Protein AF-0000000087744738 (afdb_homodimer)

Solvent-accessible surface area (backbone atoms only — not comparable to full-atom values): 31462 Å² total; per-residue (Å²): 134,50,75,66,44,52,51,49,49,49,40,26,66,72,59,22,18,56,63,57,26,10,56,73,68,71,45,54,43,69,59,44,54,47,45,49,50,53,48,27,60,70,75,69,48,64,39,56,44,79,50,100,79,30,37,41,67,29,76,68,16,50,55,49,45,52,48,48,49,51,49,50,52,49,48,51,48,48,53,38,50,54,63,52,37,40,102,58,37,82,43,76,46,36,38,27,25,49,50,76,36,63,48,74,58,46,25,56,33,51,42,57,40,35,74,76,37,62,39,46,40,77,43,67,40,78,27,77,71,56,38,64,59,39,33,75,69,66,72,31,53,29,31,59,43,50,51,83,75,51,66,85,50,79,65,51,40,79,41,81,48,50,65,22,31,43,21,36,40,34,38,57,83,38,77,71,49,77,44,80,62,40,50,74,75,73,49,49,77,35,35,36,47,39,55,78,65,52,54,67,68,56,46,52,54,52,48,55,50,48,71,69,67,47,36,45,73,39,60,32,71,41,68,68,46,40,53,42,39,24,66,34,67,66,35,33,32,74,42,58,29,37,66,53,71,68,38,71,71,54,26,74,30,45,38,76,65,88,66,63,45,49,33,25,38,34,33,42,59,87,63,74,49,67,68,58,55,51,47,52,48,48,45,34,51,53,50,63,69,41,70,83,54,88,49,136,50,73,65,44,50,50,50,50,49,39,27,67,72,57,22,20,56,61,58,27,10,56,74,68,71,44,53,43,67,59,44,53,48,45,50,49,54,48,27,60,70,74,68,47,65,38,57,44,79,49,98,78,31,38,43,68,28,76,67,17,49,55,49,43,51,48,48,50,51,50,50,53,49,50,53,49,49,51,39,49,52,64,54,34,44,102,60,35,82,42,77,46,35,37,27,25,48,50,76,36,62,49,72,59,47,26,58,32,50,42,57,40,35,74,77,36,62,39,46,40,76,44,69,39,79,27,80,69,57,39,66,60,38,33,75,69,65,72,31,53,29,32,58,41,49,50,83,77,54,66,86,50,80,65,51,42,80,40,80,49,50,64,22,31,42,21,35,41,34,39,56,83,38,77,70,48,75,42,81,60,40,50,74,75,74,48,48,76,36,35,36,46,40,56,77,66,53,54,70,70,56,46,51,53,51,48,55,50,47,70,68,66,47,36,46,72,38,60,31,70,39,69,68,45,41,52,42,40,25,66,34,68,67,35,34,31,73,42,58,29,38,69,54,70,68,38,73,70,54,26,78,28,45,38,75,63,87,64,62,44,50,32,26,38,35,34,44,59,86,64,74,46,69,67,57,54,50,47,52,48,47,46,34,50,53,49,63,69,42,72,85,55,87,49

Radius of gyration: 24.84 Å; Cα contacts (8 Å, |Δi|>4): 987; chains: 2; bounding box: 61×61×67 Å

Nearest PDB structures (foldseek):
  5y2v-assembly1_C  TM=5.402E-01  e=4.218E-21  Synechocystis sp. PCC 6803 substr. Kazusa
  1ixc-assembly1_B-2  TM=5.456E-01  e=1.480E-19  Cupriavidus necator
  7d98-assembly1_Q  TM=5.427E-01  e=1.891E-19  Cupriavidus necator
  6g1d-assembly1_A  TM=5.210E-01  e=2.656E-20  Corynebacterium glutamicum
  9f14-assembly1_A  TM=5.327E-01  e=6.240E-18  Klebsiella aerogenes

Organism: Butyrivibrio fibrisolvens (NCBI:txid831)

Foldseek 3Di:
DDLLLLQLLLLCQVVVALCVSCVVSVHDSVVSVVSPVVVCVVVVHDQWDQDPVHTHGDPVNVVVNVVSVVVSVVVVVVVVVVVVLPVFADEEAEEEEADPLLQVCLVVLQVVLCVVPVRYHYHYHHHNPCRVVCVLVVVGFKYKDFPVVCPPPPQKDKAFADKWAKWKKAFCPDPCLPDQEDELVNQFPWEEEDDDPADPVQVVVVVVSVVVVRYHYDYDYDDVSVVVCRLVVRTMYMDTPSPDPVPPRIRIHGYPDPDITGMIMMGGNVPPDPSVVVSSVSSRVVSVVPVPDND/DDLLLLQLLLLCQVVVALCVSCVVSVHDSVVSVVSPVVVCVVVVHDQWDQDPVHTHGDPVNVVVNVVSVVVSVVVVVVVVVVVVLPPWADEEAEEEEADPLLQVCLVVLQVVLCVVPVRYHYHYDHHNPCQVVCVLVVVGFKYKDFPVVCPPPPQKDKAFADKWAKWKKAFCPDPCLPDQEDELVNQFPWEEEDDDPADPVQVVVVVVSVVVVRYHYDYDYDDVSVVVCRLVVRTMYMDTPSPDPVPPRIRIHGYPDPDITGMIMMGGNVPPDPSVVVSSVSSRVVSVVPVPDND

Sequence (590 aa):
MTTKQIDYCIELARTESFSRGAENMFVSQPTFSYQIKLLEEEVGFEIFVRNGKGATLTPAGQQFVSYLTNMREGLKRAIEQGQNFSAKYKENITISMSVRQALYFLPEAIREFEKEAPGTQITPRFQYAGSMDSFLKNESDVVFALEEQTKQLAGTTVHQLFKSHIYLICDKNDPLAEKNLITDEDIYGRTLMVGGGSPALLRSVQQKLISSGKIEYFNSPDHDTTLTNIASGKGICLAPGFLNDHSGQFAWIPYGCNDTFSCVLCTHKADGHESLNAFINVLQKLYNEAVAFPLMTTKQIDYCIELARTESFSRGAENMFVSQPTFSYQIKLLEEEVGFEIFVRNGKGATLTPAGQQFVSYLTNMREGLKRAIEQGQNFSAKYKENITISMSVRQALYFLPEAIREFEKEAPGTQITPRFQYAGSMDSFLKNESDVVFALEEQTKQLAGTTVHQLFKSHIYLICDKNDPLAEKNLITDEDIYGRTLMVGGGSPALLRSVQQKLISSGKIEYFNSPDHDTTLTNIASGKGICLAPGFLNDHSGQFAWIPYGCNDTFSCVLCTHKADGHESLNAFINVLQKLYNEAVAFPL

pLDDT: mean 87.47, std 9.35, range [58.34, 98.12]

Structure (mmCIF, N/CA/C/O backbone):
data_AF-0000000087744738-model_v1
#
loop_
_entity.id
_entity.type
_entity.pdbx_description
1 polymer 'LysR family transcriptional regulator'
#
loop_
_atom_site.group_PDB
_atom_site.id
_atom_site.type_symbol
_atom_site.label_atom_id
_atom_site.label_alt_id
_atom_site.label_comp_id
_atom_site.label_asym_id
_atom_site.label_entity_id
_atom_site.label_seq_id
_atom_site.pdbx_PDB_ins_code
_atom_site.Cartn_x
_atom_site.Cartn_y
_atom_site.Cartn_z
_atom_site.occupancy
_atom_site.B_iso_or_equiv
_atom_site.auth_seq_id
_atom_site.auth_comp_id
_atom_site.auth_asym_id
_atom_site.auth_atom_id
_atom_site.pdbx_PDB_model_num
ATOM 1 N N . MET A 1 1 ? -11.305 28.438 -13.531 1 73.62 1 MET A N 1
ATOM 2 C CA . MET A 1 1 ? -11.43 27.25 -12.695 1 73.62 1 MET A CA 1
ATOM 3 C C . MET A 1 1 ? -10.734 27.453 -11.352 1 73.62 1 MET A C 1
ATOM 5 O O . MET A 1 1 ? -9.594 27.922 -11.305 1 73.62 1 MET A O 1
ATOM 9 N N . THR A 1 2 ? -11.516 27.344 -10.328 1 76.69 2 THR A N 1
ATOM 10 C CA . THR A 1 2 ? -11 27.531 -8.977 1 76.69 2 THR A CA 1
ATOM 11 C C . THR A 1 2 ? -10.812 26.203 -8.273 1 76.69 2 THR A C 1
ATOM 13 O O . THR A 1 2 ? -11.352 25.172 -8.711 1 76.69 2 THR A O 1
ATOM 16 N N . THR A 1 3 ? -9.961 26.25 -7.195 1 81.69 3 THR A N 1
ATOM 17 C CA . THR A 1 3 ? -9.766 25.047 -6.41 1 81.69 3 THR A CA 1
ATOM 18 C C . THR A 1 3 ? -11.094 24.547 -5.832 1 81.69 3 THR A C 1
ATOM 20 O O . THR A 1 3 ? -11.312 23.344 -5.715 1 81.69 3 THR A O 1
ATOM 23 N N . LYS A 1 4 ? -11.906 25.469 -5.516 1 84.38 4 LYS A N 1
ATOM 24 C CA . LYS A 1 4 ? -13.219 25.125 -4.984 1 84.38 4 LYS A CA 1
ATOM 25 C C . LYS A 1 4 ? -14.047 24.375 -6.023 1 84.38 4 LYS A C 1
ATOM 27 O O . LYS A 1 4 ? -14.703 23.375 -5.707 1 84.38 4 LYS A O 1
ATOM 32 N N . GLN A 1 5 ? -14.023 24.859 -7.219 1 85.69 5 GLN A N 1
ATOM 33 C CA . GLN A 1 5 ? -14.75 24.203 -8.305 1 85.69 5 GLN A CA 1
ATOM 34 C C . GLN A 1 5 ? -14.227 22.797 -8.531 1 85.69 5 GLN A C 1
ATOM 36 O O . GLN A 1 5 ? -15 21.875 -8.789 1 85.69 5 GLN A O 1
ATOM 41 N N . ILE A 1 6 ? -12.93 22.719 -8.461 1 84.5 6 ILE A N 1
ATOM 42 C CA . ILE A 1 6 ? -12.305 21.406 -8.609 1 84.5 6 ILE A CA 1
ATOM 43 C C . ILE A 1 6 ? -12.805 20.469 -7.52 1 84.5 6 ILE A C 1
ATOM 45 O O . ILE A 1 6 ? -13.195 19.328 -7.801 1 84.5 6 ILE A O 1
ATOM 49 N N . ASP A 1 7 ? -12.852 20.938 -6.359 1 86.5 7 ASP A N 1
ATOM 50 C CA . ASP A 1 7 ? -13.32 20.141 -5.234 1 86.5 7 ASP A CA 1
ATOM 51 C C . ASP A 1 7 ? -14.781 19.75 -5.41 1 86.5 7 ASP A C 1
ATOM 53 O O . ASP A 1 7 ? -15.172 18.609 -5.113 1 86.5 7 ASP A O 1
ATOM 57 N N . TYR A 1 8 ? -15.586 20.688 -5.879 1 89.06 8 TYR A N 1
ATOM 58 C CA . TYR A 1 8 ? -17 20.406 -6.125 1 89.06 8 TYR A CA 1
ATOM 59 C C . TYR A 1 8 ? -17.156 19.312 -7.168 1 89.06 8 TYR A C 1
ATOM 61 O O . TYR A 1 8 ? -17.984 18.406 -7.008 1 89.06 8 TYR A O 1
ATOM 69 N N . CYS A 1 9 ? -16.406 19.484 -8.172 1 89.5 9 CYS A N 1
ATOM 70 C CA . CYS A 1 9 ? -16.453 18.531 -9.281 1 89.5 9 CYS A CA 1
ATOM 71 C C . CYS A 1 9 ? -16.078 17.125 -8.812 1 89.5 9 CYS A C 1
ATOM 73 O O . CYS A 1 9 ? -16.781 16.156 -9.133 1 89.5 9 CYS A O 1
ATOM 75 N N . ILE A 1 10 ? -15.062 17.047 -8.094 1 85.31 10 ILE A N 1
ATOM 76 C CA . ILE A 1 10 ? -14.602 15.758 -7.582 1 85.31 10 ILE A CA 1
ATOM 77 C C . ILE A 1 10 ? -15.648 15.164 -6.645 1 85.31 10 ILE A C 1
ATOM 79 O O . ILE A 1 10 ? -15.953 13.969 -6.707 1 85.31 10 ILE A O 1
ATOM 83 N N . GLU A 1 11 ? -16.219 15.984 -5.801 1 86.38 11 GLU A N 1
ATOM 84 C CA . GLU A 1 11 ? -17.234 15.539 -4.848 1 86.38 11 GLU A CA 1
ATOM 85 C C . GLU A 1 11 ? -18.484 15.055 -5.562 1 86.38 11 GLU A C 1
ATOM 87 O O . GLU A 1 11 ? -19.078 14.039 -5.176 1 86.38 11 GLU A O 1
ATOM 92 N N . LEU A 1 12 ? -18.891 15.773 -6.543 1 87.94 12 LEU A N 1
ATOM 93 C CA . LEU A 1 12 ? -20.062 15.359 -7.297 1 87.94 12 LEU A CA 1
ATOM 94 C C . LEU A 1 12 ? -19.828 14.023 -7.984 1 87.94 12 LEU A C 1
ATOM 96 O O . LEU A 1 12 ? -20.734 13.188 -8.062 1 87.94 12 LEU A O 1
ATOM 100 N N . ALA A 1 13 ? -18.719 13.867 -8.469 1 85 13 ALA A N 1
ATOM 101 C CA . ALA A 1 13 ? -18.391 12.602 -9.117 1 85 13 ALA A CA 1
ATOM 102 C C . ALA A 1 13 ? -18.484 11.445 -8.125 1 85 13 ALA A C 1
A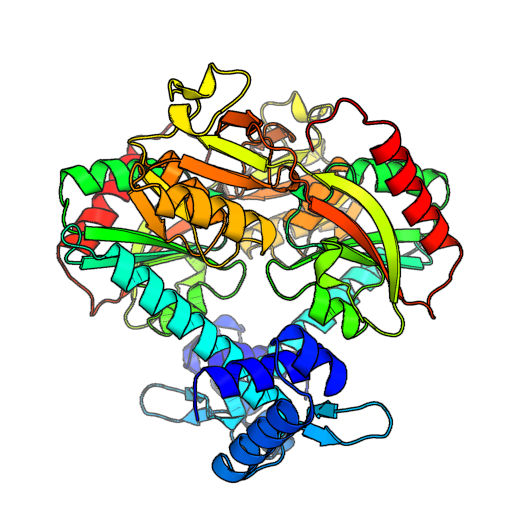TOM 104 O O . ALA A 1 13 ? -18.891 10.336 -8.492 1 85 13 ALA A O 1
ATOM 105 N N . ARG A 1 14 ? -18.109 11.75 -7.004 1 78 14 ARG A N 1
ATOM 106 C CA . ARG A 1 14 ? -18.094 10.742 -5.953 1 78 14 ARG A CA 1
ATOM 107 C C . ARG A 1 14 ? -19.5 10.43 -5.477 1 78 14 ARG A C 1
ATOM 109 O O . ARG A 1 14 ? -19.859 9.258 -5.293 1 78 14 ARG A O 1
ATOM 116 N N . THR A 1 15 ? -20.344 11.445 -5.293 1 78.69 15 THR A N 1
ATOM 117 C CA . THR A 1 15 ? -21.641 11.305 -4.66 1 78.69 15 THR A CA 1
ATOM 118 C C . THR A 1 15 ? -22.734 11.062 -5.707 1 78.69 15 THR A C 1
ATOM 120 O O . THR A 1 15 ? -23.812 10.562 -5.391 1 78.69 15 THR A O 1
ATOM 123 N N . GLU A 1 16 ? -22.453 11.555 -6.867 1 84.38 16 GLU A N 1
ATOM 124 C CA . GLU A 1 16 ? -23.375 11.508 -7.992 1 84.38 16 GLU A CA 1
ATOM 125 C C . GLU A 1 16 ? -24.703 12.195 -7.645 1 84.38 16 GLU A C 1
ATOM 127 O O . GLU A 1 16 ? -25.734 11.875 -8.219 1 84.38 16 GLU A O 1
ATOM 132 N N . SER A 1 17 ? -24.625 13.016 -6.668 1 85.81 17 SER A N 1
ATOM 133 C CA . SER A 1 17 ? -25.797 13.758 -6.195 1 85.81 17 SER A CA 1
ATOM 134 C C . SER A 1 17 ? -25.453 15.211 -5.902 1 85.81 17 SER A C 1
ATOM 136 O O . SER A 1 17 ? -24.562 15.492 -5.098 1 85.81 17 SER A O 1
ATOM 138 N N . PHE A 1 18 ? -26.25 16.078 -6.453 1 88.81 18 PHE A N 1
ATOM 139 C CA . PHE A 1 18 ? -26.016 17.5 -6.23 1 88.81 18 PHE A CA 1
ATOM 140 C C . PHE A 1 18 ? -26.297 17.875 -4.785 1 88.81 18 PHE A C 1
ATOM 142 O O . PHE A 1 18 ? -25.562 18.672 -4.184 1 88.81 18 PHE A O 1
ATOM 149 N N . SER A 1 19 ? -27.391 17.344 -4.305 1 87.62 19 SER A N 1
ATOM 150 C CA . SER A 1 19 ? -27.766 17.672 -2.934 1 87.62 19 SER A CA 1
ATOM 151 C C . SER A 1 19 ? -26.719 17.156 -1.938 1 87.62 19 SER A C 1
ATOM 153 O O . SER A 1 19 ? -26.266 17.906 -1.065 1 87.62 19 SER A O 1
ATOM 155 N N . ARG A 1 20 ? -26.344 16 -2.158 1 84.06 20 ARG A N 1
ATOM 156 C CA . ARG A 1 20 ? -25.359 15.406 -1.252 1 84.06 20 ARG A CA 1
ATOM 157 C C . ARG A 1 20 ? -24 16.062 -1.395 1 84.06 20 ARG A C 1
ATOM 159 O O . ARG A 1 20 ? -23.312 16.297 -0.399 1 84.06 20 ARG A O 1
ATOM 166 N N . GLY A 1 21 ? -23.594 16.25 -2.605 1 86.88 21 GLY A N 1
ATOM 167 C CA . GLY A 1 21 ? -22.344 16.953 -2.836 1 86.88 21 GLY A CA 1
ATOM 168 C C . GLY A 1 21 ? -22.297 18.312 -2.176 1 86.88 21 GLY A 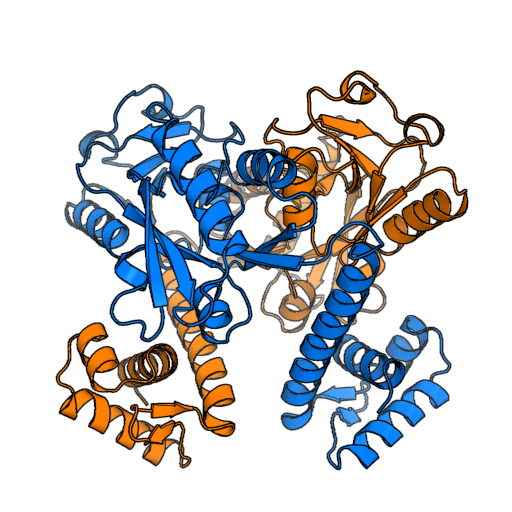C 1
ATOM 169 O O . GLY A 1 21 ? -21.312 18.672 -1.533 1 86.88 21 GLY A O 1
ATOM 170 N N . ALA A 1 22 ? -23.359 19.031 -2.279 1 89.12 22 ALA A N 1
ATOM 171 C CA . ALA A 1 22 ? -23.438 20.359 -1.684 1 89.12 22 ALA A CA 1
ATOM 172 C C . ALA A 1 22 ? -23.328 20.297 -0.163 1 89.12 22 ALA A C 1
ATOM 174 O O . ALA A 1 22 ? -22.625 21.094 0.453 1 89.12 22 ALA A O 1
ATOM 175 N N . GLU A 1 23 ? -24 19.375 0.36 1 85.5 23 GLU A N 1
ATOM 176 C CA . GLU A 1 23 ? -23.969 19.188 1.807 1 85.5 23 GLU A CA 1
ATOM 177 C C . GLU A 1 23 ? -22.547 18.875 2.285 1 85.5 23 GLU A C 1
ATOM 179 O O . GLU A 1 23 ? -22.094 19.438 3.273 1 85.5 23 GLU A O 1
ATOM 184 N N . ASN A 1 24 ? -21.906 18.031 1.536 1 80.19 24 ASN A N 1
ATOM 185 C CA . ASN A 1 24 ? -20.547 17.641 1.899 1 80.19 24 ASN A CA 1
ATOM 186 C C . ASN A 1 24 ? -19.578 18.797 1.797 1 80.19 24 ASN A C 1
ATOM 188 O O . ASN A 1 24 ? -18.594 18.859 2.533 1 80.19 24 ASN A O 1
ATOM 192 N N . MET A 1 25 ? -19.875 19.625 0.903 1 82.94 25 MET A N 1
ATOM 193 C CA . MET A 1 25 ? -18.969 20.75 0.645 1 82.94 25 MET A CA 1
ATOM 194 C C . MET A 1 25 ? -19.406 21.984 1.438 1 82.94 25 MET A C 1
ATOM 196 O O . MET A 1 25 ? -18.797 23.047 1.326 1 82.94 25 MET A O 1
ATOM 200 N N . PHE A 1 26 ? -20.484 21.812 2.158 1 83.94 26 PHE A N 1
ATOM 201 C CA . PHE A 1 26 ? -21 22.844 3.055 1 83.94 26 PHE A CA 1
ATOM 202 C C . PHE A 1 26 ? -21.422 24.078 2.273 1 83.94 26 PHE A C 1
ATOM 204 O O . PHE A 1 26 ? -21.078 25.203 2.641 1 83.94 26 PHE A O 1
ATOM 211 N N . VAL A 1 27 ? -22.141 23.828 1.189 1 85.94 27 VAL A N 1
ATOM 212 C CA . VAL A 1 27 ? -22.719 24.906 0.385 1 85.94 27 VAL A CA 1
ATOM 213 C C . VAL A 1 27 ? -24.141 24.547 -0.018 1 85.94 27 VAL A C 1
ATOM 215 O O . VAL A 1 27 ? -24.578 23.406 0.153 1 85.94 27 VAL A O 1
ATOM 218 N N . SER A 1 28 ? -24.891 25.562 -0.39 1 90 28 SER A N 1
ATOM 219 C CA . SER A 1 28 ? -26.234 25.297 -0.888 1 90 28 SER A CA 1
ATOM 220 C C . SER A 1 28 ? -26.203 24.562 -2.219 1 90 28 SER A C 1
ATOM 222 O O . SER A 1 28 ? -25.25 24.703 -2.992 1 90 28 SER A O 1
ATOM 224 N N . GLN A 1 29 ? -27.219 23.781 -2.375 1 91.12 29 GLN A N 1
ATOM 225 C CA . GLN A 1 29 ? -27.297 22.984 -3.604 1 91.12 29 GLN A CA 1
ATOM 226 C C . GLN A 1 29 ? -27.281 23.891 -4.832 1 91.12 29 GLN A C 1
ATOM 228 O O . GLN A 1 29 ? -26.594 23.609 -5.816 1 91.12 29 GLN A O 1
ATOM 233 N N . PRO A 1 30 ? -27.969 25.047 -4.875 1 92.06 30 PRO A N 1
ATOM 234 C CA . PRO A 1 30 ? -27.906 25.922 -6.055 1 92.06 30 PRO A CA 1
ATOM 235 C C . PRO A 1 30 ? -26.484 26.438 -6.324 1 92.06 30 PRO A C 1
ATOM 237 O O . PRO A 1 30 ? -26.062 26.5 -7.48 1 92.06 30 PRO A O 1
ATOM 240 N N . THR A 1 31 ? -25.859 26.859 -5.305 1 89.06 31 THR A N 1
ATOM 241 C CA . THR A 1 31 ? -24.484 27.312 -5.438 1 89.06 31 THR A CA 1
ATOM 242 C C . THR A 1 31 ? -23.594 26.203 -5.992 1 89.06 31 THR A C 1
ATOM 244 O O . THR A 1 31 ? -22.797 26.438 -6.914 1 89.06 31 THR A O 1
ATOM 247 N N . PHE A 1 32 ? -23.719 25.016 -5.457 1 92.19 32 PHE A N 1
ATOM 248 C CA . PHE A 1 32 ? -22.969 23.844 -5.879 1 92.19 32 PHE A CA 1
ATOM 249 C C . PHE A 1 32 ? -23.219 23.531 -7.352 1 92.19 32 PHE A C 1
ATOM 251 O O . PHE A 1 32 ? -22.266 23.375 -8.125 1 92.19 32 PHE A O 1
ATOM 258 N N . SER A 1 33 ? -24.453 23.516 -7.73 1 92.56 33 SER A N 1
ATOM 259 C CA . SER A 1 33 ? -24.859 23.219 -9.102 1 92.56 33 SER A CA 1
ATOM 260 C C . SER A 1 33 ? -24.359 24.281 -10.07 1 92.56 33 SER A C 1
ATOM 262 O O . SER A 1 33 ? -23.906 23.969 -11.172 1 92.56 33 SER A O 1
ATOM 264 N N . TYR A 1 34 ? -24.438 25.516 -9.594 1 91.62 34 TYR A N 1
ATOM 265 C CA . TYR A 1 34 ? -24 26.625 -10.43 1 91.62 34 TYR A CA 1
ATOM 266 C C . TYR A 1 34 ? -22.5 26.562 -10.695 1 91.62 34 TYR A C 1
ATOM 268 O O . TYR A 1 34 ? -22.062 26.797 -11.82 1 91.62 34 TYR A O 1
ATOM 276 N N . GLN A 1 35 ? -21.75 26.328 -9.695 1 90.62 35 GLN A N 1
ATOM 277 C CA . GLN A 1 35 ? -20.297 26.25 -9.836 1 90.62 35 GLN A CA 1
ATOM 278 C C . GLN A 1 35 ? -19.906 25.125 -10.781 1 90.62 35 GLN A C 1
ATOM 280 O O . GLN A 1 35 ? -18.938 25.25 -11.539 1 90.62 35 GLN A O 1
ATOM 285 N N . ILE A 1 36 ? -20.609 24.031 -10.75 1 92.75 36 ILE A N 1
ATOM 286 C CA . ILE A 1 36 ? -20.344 22.922 -11.656 1 92.75 36 ILE A CA 1
ATOM 287 C C . ILE A 1 36 ? -20.656 23.344 -13.094 1 92.75 36 ILE A C 1
ATOM 289 O O . ILE A 1 36 ? -19.891 23.047 -14.016 1 92.75 36 ILE A O 1
ATOM 293 N N . LYS A 1 37 ? -21.734 24 -13.25 1 91.12 37 LYS A N 1
ATOM 294 C CA . LYS A 1 37 ? -22.125 24.5 -14.57 1 91.12 37 LYS A CA 1
ATOM 295 C C . LYS A 1 37 ? -21.062 25.453 -15.133 1 91.12 37 LYS A C 1
ATOM 297 O O . LYS A 1 37 ? -20.703 25.359 -16.297 1 91.12 37 LYS A O 1
ATOM 302 N N . LEU A 1 38 ? -20.656 26.359 -14.258 1 86.06 38 LEU A N 1
ATOM 303 C CA . LEU A 1 38 ? -19.625 27.312 -14.68 1 86.06 38 LEU A CA 1
ATOM 304 C C . LEU A 1 38 ? -18.359 26.578 -15.102 1 86.06 38 LEU A C 1
ATOM 306 O O . LEU A 1 38 ? -17.703 26.984 -16.062 1 86.06 38 LEU A O 1
ATOM 310 N N . LEU A 1 39 ? -17.984 25.578 -14.383 1 88.25 39 LEU A N 1
ATOM 311 C CA . LEU A 1 39 ? -16.797 24.781 -14.703 1 88.25 39 LEU A CA 1
ATOM 312 C C . LEU A 1 39 ? -16.953 24.109 -16.062 1 88.25 39 LEU A C 1
ATOM 314 O O . LEU A 1 39 ? -16.031 24.125 -16.875 1 88.25 39 LEU A O 1
ATOM 318 N N . GLU A 1 40 ? -18.141 23.5 -16.312 1 88.06 40 GLU A N 1
ATOM 319 C CA . GLU A 1 40 ? -18.391 22.828 -17.578 1 88.06 40 GLU A CA 1
ATOM 320 C C . GLU A 1 40 ? -18.359 23.812 -18.75 1 88.06 40 GLU A C 1
ATOM 322 O O . GLU A 1 40 ? -17.844 23.5 -19.828 1 88.06 40 GLU A O 1
ATOM 327 N N . GLU A 1 41 ? -18.859 25 -18.531 1 83.12 41 GLU A N 1
ATOM 328 C CA . GLU A 1 41 ? -18.828 26.047 -19.547 1 83.12 41 GLU A CA 1
ATOM 329 C C . GLU A 1 41 ? -17.406 26.469 -19.859 1 83.12 41 GLU A C 1
ATOM 331 O O . GLU A 1 41 ? -17.062 26.703 -21.016 1 83.12 41 GLU A O 1
ATOM 336 N N . GLU A 1 42 ? -16.75 26.547 -18.828 1 81.81 42 GLU A N 1
ATOM 337 C CA . GLU A 1 42 ? -15.367 27 -19.016 1 81.81 42 GLU A CA 1
ATOM 338 C C . GLU A 1 42 ? -14.562 25.953 -19.797 1 81.81 42 GLU A C 1
ATOM 340 O O . GLU A 1 42 ? -13.789 26.312 -20.688 1 81.81 42 GLU A O 1
ATOM 345 N N . VAL A 1 43 ? -14.734 24.688 -19.406 1 80.5 43 VAL A N 1
ATOM 346 C CA . VAL A 1 43 ? -13.914 23.656 -20.016 1 80.5 43 VAL A CA 1
ATOM 347 C C . VAL A 1 43 ? -14.477 23.297 -21.391 1 80.5 43 VAL A C 1
ATOM 349 O O . VAL A 1 43 ? -13.766 22.734 -22.234 1 80.5 43 VAL A O 1
ATOM 352 N N . GLY A 1 44 ? -15.812 23.547 -21.625 1 78 44 GLY A N 1
ATOM 353 C CA . GLY A 1 44 ? -16.391 23.469 -22.969 1 78 44 GLY A CA 1
ATOM 354 C C . GLY A 1 44 ? -17.016 22.109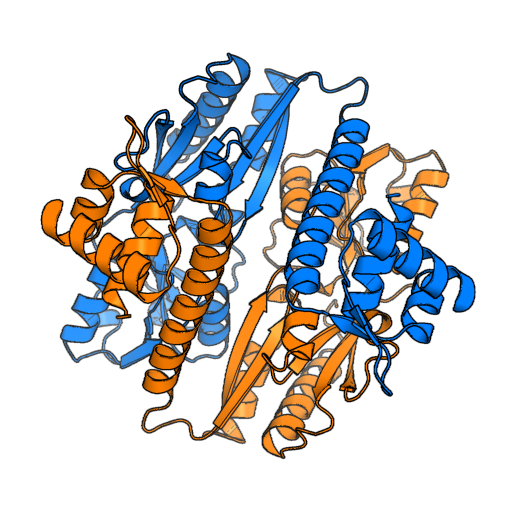 -23.266 1 78 44 GLY A C 1
ATOM 355 O O . GLY A 1 44 ? -17.25 21.766 -24.422 1 78 44 GLY A O 1
ATOM 356 N N . PHE A 1 45 ? -17.031 21.297 -22.25 1 79.38 45 PHE A N 1
ATOM 357 C CA . PHE A 1 45 ? -17.703 20.016 -22.406 1 79.38 45 PHE A CA 1
ATOM 358 C C . PHE A 1 45 ? -18.453 19.641 -21.141 1 79.38 45 PHE A C 1
ATOM 360 O O . PHE A 1 45 ? -18.172 20.172 -20.062 1 79.38 45 PHE A O 1
ATOM 367 N N . GLU A 1 46 ? -19.406 18.75 -21.312 1 85.88 46 GLU A N 1
ATOM 368 C CA . GLU A 1 46 ? -20.172 18.266 -20.172 1 85.88 46 GLU A CA 1
ATOM 369 C C . GLU A 1 46 ? -19.359 17.234 -19.375 1 85.88 46 GLU A C 1
ATOM 371 O O . GLU A 1 46 ? -18.906 16.25 -19.922 1 85.88 46 GLU A O 1
ATOM 376 N N . ILE A 1 47 ? -19.219 17.531 -18.125 1 87.62 47 ILE A N 1
ATOM 377 C CA . ILE A 1 47 ? -18.531 16.609 -17.234 1 87.62 47 ILE A CA 1
ATOM 378 C C . ILE A 1 47 ? -19.531 15.586 -16.688 1 87.62 47 ILE A C 1
ATOM 380 O O . ILE A 1 47 ? -19.219 14.406 -16.562 1 87.62 47 ILE A O 1
ATOM 384 N N . PHE A 1 48 ? -20.781 16.047 -16.469 1 91.56 48 PHE A N 1
ATOM 385 C CA . PHE A 1 48 ? -21.828 15.219 -15.883 1 91.56 48 PHE A CA 1
ATOM 386 C C . PHE A 1 48 ? -23.078 15.219 -16.75 1 91.56 48 PHE A C 1
ATOM 388 O O . PHE A 1 48 ? -23.359 16.203 -17.453 1 91.56 48 PHE A O 1
ATOM 395 N N . VAL A 1 49 ? -23.703 14.047 -16.75 1 88.88 49 VAL A N 1
ATOM 396 C CA . VAL A 1 49 ? -25.062 13.961 -17.281 1 88.88 49 VAL A CA 1
ATOM 397 C C . VAL A 1 49 ? -26.062 13.977 -16.125 1 88.88 49 VAL A C 1
ATOM 399 O O . VAL A 1 49 ? -25.938 13.188 -15.188 1 88.88 49 VAL A O 1
ATOM 402 N N . ARG A 1 50 ? -26.922 14.984 -16.234 1 83.62 50 ARG A N 1
ATOM 403 C CA . ARG A 1 50 ? -27.953 15.062 -15.211 1 83.62 50 ARG A CA 1
ATOM 404 C C . ARG A 1 50 ? -29.062 14.055 -15.477 1 83.62 50 ARG A C 1
ATOM 406 O O . ARG A 1 50 ? -29.5 13.883 -16.609 1 83.62 50 ARG A O 1
ATOM 413 N N . ASN A 1 51 ? -29.297 13.242 -14.5 1 78.94 51 ASN A N 1
ATOM 414 C CA . ASN A 1 51 ? -30.359 12.258 -14.602 1 78.94 51 ASN A CA 1
ATOM 415 C C . ASN A 1 51 ? -31.266 12.273 -13.367 1 78.94 51 ASN A C 1
ATOM 417 O O . ASN A 1 51 ? -31.109 13.133 -12.5 1 78.94 51 ASN A O 1
ATOM 421 N N . GLY A 1 52 ? -32.406 11.547 -13.359 1 72.88 52 GLY A N 1
ATOM 422 C CA . GLY A 1 52 ? -33.344 11.477 -12.258 1 72.88 52 GLY A CA 1
ATOM 423 C C . GLY A 1 52 ? -32.719 11.156 -10.93 1 72.88 52 GLY A C 1
ATOM 424 O O . GLY A 1 52 ? -33.219 11.555 -9.875 1 72.88 52 GLY A O 1
ATOM 425 N N . LYS A 1 53 ? -31.547 10.625 -10.984 1 65.38 53 LYS A N 1
ATOM 426 C CA . LYS A 1 53 ? -30.875 10.172 -9.766 1 65.38 53 LYS A CA 1
ATOM 427 C C . LYS A 1 53 ? -29.844 11.188 -9.297 1 65.38 53 LYS A C 1
ATOM 429 O O . LYS A 1 53 ? -29.328 11.094 -8.172 1 65.38 53 LYS A O 1
ATOM 434 N N . GLY A 1 54 ? -29.656 12.148 -10.164 1 82.69 54 GLY A N 1
ATOM 435 C CA . GLY A 1 54 ? -28.641 13.141 -9.836 1 82.69 54 GLY A CA 1
ATOM 436 C C . GLY A 1 54 ? -27.703 13.438 -10.992 1 82.69 54 GLY A C 1
ATOM 437 O O . GLY A 1 54 ? -28.109 14.055 -11.984 1 82.69 54 GLY A O 1
ATOM 438 N N . ALA A 1 55 ? -26.391 13.047 -10.859 1 87.62 55 ALA A N 1
ATOM 439 C CA . ALA A 1 55 ? -25.391 13.352 -11.883 1 87.62 55 ALA A CA 1
ATOM 440 C C . ALA A 1 55 ? -24.422 12.188 -12.07 1 87.62 55 ALA A C 1
ATOM 442 O O . ALA A 1 55 ? -23.969 11.586 -11.094 1 87.62 55 ALA A O 1
ATOM 443 N N . THR A 1 56 ? -24.297 11.773 -13.297 1 86.19 56 THR A N 1
ATOM 444 C CA . THR A 1 56 ? -23.312 10.758 -13.641 1 86.19 56 THR A CA 1
ATOM 445 C C . THR A 1 56 ? -22.25 11.328 -14.57 1 86.19 56 THR A C 1
ATOM 447 O O . THR A 1 56 ? -22.547 12.172 -15.422 1 86.19 56 THR A O 1
ATOM 450 N N . LEU A 1 57 ? -21.062 10.82 -14.438 1 83.12 57 LEU A N 1
ATOM 451 C CA . LEU A 1 57 ? -19.953 11.32 -15.242 1 83.12 57 LEU A CA 1
ATOM 452 C C . LEU A 1 57 ? -20.125 10.938 -16.703 1 83.12 57 LEU A C 1
ATOM 454 O O . LEU A 1 57 ? -20.531 9.82 -17.016 1 83.12 57 LEU A O 1
ATOM 458 N N . THR A 1 58 ? -19.844 11.883 -17.594 1 75.75 58 THR A N 1
ATOM 459 C CA . THR A 1 58 ? -19.609 11.562 -19 1 75.75 58 THR A CA 1
ATOM 460 C C . THR A 1 58 ? -18.266 10.883 -19.188 1 75.75 58 THR A C 1
ATOM 462 O O . THR A 1 58 ? -17.422 10.914 -18.297 1 75.75 58 THR A O 1
ATOM 465 N N . PRO A 1 59 ? -18.094 10.273 -20.281 1 63.56 59 PRO A N 1
ATOM 466 C CA . PRO A 1 59 ? -16.766 9.711 -20.562 1 63.56 59 PRO A CA 1
ATOM 467 C C . PRO A 1 59 ? -15.664 10.766 -20.469 1 63.56 59 PRO A C 1
ATOM 469 O O . PRO A 1 59 ? -14.617 10.508 -19.875 1 63.56 59 PRO A O 1
ATOM 472 N N . ALA A 1 60 ? -15.914 11.852 -21.094 1 68.31 60 ALA A N 1
ATOM 473 C CA . ALA A 1 60 ? -14.977 12.969 -20.984 1 68.31 60 ALA A CA 1
ATOM 474 C C . ALA A 1 60 ? -14.836 13.43 -19.531 1 68.31 60 ALA A C 1
ATOM 476 O O . ALA A 1 60 ? -13.734 13.789 -19.094 1 68.31 60 ALA A O 1
ATOM 477 N N . GLY A 1 61 ? -15.898 13.375 -18.797 1 76.69 61 GLY A N 1
ATOM 478 C CA . GLY A 1 61 ? -15.883 13.758 -17.391 1 76.69 61 GLY A CA 1
ATOM 479 C C . GLY A 1 61 ? -15.031 12.836 -16.531 1 76.69 61 GLY A C 1
ATOM 480 O O . GLY A 1 61 ? -14.328 13.297 -15.633 1 76.69 61 GLY A O 1
ATOM 481 N N . GLN A 1 62 ? -15.109 11.633 -16.828 1 72.12 62 GLN A N 1
ATOM 482 C CA . GLN A 1 62 ? -14.328 10.641 -16.078 1 72.12 62 GLN A CA 1
ATOM 483 C C . GLN A 1 62 ? -12.836 10.945 -16.172 1 72.12 62 GLN A C 1
ATOM 485 O O . GLN A 1 62 ? -12.141 10.938 -15.156 1 72.12 62 GLN A O 1
ATOM 490 N N . GLN A 1 63 ? -12.391 11.195 -17.328 1 63.31 63 GLN A N 1
ATOM 491 C CA . GLN A 1 63 ? -10.984 11.523 -17.531 1 63.31 63 GLN A CA 1
ATOM 492 C C . GLN A 1 63 ? -10.625 12.852 -16.875 1 63.31 63 GLN A C 1
ATOM 494 O O . GLN A 1 63 ? -9.57 12.961 -16.234 1 63.31 63 GLN A O 1
ATOM 499 N N . PHE A 1 64 ? -11.531 13.719 -17.109 1 72.94 64 PHE A N 1
ATOM 500 C CA . PHE A 1 64 ? -11.273 15.055 -16.578 1 72.94 64 PHE A CA 1
ATOM 501 C C . PHE A 1 64 ? -11.219 15.039 -15.055 1 72.94 64 PHE A C 1
ATOM 503 O O . PHE A 1 64 ? -10.32 15.633 -14.453 1 72.94 64 PHE A O 1
ATOM 510 N N . VAL A 1 65 ? -12.133 14.289 -14.414 1 79.75 65 VAL A N 1
ATOM 511 C CA . VAL A 1 65 ? -12.18 14.219 -12.953 1 79.75 65 VAL A CA 1
ATOM 512 C C . VAL A 1 65 ? -10.945 13.492 -12.43 1 79.75 65 VAL A C 1
ATOM 514 O O . VAL A 1 65 ? -10.383 13.867 -11.398 1 79.75 65 VAL A O 1
ATOM 517 N N . SER A 1 66 ? -10.562 12.547 -13.164 1 69.75 66 SER A N 1
ATOM 518 C CA . SER A 1 66 ? -9.328 11.859 -12.805 1 69.75 66 SER A CA 1
ATOM 519 C C . SER A 1 66 ? -8.141 12.812 -12.82 1 69.75 66 SER A C 1
ATOM 521 O O . SER A 1 66 ? -7.328 12.82 -11.891 1 69.75 66 SER A O 1
ATOM 523 N N . TYR A 1 67 ? -8.094 13.523 -13.836 1 64.81 67 TYR A N 1
ATOM 524 C CA . TYR A 1 67 ? -7.035 14.516 -13.953 1 64.81 67 TYR A CA 1
ATOM 525 C C . TYR A 1 67 ? -7.117 15.539 -12.82 1 64.81 67 TYR A C 1
ATOM 527 O O . TYR A 1 67 ? -6.105 15.875 -12.203 1 64.81 67 TYR A O 1
ATOM 535 N N . LEU A 1 68 ? -8.32 16.047 -12.578 1 76 68 LEU A N 1
ATOM 536 C CA . LEU A 1 68 ? -8.516 17.047 -11.531 1 76 68 LEU A CA 1
ATOM 537 C C . LEU A 1 68 ? -8.102 16.484 -10.172 1 76 68 LEU A C 1
ATOM 539 O O . LEU A 1 68 ? -7.5 17.203 -9.359 1 76 68 LEU A O 1
ATOM 543 N N . THR A 1 69 ? -8.445 15.273 -10.023 1 75.81 69 THR A N 1
ATOM 544 C CA . THR A 1 69 ? -8.117 14.625 -8.758 1 75.81 69 THR A CA 1
ATOM 545 C C . THR A 1 69 ? -6.609 14.562 -8.555 1 75.81 69 THR A C 1
ATOM 547 O O . THR A 1 69 ? -6.102 14.953 -7.5 1 75.81 69 THR A O 1
ATOM 550 N N . ASN A 1 70 ? -5.926 14.195 -9.539 1 68.25 70 ASN A N 1
ATOM 551 C CA . ASN A 1 70 ? -4.469 14.117 -9.484 1 68.25 70 ASN A CA 1
ATOM 552 C C . ASN A 1 70 ? -3.844 15.5 -9.305 1 68.25 70 ASN A C 1
ATOM 554 O O . ASN A 1 70 ? -2.9 15.664 -8.523 1 68.25 70 ASN A O 1
ATOM 558 N N . MET A 1 71 ? -4.379 16.375 -10.039 1 71 71 MET A N 1
ATOM 559 C CA . MET A 1 71 ? -3.887 17.75 -9.961 1 71 71 MET A CA 1
ATOM 560 C C . MET A 1 71 ? -4.078 18.312 -8.562 1 71 71 MET A C 1
ATOM 562 O O . MET A 1 71 ? -3.17 18.938 -8.016 1 71 71 MET A O 1
ATOM 566 N N . ARG A 1 72 ? -5.27 18.094 -8.055 1 76.38 72 ARG A N 1
ATOM 567 C CA . ARG A 1 72 ? -5.566 18.609 -6.727 1 76.38 72 ARG A CA 1
ATOM 568 C C . ARG A 1 72 ? -4.672 17.969 -5.676 1 76.38 72 ARG A C 1
ATOM 570 O O . ARG A 1 72 ? -4.184 18.641 -4.77 1 76.38 72 ARG A O 1
ATOM 577 N N . GLU A 1 73 ? -4.441 16.703 -5.789 1 73.44 73 GLU A N 1
ATOM 578 C CA . GLU A 1 73 ? -3.525 16.016 -4.895 1 73.44 73 GLU A CA 1
ATOM 579 C C . GLU A 1 73 ? -2.104 16.547 -5.027 1 73.44 73 GLU A C 1
ATOM 581 O O . GLU A 1 73 ? -1.404 16.719 -4.023 1 73.44 73 GLU A O 1
ATOM 586 N N . GLY A 1 74 ? -1.755 16.75 -6.258 1 70.44 74 GLY A N 1
ATOM 587 C CA . GLY A 1 74 ? -0.445 17.328 -6.508 1 70.44 74 GLY A CA 1
ATOM 588 C C . GLY A 1 74 ? -0.281 18.719 -5.898 1 70.44 74 GLY A C 1
ATOM 589 O O . GLY A 1 74 ? 0.757 19.016 -5.309 1 70.44 74 GLY A O 1
ATOM 590 N N . LEU A 1 75 ? -1.329 19.5 -6.031 1 69.94 75 LEU A N 1
ATOM 591 C CA . LEU A 1 75 ? -1.303 20.844 -5.461 1 69.94 75 LEU A CA 1
ATOM 592 C C . LEU A 1 75 ? -1.219 20.781 -3.939 1 69.94 75 LEU A C 1
ATOM 594 O O . LEU A 1 75 ? -0.456 21.531 -3.328 1 69.94 75 LEU A O 1
ATOM 598 N N . LYS A 1 76 ? -2.043 19.969 -3.383 1 72.75 76 LYS A N 1
ATOM 599 C CA . LYS A 1 76 ? -2.016 19.797 -1.933 1 72.75 76 LYS A CA 1
ATOM 600 C C . LYS A 1 76 ? -0.627 19.391 -1.452 1 72.75 76 LYS A C 1
ATOM 602 O O . LYS A 1 76 ? -0.103 19.953 -0.49 1 72.75 76 LYS A O 1
ATOM 607 N N . ARG A 1 77 ? -0 18.5 -2.094 1 72.69 77 ARG A N 1
ATOM 608 C CA . ARG A 1 77 ? 1.34 18.047 -1.745 1 72.69 77 ARG A CA 1
ATOM 609 C C . ARG A 1 77 ? 2.359 19.172 -1.878 1 72.69 77 ARG A C 1
ATOM 611 O O . ARG A 1 77 ? 3.252 19.312 -1.04 1 72.69 77 ARG A O 1
ATOM 618 N N . ALA A 1 78 ? 2.201 19.906 -2.91 1 67.88 78 ALA A N 1
ATOM 619 C CA . ALA A 1 78 ? 3.117 21.016 -3.135 1 67.88 78 ALA A CA 1
ATOM 620 C C . ALA A 1 78 ? 3.018 22.047 -2.012 1 67.88 78 ALA A C 1
ATOM 622 O O . ALA A 1 78 ? 4.035 22.547 -1.527 1 67.88 78 ALA A O 1
ATOM 623 N N . ILE A 1 79 ? 1.809 22.344 -1.668 1 69 79 ILE A N 1
ATOM 624 C CA . ILE A 1 79 ? 1.583 23.297 -0.594 1 69 79 ILE A CA 1
ATOM 625 C C . ILE A 1 79 ? 2.17 22.766 0.71 1 69 79 ILE A C 1
ATOM 627 O O . ILE A 1 79 ? 2.887 23.469 1.416 1 69 79 ILE A O 1
ATOM 631 N N . GLU A 1 80 ? 1.855 21.516 1.022 1 73.62 80 GLU A N 1
ATOM 632 C CA . GLU A 1 80 ? 2.361 20.875 2.238 1 73.62 80 GLU A CA 1
ATOM 633 C C . GLU A 1 80 ? 3.887 20.859 2.254 1 73.62 80 GLU A C 1
ATOM 635 O O . GLU A 1 80 ? 4.508 21.109 3.287 1 73.62 80 GLU A O 1
ATOM 640 N N . GLN A 1 81 ? 4.438 20.5 1.147 1 69.62 81 GLN A N 1
ATOM 641 C CA . GLN A 1 81 ? 5.895 20.5 1.032 1 69.62 81 GLN A CA 1
ATOM 642 C C . GLN A 1 81 ? 6.465 21.906 1.216 1 69.62 81 GLN A C 1
ATOM 644 O O . GLN A 1 81 ? 7.516 22.078 1.838 1 69.62 81 GLN A O 1
ATOM 649 N N . GLY A 1 82 ? 5.828 22.859 0.612 1 70.75 82 GLY A N 1
ATOM 650 C CA . GLY A 1 82 ? 6.238 24.234 0.791 1 70.75 82 GLY A CA 1
ATOM 651 C C . GLY A 1 82 ? 6.207 24.688 2.24 1 70.75 82 GLY A C 1
ATOM 652 O O . GLY A 1 82 ? 7.094 25.406 2.691 1 70.75 82 GLY A O 1
ATOM 653 N N . GLN A 1 83 ? 5.184 24.266 2.891 1 72.44 83 GLN A N 1
ATOM 654 C CA . GLN A 1 83 ? 5.055 24.594 4.305 1 72.44 83 GLN A CA 1
ATOM 655 C C . GLN A 1 83 ? 6.18 23.969 5.125 1 72.44 83 GLN A C 1
ATOM 657 O O . GLN A 1 83 ? 6.621 24.547 6.121 1 72.44 83 GLN A O 1
ATOM 662 N N . ASN A 1 84 ? 6.523 22.734 4.723 1 72.88 84 ASN A N 1
ATOM 663 C CA . ASN A 1 84 ? 7.633 22.078 5.398 1 72.88 84 ASN A CA 1
ATOM 664 C C . ASN A 1 84 ? 8.945 22.828 5.184 1 72.88 84 ASN A C 1
ATOM 666 O O . ASN A 1 84 ? 9.844 22.766 6.023 1 72.88 84 ASN A O 1
ATOM 670 N N . PHE A 1 85 ? 9.094 23.234 3.936 1 58.34 85 PHE A N 1
ATOM 671 C CA . PHE A 1 85 ? 10.32 23.906 3.537 1 58.34 85 PHE A CA 1
ATOM 672 C C . PHE A 1 85 ? 10.516 25.188 4.336 1 58.34 85 PHE A C 1
ATOM 674 O O . PHE A 1 85 ? 11.578 25.812 4.273 1 58.34 85 PHE A O 1
ATOM 681 N N . SER A 1 86 ? 9.938 25.188 5.398 1 60.78 86 SER A N 1
ATOM 682 C CA . SER A 1 86 ? 10.258 26.359 6.207 1 60.78 86 SER A CA 1
ATOM 683 C C . SER A 1 86 ? 11.734 26.719 6.086 1 60.78 86 SER A C 1
ATOM 685 O O . SER A 1 86 ? 12.477 26.094 5.32 1 60.78 86 SER A O 1
ATOM 687 N N . ALA A 1 87 ? 12.328 27.609 6.938 1 60.47 87 ALA A N 1
ATOM 688 C CA . ALA A 1 87 ? 13.68 28.141 7.094 1 60.47 87 ALA A CA 1
ATOM 689 C C . ALA A 1 87 ? 14.703 27.016 7.254 1 60.47 87 ALA A C 1
ATOM 691 O O . ALA A 1 87 ? 15.898 27.219 7.051 1 60.47 87 ALA A O 1
ATOM 692 N N . LYS A 1 88 ? 14.062 25.688 7.141 1 72.62 88 LYS A N 1
ATOM 693 C CA . LYS A 1 88 ? 15.023 24.672 7.535 1 72.62 88 LYS A CA 1
ATOM 694 C C . LYS A 1 88 ? 15.625 23.984 6.316 1 72.62 88 LYS A C 1
ATOM 696 O O . LYS A 1 88 ? 16.812 23.641 6.316 1 72.62 88 LYS A O 1
ATOM 701 N N . TYR A 1 89 ? 14.766 23.828 5.262 1 79.75 89 TYR A N 1
ATOM 702 C CA . TYR A 1 89 ? 15.281 23.062 4.133 1 79.75 89 TYR A CA 1
ATOM 703 C C . TYR A 1 89 ? 15.414 23.938 2.893 1 79.75 89 TYR A C 1
ATOM 705 O O . TYR A 1 89 ? 14.57 24.797 2.639 1 79.75 89 TYR A O 1
ATOM 713 N N . LYS A 1 90 ? 16.5 23.719 2.156 1 77.75 90 LYS A N 1
ATOM 714 C CA . LYS A 1 90 ? 16.766 24.469 0.928 1 77.75 90 LYS A CA 1
ATOM 715 C C . LYS A 1 90 ? 16.578 23.578 -0.302 1 77.75 90 LYS A C 1
ATOM 717 O O . LYS A 1 90 ? 16.438 24.078 -1.418 1 77.75 90 LYS A O 1
ATOM 722 N N . GLU A 1 91 ? 16.656 22.312 -0.044 1 82.88 91 GLU A N 1
ATOM 723 C CA . GLU A 1 91 ? 16.578 21.328 -1.117 1 82.88 91 GLU A CA 1
ATOM 724 C C . GLU A 1 91 ? 15.766 20.094 -0.683 1 82.88 91 GLU A C 1
ATOM 726 O O . GLU A 1 91 ? 15.602 19.859 0.514 1 82.88 91 GLU A O 1
ATOM 731 N N . ASN A 1 92 ? 15.203 19.422 -1.722 1 87 92 ASN A N 1
ATOM 732 C CA . ASN A 1 92 ? 14.453 18.203 -1.466 1 87 92 ASN A CA 1
ATOM 733 C C . ASN A 1 92 ? 14.883 17.078 -2.408 1 87 92 ASN A C 1
ATOM 735 O O . ASN A 1 92 ? 15.102 17.312 -3.598 1 87 92 ASN A O 1
ATOM 739 N N . ILE A 1 93 ? 15.133 15.953 -1.889 1 91.44 93 ILE A N 1
ATOM 740 C CA . ILE A 1 93 ? 15.375 14.75 -2.674 1 91.44 93 ILE A CA 1
ATOM 741 C C . ILE A 1 93 ? 14.25 13.75 -2.441 1 91.44 93 ILE A C 1
ATOM 743 O O . ILE A 1 93 ? 13.992 13.344 -1.304 1 91.44 93 ILE A O 1
ATOM 747 N N . THR A 1 94 ? 13.578 13.367 -3.516 1 92.44 94 THR A N 1
ATOM 748 C CA . THR A 1 94 ? 12.5 12.391 -3.43 1 92.44 94 THR A CA 1
ATOM 749 C C . THR A 1 94 ? 13 10.992 -3.795 1 92.44 94 THR A C 1
ATOM 751 O O . THR A 1 94 ? 13.797 10.844 -4.727 1 92.44 94 THR A O 1
ATOM 754 N N . ILE A 1 95 ? 12.594 10 -2.992 1 96 95 ILE A N 1
ATOM 755 C CA . ILE A 1 95 ? 12.953 8.617 -3.264 1 96 95 ILE A CA 1
ATOM 756 C C . ILE A 1 95 ? 11.695 7.75 -3.281 1 96 95 ILE A C 1
ATOM 758 O O . ILE A 1 95 ? 10.938 7.723 -2.307 1 96 95 ILE A O 1
ATOM 762 N N . SER A 1 96 ? 11.477 7.078 -4.402 1 95.5 96 SER A N 1
ATOM 763 C CA . SER A 1 96 ? 10.266 6.281 -4.57 1 95.5 96 SER A CA 1
ATOM 764 C C . SER A 1 96 ? 10.555 4.793 -4.422 1 95.5 96 SER A C 1
ATOM 766 O O . SER A 1 96 ? 11.641 4.328 -4.777 1 95.5 96 SER A O 1
ATOM 768 N N . MET A 1 97 ? 9.609 4.102 -3.838 1 94.69 97 MET A N 1
ATOM 769 C CA . MET A 1 97 ? 9.664 2.648 -3.682 1 94.69 97 MET A CA 1
ATOM 770 C C . MET A 1 97 ? 8.258 2.066 -3.539 1 94.69 97 MET A C 1
ATOM 772 O O . MET A 1 97 ? 7.305 2.799 -3.279 1 94.69 97 MET A O 1
ATOM 776 N N . SER A 1 98 ? 8.141 0.85 -3.699 1 90.19 98 SER A N 1
ATOM 777 C CA . SER A 1 98 ? 6.832 0.202 -3.676 1 90.19 98 SER A CA 1
ATOM 778 C C . SER A 1 98 ? 6.324 0.031 -2.248 1 90.19 98 SER A C 1
ATOM 780 O O . SER A 1 98 ? 5.145 0.25 -1.975 1 90.19 98 SER A O 1
ATOM 782 N N . VAL A 1 99 ? 7.242 -0.405 -1.353 1 90.62 99 VAL A N 1
ATOM 783 C CA . VAL A 1 99 ? 6.871 -0.666 0.035 1 90.62 99 VAL A CA 1
ATOM 784 C C . VAL A 1 99 ? 7.969 -0.152 0.966 1 90.62 99 VAL A C 1
ATOM 786 O O . VAL A 1 99 ? 9.133 -0.056 0.571 1 90.62 99 VAL A O 1
ATOM 789 N N . ARG A 1 100 ? 7.586 0.122 2.17 1 90.69 100 ARG A N 1
ATOM 790 C CA . ARG A 1 100 ? 8.5 0.705 3.145 1 90.69 100 ARG A CA 1
ATOM 791 C C . ARG A 1 100 ? 9.656 -0.246 3.451 1 90.69 100 ARG A C 1
ATOM 793 O O . ARG A 1 100 ? 10.789 0.191 3.662 1 90.69 100 ARG A O 1
ATOM 800 N N . GLN A 1 101 ? 9.367 -1.521 3.338 1 91.06 101 GLN A N 1
ATOM 801 C CA . GLN A 1 101 ? 10.344 -2.523 3.74 1 91.06 101 GLN A CA 1
ATOM 802 C C . GLN A 1 101 ? 11.453 -2.652 2.701 1 91.06 101 GLN A C 1
ATOM 804 O O . GLN A 1 101 ? 12.523 -3.201 2.99 1 91.06 101 GLN A O 1
ATOM 809 N N . ALA A 1 102 ? 11.211 -2.178 1.544 1 93.31 102 ALA A N 1
ATOM 810 C CA . ALA A 1 102 ? 12.188 -2.332 0.468 1 93.31 102 ALA A CA 1
ATOM 811 C C . ALA A 1 102 ? 13.516 -1.673 0.833 1 93.31 102 ALA A C 1
ATOM 813 O O . ALA A 1 102 ? 14.586 -2.174 0.474 1 93.31 102 ALA A O 1
ATOM 814 N N . LEU A 1 103 ? 13.43 -0.564 1.521 1 94.94 103 LEU A N 1
ATOM 815 C CA . LEU A 1 103 ? 14.609 0.124 2.033 1 94.94 103 LEU A CA 1
ATOM 816 C C . LEU A 1 103 ? 14.586 0.182 3.557 1 94.94 103 LEU A C 1
ATOM 818 O O . LEU A 1 103 ? 14.312 1.235 4.137 1 94.94 103 LEU A O 1
ATOM 822 N N . TYR A 1 104 ? 14.93 -0.857 4.113 1 92.81 104 TYR A N 1
ATOM 823 C CA . TYR A 1 104 ? 14.875 -1.04 5.559 1 92.81 104 TYR A CA 1
ATOM 824 C C . TYR A 1 104 ? 15.695 0.025 6.273 1 92.81 104 TYR A C 1
ATOM 826 O O . TYR A 1 104 ? 15.289 0.541 7.316 1 92.81 104 TYR A O 1
ATOM 834 N N . PHE A 1 105 ? 16.781 0.466 5.699 1 95.38 105 PHE A N 1
ATOM 835 C CA . PHE A 1 105 ? 17.703 1.363 6.383 1 95.38 105 PHE A CA 1
ATOM 836 C C . PHE A 1 105 ? 17.469 2.809 5.961 1 95.38 105 PHE A C 1
ATOM 838 O O . PHE A 1 105 ? 18.281 3.689 6.258 1 95.38 105 PHE A O 1
ATOM 845 N N . LEU A 1 106 ? 16.422 3.064 5.262 1 97.12 106 LEU A N 1
ATOM 846 C CA . LEU A 1 106 ? 16.141 4.418 4.797 1 97.12 106 LEU A CA 1
ATOM 847 C C . LEU A 1 106 ? 16.016 5.383 5.973 1 97.12 106 LEU A C 1
ATOM 849 O O . LEU A 1 106 ? 16.594 6.473 5.949 1 97.12 106 LEU A O 1
ATOM 853 N N . PRO A 1 107 ? 15.336 5.035 7.066 1 96.38 107 PRO A N 1
ATOM 854 C CA . PRO A 1 107 ? 15.25 5.973 8.195 1 96.38 107 PRO A CA 1
ATOM 855 C C . PRO A 1 107 ? 16.625 6.336 8.766 1 96.38 107 PRO A C 1
ATOM 857 O O . PRO A 1 107 ? 16.891 7.508 9.039 1 96.38 107 PRO A O 1
ATOM 860 N N . GLU A 1 108 ? 17.422 5.363 8.891 1 96.44 108 GLU A N 1
ATOM 861 C CA . GLU A 1 108 ? 18.766 5.605 9.391 1 96.44 108 GLU A CA 1
ATOM 862 C C . GLU A 1 108 ? 19.578 6.465 8.422 1 96.44 108 GLU A C 1
ATOM 864 O O . GLU A 1 108 ? 20.328 7.34 8.836 1 96.44 108 GLU A O 1
ATOM 869 N N . ALA A 1 109 ? 19.422 6.168 7.152 1 97.88 109 ALA A N 1
ATOM 870 C CA . ALA A 1 109 ? 20.109 6.953 6.129 1 97.88 109 ALA A CA 1
ATOM 871 C C . ALA A 1 109 ? 19.688 8.422 6.195 1 97.88 109 ALA A C 1
ATOM 873 O O . ALA A 1 109 ? 20.531 9.312 6.059 1 97.88 109 ALA A O 1
ATOM 874 N N . ILE A 1 110 ? 18.391 8.617 6.359 1 97.25 110 ILE A N 1
ATOM 875 C CA . ILE A 1 110 ? 17.875 9.977 6.461 1 97.25 110 ILE A CA 1
ATOM 876 C C . ILE A 1 110 ? 18.5 10.688 7.652 1 97.25 110 ILE A C 1
ATOM 878 O O . ILE A 1 110 ? 18.969 11.82 7.527 1 97.25 110 ILE A O 1
ATOM 882 N N . ARG A 1 111 ? 18.578 10.047 8.766 1 95.88 111 ARG A N 1
ATOM 883 C CA . ARG A 1 111 ? 19.156 10.617 9.977 1 95.88 111 ARG A CA 1
ATOM 884 C C . ARG A 1 111 ? 20.625 10.977 9.758 1 95.88 111 ARG A C 1
ATOM 886 O O . ARG A 1 111 ? 21.062 12.078 10.102 1 95.88 111 ARG A O 1
ATOM 893 N N . GLU A 1 112 ? 21.375 10.055 9.219 1 96.38 112 GLU A N 1
ATOM 894 C CA . GLU A 1 112 ? 22.797 10.258 8.992 1 96.38 112 GLU A CA 1
ATOM 895 C C . GLU A 1 112 ? 23.047 11.359 7.965 1 96.38 112 GLU A C 1
ATOM 897 O O . GLU A 1 112 ? 23.953 12.188 8.133 1 96.38 112 GLU A O 1
ATOM 902 N N . PHE A 1 113 ? 22.266 11.352 6.965 1 96.75 113 PHE A N 1
ATOM 903 C CA . PHE A 1 113 ? 22.422 12.328 5.898 1 96.75 113 PHE A CA 1
ATOM 904 C C . PHE A 1 113 ? 22.109 13.734 6.402 1 96.75 113 PHE A C 1
ATOM 906 O O . PHE A 1 113 ? 22.734 14.711 5.98 1 96.75 113 PHE A O 1
ATOM 913 N N . GLU A 1 114 ? 21.125 13.82 7.227 1 92.94 114 GLU A N 1
ATOM 914 C CA . GLU A 1 114 ? 20.719 15.117 7.77 1 92.94 114 GLU A CA 1
ATOM 915 C C . GLU A 1 114 ? 21.875 15.766 8.539 1 92.94 114 GLU A C 1
ATOM 917 O O . GLU A 1 114 ? 21.969 17 8.586 1 92.94 114 GLU A O 1
ATOM 922 N N . LYS A 1 115 ? 22.688 15.008 9.156 1 92.81 115 LYS A N 1
ATOM 923 C CA . LYS A 1 115 ? 23.875 15.531 9.836 1 92.81 115 LYS A CA 1
ATOM 924 C C . LYS A 1 115 ? 24.859 16.141 8.844 1 92.81 115 LYS A C 1
ATOM 926 O O . LYS A 1 115 ? 25.5 17.141 9.133 1 92.81 115 LYS A O 1
ATOM 931 N N . GLU A 1 116 ? 24.938 15.516 7.719 1 91.62 116 GLU A N 1
ATOM 932 C CA . GLU A 1 116 ? 25.891 15.938 6.691 1 91.62 116 GLU A CA 1
ATOM 933 C C . GLU A 1 116 ? 25.312 17.078 5.848 1 91.62 116 GLU A C 1
ATOM 935 O O . GLU A 1 116 ? 26.062 17.938 5.391 1 91.62 116 GLU A O 1
ATOM 940 N N . ALA A 1 117 ? 24.062 17.031 5.617 1 92.25 117 ALA A N 1
ATOM 941 C CA . ALA A 1 117 ? 23.375 18.016 4.773 1 92.25 117 ALA A CA 1
ATOM 942 C C . ALA A 1 117 ? 22.062 18.469 5.406 1 92.25 117 ALA A C 1
ATOM 944 O O . ALA A 1 117 ? 20.984 18.203 4.875 1 92.25 117 ALA A O 1
ATOM 945 N N . PRO A 1 118 ? 22.141 19.297 6.418 1 89.31 118 PRO A N 1
ATOM 946 C CA . PRO A 1 118 ? 20.953 19.688 7.172 1 89.31 118 PRO A CA 1
ATOM 947 C C . PRO A 1 118 ? 19.969 20.5 6.332 1 89.31 118 PRO A C 1
ATOM 949 O O . PRO A 1 118 ? 18.781 20.578 6.676 1 89.31 118 PRO A O 1
ATOM 952 N N . GLY A 1 119 ? 20.359 21.016 5.242 1 86.31 119 GLY A N 1
ATOM 953 C CA . GLY A 1 119 ? 19.484 21.828 4.402 1 86.31 119 GLY A CA 1
ATOM 954 C C . GLY A 1 119 ? 18.75 21 3.354 1 86.31 119 GLY A C 1
ATOM 955 O O . GLY A 1 119 ? 17.953 21.547 2.586 1 86.31 119 GLY A O 1
ATOM 956 N N . THR A 1 120 ? 18.969 19.703 3.33 1 89.81 120 THR A N 1
ATOM 957 C CA . THR A 1 120 ? 18.344 18.844 2.318 1 89.81 120 THR A CA 1
ATOM 958 C C . THR A 1 120 ? 17.344 17.891 2.957 1 89.81 120 THR A C 1
ATOM 960 O O . THR A 1 120 ? 17.688 17.094 3.826 1 89.81 120 THR A O 1
ATOM 963 N N . GLN A 1 121 ? 16.109 18 2.545 1 89.69 121 GLN A N 1
ATOM 964 C CA . GLN A 1 121 ? 15.07 17.094 3.008 1 89.69 121 GLN A CA 1
ATOM 965 C C . GLN A 1 121 ? 14.977 15.859 2.117 1 89.69 121 GLN A C 1
ATOM 967 O O . GLN A 1 121 ? 15.07 15.961 0.893 1 89.69 121 GLN A O 1
ATOM 972 N N . ILE A 1 122 ? 14.883 14.703 2.742 1 93.69 122 ILE A N 1
ATOM 973 C CA . ILE A 1 122 ? 14.594 13.477 2.016 1 93.69 122 ILE A CA 1
ATOM 974 C C . ILE A 1 122 ? 13.117 13.133 2.143 1 93.69 122 ILE A C 1
ATOM 976 O O . ILE A 1 122 ? 12.586 13.031 3.252 1 93.69 122 ILE A O 1
ATOM 980 N N . THR A 1 123 ? 12.445 12.984 1.038 1 91.06 123 THR A N 1
ATOM 981 C CA . THR A 1 123 ? 11.016 12.68 1.043 1 91.06 123 THR A CA 1
ATOM 982 C C . THR A 1 123 ? 10.75 11.32 0.406 1 91.06 123 THR A C 1
ATOM 984 O O . THR A 1 123 ? 10.859 11.164 -0.812 1 91.06 123 THR A O 1
ATOM 987 N N . PRO A 1 124 ? 10.352 10.359 1.228 1 94.81 124 PRO A N 1
ATOM 988 C CA . PRO A 1 124 ? 9.961 9.07 0.648 1 94.81 124 PRO A CA 1
ATOM 989 C C . PRO A 1 124 ? 8.594 9.125 -0.031 1 94.81 124 PRO A C 1
ATOM 991 O O . PRO A 1 124 ? 7.684 9.805 0.457 1 94.81 124 PRO A O 1
ATOM 994 N N . ARG A 1 125 ? 8.492 8.383 -1.124 1 90.38 125 ARG A N 1
ATOM 995 C CA . ARG A 1 125 ? 7.242 8.195 -1.847 1 90.38 125 ARG A CA 1
ATOM 996 C C . ARG A 1 125 ? 6.926 6.715 -2.02 1 90.38 125 ARG A C 1
ATOM 998 O O . ARG A 1 125 ? 7.703 5.977 -2.631 1 90.38 125 ARG A O 1
ATOM 1005 N N . PHE A 1 126 ? 5.809 6.398 -1.487 1 89.81 126 PHE A N 1
ATOM 1006 C CA . PHE A 1 126 ? 5.406 5 -1.577 1 89.81 126 PHE A CA 1
ATOM 1007 C C . PHE A 1 126 ? 4.324 4.812 -2.633 1 89.81 126 PHE A C 1
ATOM 1009 O O . PHE A 1 126 ? 3.248 5.41 -2.539 1 89.81 126 PHE A O 1
ATOM 1016 N N . GLN A 1 127 ? 4.727 4.004 -3.605 1 83.31 127 GLN A N 1
ATOM 1017 C CA . GLN A 1 127 ? 3.82 3.686 -4.703 1 83.31 127 GLN A CA 1
ATOM 1018 C C . GLN A 1 127 ? 3.803 2.186 -4.984 1 83.31 127 GLN A C 1
ATOM 1020 O O . GLN A 1 127 ? 4.711 1.658 -5.625 1 83.31 127 GLN A O 1
ATOM 1025 N N . TYR A 1 128 ? 2.758 1.589 -4.598 1 73.44 128 TYR A N 1
ATOM 1026 C CA . TYR A 1 128 ? 2.656 0.139 -4.711 1 73.44 128 TYR A CA 1
ATOM 1027 C C . TYR A 1 128 ? 2.861 -0.312 -6.152 1 73.44 128 TYR A C 1
ATOM 1029 O O . TYR A 1 128 ? 3.471 -1.354 -6.402 1 73.44 128 TYR A O 1
ATOM 1037 N N . ALA A 1 129 ? 2.301 0.472 -7.039 1 72.62 129 ALA A N 1
ATOM 1038 C CA . ALA A 1 129 ? 2.51 0.185 -8.453 1 72.62 129 ALA A CA 1
ATOM 1039 C C . ALA A 1 129 ? 2.916 1.444 -9.219 1 72.62 129 ALA A C 1
ATOM 1041 O O . ALA A 1 129 ? 2.492 2.551 -8.867 1 72.62 129 ALA A O 1
ATOM 1042 N N . GLY A 1 130 ? 3.885 1.304 -10.078 1 76.5 130 GLY A N 1
ATOM 1043 C CA . GLY A 1 130 ? 4.172 2.385 -11.008 1 76.5 130 GLY A CA 1
ATOM 1044 C C . GLY A 1 130 ? 5.305 3.281 -10.547 1 76.5 130 GLY A C 1
ATOM 1045 O O . GLY A 1 130 ? 5.484 4.383 -11.07 1 76.5 130 GLY A O 1
ATOM 1046 N N . SER A 1 131 ? 6.039 2.857 -9.547 1 82.69 131 SER A N 1
ATOM 1047 C CA . SER A 1 131 ? 7.133 3.689 -9.062 1 82.69 131 SER A CA 1
ATOM 1048 C C . SER A 1 131 ? 8.125 3.998 -10.172 1 82.69 131 SER A C 1
ATOM 1050 O O . SER A 1 131 ? 8.594 5.133 -10.305 1 82.69 131 SER A O 1
ATOM 1052 N N . MET A 1 132 ? 8.391 3.023 -10.992 1 83.75 132 MET A N 1
ATOM 1053 C CA . MET A 1 132 ? 9.328 3.225 -12.094 1 83.75 132 MET A CA 1
ATOM 1054 C C . MET A 1 132 ? 8.75 4.188 -13.125 1 83.75 132 MET A C 1
ATOM 1056 O O . MET A 1 132 ? 9.453 5.066 -13.617 1 83.75 132 MET A O 1
ATOM 1060 N N . ASP A 1 133 ? 7.527 4 -13.422 1 77.44 133 ASP A N 1
ATOM 1061 C CA . ASP A 1 133 ? 6.871 4.898 -14.367 1 77.44 133 ASP A CA 1
ATOM 1062 C C . ASP A 1 133 ? 6.926 6.344 -13.883 1 77.44 133 ASP A C 1
ATOM 1064 O O . ASP A 1 133 ? 7.219 7.254 -14.664 1 77.44 133 ASP A O 1
ATOM 1068 N N . SER A 1 134 ? 6.621 6.492 -12.625 1 79.56 134 SER A N 1
ATOM 1069 C CA . SER A 1 134 ? 6.684 7.828 -12.039 1 79.56 134 SER A CA 1
ATOM 1070 C C . SER A 1 134 ? 8.094 8.391 -12.094 1 79.56 134 SER A C 1
ATOM 1072 O O . SER A 1 134 ? 8.289 9.578 -12.383 1 79.56 134 SER A O 1
ATOM 1074 N N . PHE A 1 135 ? 9.023 7.574 -11.852 1 87.5 135 PHE A N 1
ATOM 1075 C CA . PHE A 1 135 ? 10.422 7.973 -11.906 1 87.5 135 PHE A CA 1
ATOM 1076 C C . PHE A 1 135 ? 10.805 8.422 -13.312 1 87.5 135 PHE A C 1
ATOM 1078 O O . PHE A 1 135 ? 11.438 9.469 -13.484 1 87.5 135 PHE A O 1
ATOM 1085 N N . LEU A 1 136 ? 10.398 7.699 -14.266 1 80.06 136 LEU A N 1
ATOM 1086 C CA . LEU A 1 136 ? 10.727 8 -15.648 1 80.06 136 LEU A CA 1
ATOM 1087 C C . LEU A 1 136 ? 10.055 9.297 -16.094 1 80.06 136 LEU A C 1
ATOM 1089 O O . LEU A 1 136 ? 10.531 9.961 -17.016 1 80.06 136 LEU A O 1
ATOM 1093 N N . LYS A 1 137 ? 8.992 9.578 -15.438 1 75 137 LYS A N 1
ATOM 1094 C CA . LYS A 1 137 ? 8.305 10.836 -15.719 1 75 137 LYS A CA 1
ATOM 1095 C C . LYS A 1 137 ? 8.883 11.977 -14.891 1 75 137 LYS A C 1
ATOM 1097 O O . LYS A 1 137 ? 8.281 13.047 -14.789 1 75 137 LYS A O 1
ATOM 1102 N N . ASN A 1 138 ? 9.945 11.727 -14.18 1 79.81 138 ASN A N 1
ATOM 1103 C CA . ASN A 1 138 ? 10.68 12.711 -13.398 1 79.81 138 ASN A CA 1
ATOM 1104 C C . ASN A 1 138 ? 9.883 13.164 -12.18 1 79.81 138 ASN A C 1
ATOM 1106 O O . ASN A 1 138 ? 9.992 14.32 -11.758 1 79.81 138 ASN A O 1
ATOM 1110 N N . GLU A 1 139 ? 9.125 12.242 -11.703 1 79.94 139 GLU A N 1
ATOM 1111 C CA . GLU A 1 139 ? 8.336 12.57 -10.523 1 79.94 139 GLU A CA 1
ATOM 1112 C C . GLU A 1 139 ? 9.086 12.227 -9.242 1 79.94 139 GLU A C 1
ATOM 1114 O O . GLU A 1 139 ? 8.648 12.57 -8.141 1 79.94 139 GLU A O 1
ATOM 1119 N N . SER A 1 140 ? 10.148 11.555 -9.367 1 90.38 140 SER A N 1
ATOM 1120 C CA . SER A 1 140 ? 11.047 11.266 -8.25 1 90.38 140 SER A CA 1
ATOM 1121 C C . SER A 1 140 ? 12.508 11.352 -8.688 1 90.38 140 SER A C 1
ATOM 1123 O O . SER A 1 140 ? 12.828 11.117 -9.852 1 90.38 140 SER A O 1
ATOM 1125 N N . ASP A 1 141 ? 13.367 11.672 -7.758 1 90.88 141 ASP A N 1
ATOM 1126 C CA . ASP A 1 141 ? 14.789 11.812 -8.047 1 90.88 141 ASP A CA 1
ATOM 1127 C C . ASP A 1 141 ? 15.492 10.453 -8.039 1 90.88 141 ASP A C 1
ATOM 1129 O O . ASP A 1 141 ? 16.438 10.234 -8.789 1 90.88 141 ASP A O 1
ATOM 1133 N N . VAL A 1 142 ? 15.031 9.609 -7.137 1 95.5 142 VAL A N 1
ATOM 1134 C CA . VAL A 1 142 ? 15.594 8.273 -6.945 1 95.5 142 VAL A CA 1
ATOM 1135 C C . VAL A 1 142 ? 14.477 7.238 -6.918 1 95.5 142 VAL A C 1
ATOM 1137 O O . VAL A 1 142 ? 13.375 7.516 -6.441 1 95.5 142 VAL A O 1
ATOM 1140 N N . VAL A 1 143 ? 14.695 6.051 -7.496 1 96.06 143 VAL A N 1
ATOM 1141 C CA . VAL A 1 143 ? 13.727 4.969 -7.379 1 96.06 143 VAL A CA 1
ATOM 1142 C C . VAL A 1 143 ? 14.438 3.668 -7.023 1 96.06 143 VAL A C 1
ATOM 1144 O O . VAL A 1 143 ? 15.523 3.385 -7.539 1 96.06 143 VAL A O 1
ATOM 1147 N N . PHE A 1 144 ? 13.891 2.957 -6.031 1 97.25 144 PHE A N 1
ATOM 1148 C CA . PHE A 1 144 ? 14.305 1.585 -5.762 1 97.25 144 PHE A CA 1
ATOM 1149 C C . PHE A 1 144 ? 13.75 0.634 -6.816 1 97.25 144 PHE A C 1
ATOM 1151 O O . PHE A 1 144 ? 12.57 0.697 -7.156 1 97.25 144 PHE A O 1
ATOM 1158 N N . ALA A 1 145 ? 14.625 -0.252 -7.332 1 94.75 145 ALA A N 1
ATOM 1159 C CA . ALA A 1 145 ? 14.188 -1.193 -8.359 1 94.75 145 ALA A CA 1
ATOM 1160 C C . ALA A 1 145 ? 15.016 -2.477 -8.312 1 94.75 145 ALA A C 1
ATOM 1162 O O . ALA A 1 145 ? 16.047 -2.531 -7.652 1 94.75 145 ALA A O 1
ATOM 1163 N N . LEU A 1 146 ? 14.43 -3.461 -8.914 1 93.75 146 LEU A N 1
ATOM 1164 C CA . LEU A 1 146 ? 15.242 -4.621 -9.25 1 93.75 146 LEU A CA 1
ATOM 1165 C C . LEU A 1 146 ? 16.047 -4.359 -10.516 1 93.75 146 LEU A C 1
ATOM 1167 O O . LEU A 1 146 ? 15.547 -3.766 -11.477 1 93.75 146 LEU A O 1
ATOM 1171 N N . GLU A 1 147 ? 17.266 -4.777 -10.453 1 93.62 147 GLU A N 1
ATOM 1172 C CA . GLU A 1 147 ? 18.188 -4.492 -11.555 1 93.62 147 GLU A CA 1
ATOM 1173 C C . GLU A 1 147 ? 17.594 -4.941 -12.891 1 93.62 147 GLU A C 1
ATOM 1175 O O . GLU A 1 147 ? 17.797 -4.285 -13.914 1 93.62 147 GLU A O 1
ATOM 1180 N N . GLU A 1 148 ? 16.922 -5.996 -12.922 1 87.12 148 GLU A N 1
ATOM 1181 C CA . GLU A 1 148 ? 16.344 -6.52 -14.156 1 87.12 148 GLU A CA 1
ATOM 1182 C C . GLU A 1 148 ? 15.336 -5.539 -14.75 1 87.12 148 GLU A C 1
ATOM 1184 O O . GLU A 1 148 ? 15.086 -5.559 -15.961 1 87.12 148 GLU A O 1
ATOM 1189 N N . GLN A 1 149 ? 14.758 -4.707 -13.953 1 84.44 149 GLN A N 1
ATOM 1190 C CA . GLN A 1 149 ? 13.773 -3.73 -14.398 1 84.44 149 GLN A CA 1
ATOM 1191 C C . GLN A 1 149 ? 14.445 -2.508 -15.016 1 84.44 149 GLN A C 1
ATOM 1193 O O . GLN A 1 149 ? 13.773 -1.628 -15.555 1 84.44 149 GLN A O 1
ATOM 1198 N N . THR A 1 150 ? 15.695 -2.391 -14.867 1 85.75 150 THR A N 1
ATOM 1199 C CA . THR A 1 150 ? 16.391 -1.168 -15.25 1 85.75 150 THR A CA 1
ATOM 1200 C C . THR A 1 150 ? 17.109 -1.349 -16.594 1 85.75 150 THR A C 1
ATOM 1202 O O . THR A 1 150 ? 17.75 -0.42 -17.078 1 85.75 150 THR A O 1
ATOM 1205 N N . LYS A 1 151 ? 16.922 -2.492 -17.047 1 77.06 151 LYS A N 1
ATOM 1206 C CA . LYS A 1 151 ? 17.609 -2.738 -18.312 1 77.06 151 LYS A CA 1
ATOM 1207 C C . LYS A 1 151 ? 17.094 -1.822 -19.406 1 77.06 151 LYS A C 1
ATOM 1209 O O . LYS A 1 151 ? 15.875 -1.659 -19.562 1 77.06 151 LYS A O 1
ATOM 1214 N N . GLN A 1 152 ? 17.969 -1.028 -20 1 67.06 152 GLN A N 1
ATOM 1215 C CA . GLN A 1 152 ? 17.734 -0.231 -21.203 1 67.06 152 GLN A CA 1
ATOM 1216 C C . GLN A 1 152 ? 17.016 1.069 -20.875 1 67.06 152 GLN A C 1
ATOM 1218 O O . GLN A 1 152 ? 16.203 1.557 -21.672 1 67.06 152 GLN A O 1
ATOM 1223 N N . LEU A 1 153 ? 17.031 1.429 -19.688 1 72.94 153 LEU A N 1
ATOM 1224 C CA . LEU A 1 153 ? 16.469 2.734 -19.344 1 72.94 153 LEU A CA 1
ATOM 1225 C C . LEU A 1 153 ? 17.438 3.852 -19.719 1 72.94 153 LEU A C 1
ATOM 1227 O O . LEU A 1 153 ? 18.531 3.953 -19.141 1 72.94 153 LEU A O 1
ATOM 1231 N N . ALA A 1 154 ? 17.109 4.531 -20.75 1 73.88 154 ALA A N 1
ATOM 1232 C CA . ALA A 1 154 ? 17.938 5.652 -21.172 1 73.88 154 ALA A CA 1
ATOM 1233 C C . ALA A 1 154 ? 17.906 6.777 -20.141 1 73.88 154 ALA A C 1
ATOM 1235 O O . ALA A 1 154 ? 16.875 7.047 -19.531 1 73.88 154 ALA A O 1
ATOM 1236 N N . GLY A 1 155 ? 19.078 7.348 -19.953 1 80.12 155 GLY A N 1
ATOM 1237 C CA . GLY A 1 155 ? 19.141 8.539 -19.125 1 80.12 155 GLY A CA 1
ATOM 1238 C C . GLY A 1 155 ? 19.125 8.227 -17.641 1 80.12 155 GLY A C 1
ATOM 1239 O O . GLY A 1 155 ? 18.797 9.094 -16.812 1 80.12 155 GLY A O 1
ATOM 1240 N N . THR A 1 156 ? 19.328 6.977 -17.344 1 88.62 156 THR A N 1
ATOM 1241 C CA . THR A 1 156 ? 19.266 6.562 -15.953 1 88.62 156 THR A CA 1
ATOM 1242 C C . THR A 1 156 ? 20.625 6.008 -15.492 1 88.62 156 THR A C 1
ATOM 1244 O O . THR A 1 156 ? 21.297 5.32 -16.25 1 88.62 156 THR A O 1
ATOM 1247 N N . THR A 1 157 ? 21.078 6.359 -14.336 1 93.44 157 THR A N 1
ATOM 1248 C CA . THR A 1 157 ? 22.234 5.762 -13.68 1 93.44 157 THR A CA 1
ATOM 1249 C C . THR A 1 157 ? 21.797 4.727 -12.648 1 93.44 157 THR A C 1
ATOM 1251 O O . THR A 1 157 ? 20.906 4.988 -11.836 1 93.44 157 THR A O 1
ATOM 1254 N N . VAL A 1 158 ? 22.391 3.592 -12.703 1 95.5 158 VAL A N 1
ATOM 1255 C CA . VAL A 1 158 ? 22.047 2.506 -11.789 1 95.5 158 VAL A CA 1
ATOM 1256 C C . VAL A 1 158 ? 23.094 2.416 -10.688 1 95.5 158 VAL A C 1
ATOM 1258 O O . VAL A 1 158 ? 24.297 2.387 -10.961 1 95.5 158 VAL A O 1
ATOM 1261 N N . HIS A 1 159 ? 22.672 2.391 -9.438 1 96.69 159 HIS A N 1
ATOM 1262 C CA . HIS A 1 159 ? 23.531 2.264 -8.266 1 96.69 159 HIS A CA 1
ATOM 1263 C C . HIS A 1 159 ? 23.25 0.959 -7.523 1 96.69 159 HIS A C 1
ATOM 1265 O O . HIS A 1 159 ? 22.156 0.767 -6.977 1 96.69 159 HIS A O 1
ATOM 1271 N N . GLN A 1 160 ? 24.281 0.108 -7.453 1 96.81 160 GLN A N 1
ATOM 1272 C CA . GLN A 1 160 ? 24.125 -1.15 -6.734 1 96.81 160 GLN A CA 1
ATOM 1273 C C . GLN A 1 160 ? 23.875 -0.905 -5.246 1 96.81 160 GLN A C 1
ATOM 1275 O O . GLN A 1 160 ? 24.516 -0.028 -4.648 1 96.81 160 GLN A O 1
ATOM 1280 N N . LEU A 1 161 ? 22.938 -1.632 -4.668 1 96.88 161 LEU A N 1
ATOM 1281 C CA . LEU A 1 161 ? 22.641 -1.434 -3.252 1 96.88 161 LEU A CA 1
ATOM 1282 C C . LEU A 1 161 ? 22.859 -2.721 -2.465 1 96.88 161 LEU A C 1
ATOM 1284 O O . LEU A 1 161 ? 23.75 -2.789 -1.61 1 96.88 161 LEU A O 1
ATOM 1288 N N . PHE A 1 162 ? 22 -3.797 -2.721 1 96.12 162 PHE A N 1
ATOM 1289 C CA . PHE A 1 162 ? 22.188 -5.074 -2.041 1 96.12 162 PHE A CA 1
ATOM 1290 C C . PHE A 1 162 ? 21.562 -6.211 -2.848 1 96.12 162 PHE A C 1
ATOM 1292 O O . PHE A 1 162 ? 20.906 -5.969 -3.859 1 96.12 162 PHE A O 1
ATOM 1299 N N . LYS A 1 163 ? 21.875 -7.43 -2.441 1 95.19 163 LYS A N 1
ATOM 1300 C CA . LYS A 1 163 ? 21.266 -8.633 -3 1 95.19 163 LYS A CA 1
ATOM 1301 C C . LYS A 1 163 ? 20.281 -9.266 -2.01 1 95.19 163 LYS A C 1
ATOM 1303 O O . LYS A 1 163 ? 20.625 -9.469 -0.841 1 95.19 163 LYS A O 1
ATOM 1308 N N . SER A 1 164 ? 19.062 -9.445 -2.49 1 95.62 164 SER A N 1
ATOM 1309 C CA . SER A 1 164 ? 18.031 -10.078 -1.663 1 95.62 164 SER A CA 1
ATOM 1310 C C . SER A 1 164 ? 17.891 -11.555 -2.012 1 95.62 164 SER A C 1
ATOM 1312 O O . SER A 1 164 ? 17.906 -11.922 -3.188 1 95.62 164 SER A O 1
ATOM 1314 N N . HIS A 1 165 ? 17.719 -12.383 -1.001 1 95.94 165 HIS A N 1
ATOM 1315 C CA . HIS A 1 165 ? 17.531 -13.82 -1.189 1 95.94 165 HIS A CA 1
ATOM 1316 C C . HIS A 1 165 ? 16.047 -14.188 -1.203 1 95.94 165 HIS A C 1
ATOM 1318 O O . HIS A 1 165 ? 15.188 -13.336 -0.966 1 95.94 165 HIS A O 1
ATOM 1324 N N . ILE A 1 166 ? 15.836 -15.438 -1.607 1 96.88 166 ILE A N 1
ATOM 1325 C CA . ILE A 1 166 ? 14.477 -15.961 -1.564 1 96.88 166 ILE A CA 1
ATOM 1326 C C . ILE A 1 166 ? 14.195 -16.562 -0.192 1 96.88 166 ILE A C 1
ATOM 1328 O O . ILE A 1 166 ? 15.039 -17.297 0.354 1 96.88 166 ILE A O 1
ATOM 1332 N N . TYR A 1 167 ? 13.07 -16.266 0.357 1 97.31 167 TYR A N 1
ATOM 1333 C CA . TYR A 1 167 ? 12.648 -16.781 1.654 1 97.31 167 TYR A CA 1
ATOM 1334 C C . TYR A 1 167 ? 11.305 -17.484 1.552 1 97.31 167 TYR A C 1
ATOM 1336 O O . TYR A 1 167 ? 10.461 -17.109 0.727 1 97.31 167 TYR A O 1
ATOM 1344 N N . LEU A 1 168 ? 11.156 -18.469 2.359 1 98.06 168 LEU A N 1
ATOM 1345 C CA . LEU A 1 168 ? 9.836 -19.062 2.582 1 98.06 168 LEU A CA 1
ATOM 1346 C C . LEU A 1 168 ? 9.102 -18.344 3.707 1 98.06 168 LEU A C 1
ATOM 1348 O O . LEU A 1 168 ? 9.664 -18.109 4.777 1 98.06 168 LEU A O 1
ATOM 1352 N N . ILE A 1 169 ? 7.879 -17.938 3.422 1 97.44 169 ILE A N 1
ATOM 1353 C CA . ILE A 1 169 ? 7.008 -17.359 4.438 1 97.44 169 ILE A CA 1
ATOM 1354 C C . ILE A 1 169 ? 5.973 -18.391 4.883 1 97.44 169 ILE A C 1
ATOM 1356 O O . ILE A 1 169 ? 5.309 -19.016 4.047 1 97.44 169 ILE A O 1
ATOM 1360 N N . CYS A 1 170 ? 5.863 -18.641 6.172 1 97.56 170 CYS A N 1
ATOM 1361 C CA . CYS A 1 170 ? 4.82 -19.484 6.734 1 97.56 170 CYS A CA 1
ATOM 1362 C C . CYS A 1 170 ? 4.371 -18.969 8.094 1 97.56 170 CYS A C 1
ATOM 1364 O O . CYS A 1 170 ? 4.918 -17.984 8.602 1 97.56 170 CYS A O 1
ATOM 1366 N N . ASP A 1 171 ? 3.254 -19.547 8.531 1 95.56 171 ASP A N 1
ATOM 1367 C CA . ASP A 1 171 ? 2.811 -19.219 9.891 1 95.56 171 ASP A CA 1
ATOM 1368 C C . ASP A 1 171 ? 3.904 -19.531 10.914 1 95.56 171 ASP A C 1
ATOM 1370 O O . ASP A 1 171 ? 4.645 -20.5 10.766 1 95.56 171 ASP A O 1
ATOM 1374 N N . LYS A 1 172 ? 4 -18.719 11.977 1 93.81 172 LYS A N 1
ATOM 1375 C CA . LYS A 1 172 ? 5.047 -18.859 12.984 1 93.81 172 LYS A CA 1
ATOM 1376 C C . LYS A 1 172 ? 4.961 -20.219 13.68 1 93.81 172 LYS A C 1
ATOM 1378 O O . LYS A 1 172 ? 5.965 -20.719 14.188 1 93.81 172 LYS A O 1
ATOM 1383 N N . ASN A 1 173 ? 3.768 -20.781 13.664 1 94.06 173 ASN A N 1
ATOM 1384 C CA . ASN A 1 173 ? 3.564 -22.062 14.336 1 94.06 173 ASN A CA 1
ATOM 1385 C C . ASN A 1 173 ? 3.68 -23.234 13.367 1 94.06 173 ASN A C 1
ATOM 1387 O O . ASN A 1 173 ? 3.508 -24.391 13.758 1 94.06 173 ASN A O 1
ATOM 1391 N N . ASP A 1 174 ? 3.92 -22.984 12.148 1 96.12 174 ASP A N 1
ATOM 1392 C CA . ASP A 1 174 ? 4.152 -24.031 11.156 1 96.12 174 ASP A CA 1
ATOM 1393 C C . ASP A 1 174 ? 5.441 -24.797 11.461 1 96.12 174 ASP A C 1
ATOM 1395 O O . ASP A 1 174 ? 6.457 -24.188 11.82 1 96.12 174 ASP A O 1
ATOM 1399 N N . PRO A 1 175 ? 5.492 -26.062 11.352 1 96.5 175 PRO A N 1
ATOM 1400 C CA . PRO A 1 175 ? 6.715 -26.844 11.578 1 96.5 175 PRO A CA 1
ATOM 1401 C C . PRO A 1 175 ? 7.891 -26.344 10.742 1 96.5 175 PRO A C 1
ATOM 1403 O O . PRO A 1 175 ? 9.047 -26.438 11.172 1 96.5 175 PRO A O 1
ATOM 1406 N N . LEU A 1 176 ? 7.59 -25.844 9.648 1 97.38 176 LEU A N 1
ATOM 1407 C CA . LEU A 1 176 ? 8.648 -25.328 8.789 1 97.38 176 LEU A CA 1
ATOM 1408 C C . LEU A 1 176 ? 9.383 -24.172 9.461 1 97.38 176 LEU A C 1
ATOM 1410 O O . LEU A 1 176 ? 10.539 -23.891 9.141 1 97.38 176 LEU A O 1
ATOM 1414 N N . ALA A 1 177 ? 8.703 -23.484 10.375 1 96.75 177 ALA A N 1
ATOM 1415 C CA . ALA A 1 177 ? 9.258 -22.297 11.039 1 96.75 177 ALA A CA 1
ATOM 1416 C C . ALA A 1 177 ? 10.453 -22.672 11.914 1 96.75 177 ALA A C 1
ATOM 1418 O O . ALA A 1 177 ? 11.242 -21.812 12.297 1 96.75 177 ALA A O 1
ATOM 1419 N N . GLU A 1 178 ? 10.602 -23.906 12.203 1 96.75 178 GLU A N 1
ATOM 1420 C CA . GLU A 1 178 ? 11.68 -24.375 13.07 1 96.75 178 GLU A CA 1
ATOM 1421 C C . GLU A 1 178 ? 12.945 -24.656 12.273 1 96.75 178 GLU A C 1
ATOM 1423 O O . GLU A 1 178 ? 14.016 -24.859 12.852 1 96.75 178 GLU A O 1
ATOM 1428 N N . LYS A 1 179 ? 12.797 -24.641 11.023 1 96.81 179 LYS A N 1
ATOM 1429 C CA . LYS A 1 179 ? 13.945 -24.938 10.18 1 96.81 179 LYS A CA 1
ATOM 1430 C C . LYS A 1 179 ? 14.805 -23.703 9.945 1 96.81 179 LYS A C 1
ATOM 1432 O O . LYS A 1 179 ? 14.289 -22.578 9.977 1 96.81 179 LYS A O 1
ATOM 1437 N N . ASN A 1 180 ? 16.109 -23.969 9.703 1 95.94 180 ASN A N 1
ATOM 1438 C CA . ASN A 1 180 ? 17.016 -22.859 9.398 1 95.94 180 ASN A CA 1
ATOM 1439 C C . ASN A 1 180 ? 17.141 -22.641 7.895 1 95.94 180 ASN A C 1
ATOM 1441 O O . ASN A 1 180 ? 17.578 -21.578 7.449 1 95.94 180 ASN A O 1
ATOM 1445 N N . LEU A 1 181 ? 16.797 -23.703 7.211 1 97.44 181 LEU A N 1
ATOM 1446 C CA . LEU A 1 181 ? 16.891 -23.703 5.758 1 97.44 181 LEU A CA 1
ATOM 1447 C C . LEU A 1 181 ? 15.797 -24.578 5.148 1 97.44 181 LEU A C 1
ATOM 1449 O O . LEU A 1 181 ? 15.531 -25.688 5.633 1 97.44 181 LEU A O 1
ATOM 1453 N N . ILE A 1 182 ? 15.18 -24.047 4.102 1 98.06 182 ILE A N 1
ATOM 1454 C CA . ILE A 1 182 ? 14.102 -24.781 3.445 1 98.06 182 ILE A CA 1
ATOM 1455 C C . ILE A 1 182 ? 14.609 -25.375 2.133 1 98.06 182 ILE A C 1
ATOM 1457 O O . ILE A 1 182 ? 15.25 -24.688 1.337 1 98.06 182 ILE A O 1
ATOM 1461 N N . THR A 1 183 ? 14.312 -26.625 1.9 1 97.38 183 THR A N 1
ATOM 1462 C CA . THR A 1 183 ? 14.586 -27.297 0.637 1 97.38 183 THR A CA 1
ATOM 1463 C C . THR A 1 183 ? 13.297 -27.578 -0.126 1 97.38 183 THR A C 1
ATOM 1465 O O . THR A 1 183 ? 12.203 -27.391 0.412 1 97.38 183 THR A O 1
ATOM 1468 N N . ASP A 1 184 ? 13.461 -27.984 -1.368 1 96.38 184 ASP A N 1
ATOM 1469 C CA . ASP A 1 184 ? 12.297 -28.375 -2.158 1 96.38 184 ASP A CA 1
ATOM 1470 C C . ASP A 1 184 ? 11.477 -29.453 -1.446 1 96.38 184 ASP A C 1
ATOM 1472 O O . ASP A 1 184 ? 10.25 -29.375 -1.402 1 96.38 184 ASP A O 1
ATOM 1476 N N . GLU A 1 185 ? 12.133 -30.422 -0.895 1 95.88 185 GLU A N 1
ATOM 1477 C CA . GLU A 1 185 ? 11.477 -31.578 -0.267 1 95.88 185 GLU A CA 1
ATOM 1478 C C . GLU A 1 185 ? 10.656 -31.141 0.944 1 95.88 185 GLU A C 1
ATOM 1480 O O . GLU A 1 185 ? 9.617 -31.75 1.238 1 95.88 185 GLU A O 1
ATOM 1485 N N . ASP A 1 186 ? 11.125 -30.094 1.549 1 96.81 186 ASP A N 1
ATOM 1486 C CA . ASP A 1 186 ? 10.438 -29.609 2.74 1 96.81 186 ASP A CA 1
ATOM 1487 C C . ASP A 1 186 ? 9.039 -29.094 2.393 1 96.81 186 ASP A C 1
ATOM 1489 O O . ASP A 1 186 ? 8.156 -29.047 3.252 1 96.81 186 ASP A O 1
ATOM 1493 N N . ILE A 1 187 ? 8.898 -28.656 1.128 1 95.56 187 ILE A N 1
ATOM 1494 C CA . ILE A 1 187 ? 7.633 -27.984 0.861 1 95.56 187 ILE A CA 1
ATOM 1495 C C . ILE A 1 187 ? 6.746 -28.859 -0.015 1 95.56 187 ILE A C 1
ATOM 1497 O O . ILE A 1 187 ? 5.652 -28.453 -0.413 1 95.56 187 ILE A O 1
ATOM 1501 N N . TYR A 1 188 ? 7.246 -30.125 -0.243 1 95.69 188 TYR A N 1
ATOM 1502 C CA . TYR A 1 188 ? 6.391 -31.078 -0.94 1 95.69 188 TYR A CA 1
ATOM 1503 C C . TYR A 1 188 ? 5.145 -31.391 -0.12 1 95.69 188 TYR A C 1
ATOM 1505 O O . TYR A 1 188 ? 5.219 -31.547 1.102 1 95.69 188 TYR A O 1
ATOM 1513 N N . GLY A 1 189 ? 4.008 -31.469 -0.853 1 95.38 189 GLY A N 1
ATOM 1514 C CA . GLY A 1 189 ? 2.738 -31.75 -0.206 1 95.38 189 GLY A CA 1
ATOM 1515 C C . GLY A 1 189 ? 2.047 -30.516 0.326 1 95.38 189 GLY A C 1
ATOM 1516 O O . GLY A 1 189 ? 0.898 -30.578 0.771 1 95.38 189 GLY A O 1
ATOM 1517 N N . ARG A 1 190 ? 2.715 -29.359 0.225 1 95.94 190 ARG A N 1
ATOM 1518 C CA . ARG A 1 190 ? 2.141 -28.109 0.7 1 95.94 190 ARG A CA 1
ATOM 1519 C C . ARG A 1 190 ? 1.457 -27.359 -0.436 1 95.94 190 ARG A C 1
ATOM 1521 O O . ARG A 1 190 ? 1.576 -27.734 -1.602 1 95.94 190 ARG A O 1
ATOM 1528 N N . THR A 1 191 ? 0.66 -26.391 -0.085 1 95.19 191 THR A N 1
ATOM 1529 C CA . THR A 1 191 ? 0.113 -25.453 -1.051 1 95.19 191 THR A CA 1
ATOM 1530 C C . THR A 1 191 ? 0.986 -24.203 -1.14 1 95.19 191 THR A C 1
ATOM 1532 O O . THR A 1 191 ? 1.152 -23.484 -0.152 1 95.19 191 THR A O 1
ATOM 1535 N N . LEU A 1 192 ? 1.507 -23.969 -2.311 1 96.12 192 LEU A N 1
ATOM 1536 C CA . LEU A 1 192 ? 2.355 -22.812 -2.572 1 96.12 192 LEU A CA 1
ATOM 1537 C C . LEU A 1 192 ? 1.55 -21.688 -3.199 1 96.12 192 LEU A C 1
ATOM 1539 O O . LEU A 1 192 ? 0.897 -21.875 -4.227 1 96.12 192 LEU A O 1
ATOM 1543 N N . MET A 1 193 ? 1.601 -20.609 -2.537 1 94.81 193 MET A N 1
ATOM 1544 C CA . MET A 1 193 ? 0.967 -19.438 -3.129 1 94.81 193 MET A CA 1
ATOM 1545 C C . MET A 1 193 ? 1.854 -18.812 -4.207 1 94.81 193 MET A C 1
ATOM 1547 O O . MET A 1 193 ? 3.035 -18.547 -3.969 1 94.81 193 MET A O 1
ATOM 1551 N N . VAL A 1 194 ? 1.237 -18.672 -5.359 1 91.56 194 VAL A N 1
ATOM 1552 C CA . VAL A 1 194 ? 1.99 -18.156 -6.5 1 91.56 194 VAL A CA 1
ATOM 1553 C C . VAL A 1 194 ? 1.217 -17.016 -7.156 1 91.56 194 VAL A C 1
ATOM 1555 O O . VAL A 1 194 ? 0.063 -16.75 -6.809 1 91.56 194 VAL A O 1
ATOM 1558 N N . GLY A 1 195 ? 1.925 -16.406 -8.094 1 77.12 195 GLY A N 1
ATOM 1559 C CA . GLY A 1 195 ? 1.173 -15.461 -8.914 1 77.12 195 GLY A CA 1
ATOM 1560 C C . GLY A 1 195 ? 1.778 -14.07 -8.945 1 77.12 195 GLY A C 1
ATOM 1561 O O . GLY A 1 195 ? 2.914 -13.875 -8.508 1 77.12 195 GLY A O 1
ATOM 1562 N N . GLY A 1 196 ? 0.971 -13.18 -9.734 1 68.62 196 GLY A N 1
ATOM 1563 C CA . GLY A 1 196 ? 1.106 -12.102 -10.711 1 68.62 196 GLY A CA 1
ATOM 1564 C C . GLY A 1 196 ? 2.066 -11.016 -10.266 1 68.62 196 GLY A C 1
ATOM 1565 O O . GLY A 1 196 ? 2.674 -10.336 -11.094 1 68.62 196 GLY A O 1
ATOM 1566 N N . GLY A 1 197 ? 2.338 -10.891 -9.055 1 74.5 197 GLY A N 1
ATOM 1567 C CA . GLY A 1 197 ? 3.242 -9.797 -8.758 1 74.5 197 GLY A CA 1
ATOM 1568 C C . GLY A 1 197 ? 4.668 -10.25 -8.492 1 74.5 197 GLY A C 1
ATOM 1569 O O . GLY A 1 197 ? 5.555 -9.43 -8.273 1 74.5 197 GLY A O 1
ATOM 1570 N N . SER A 1 198 ? 4.902 -11.5 -8.867 1 85.88 198 SER A N 1
ATOM 1571 C CA . SER A 1 198 ? 6.23 -12.023 -8.562 1 85.88 198 SER A CA 1
ATOM 1572 C C . SER A 1 198 ? 7.234 -11.641 -9.648 1 85.88 198 SER A C 1
ATOM 1574 O O . SER A 1 198 ? 6.922 -11.703 -10.836 1 85.88 198 SER A O 1
ATOM 1576 N N . PRO A 1 199 ? 8.453 -11.25 -9.258 1 88.31 199 PRO A N 1
ATOM 1577 C CA . PRO A 1 199 ? 9.508 -11.031 -10.25 1 88.31 199 PRO A CA 1
ATOM 1578 C C . PRO A 1 199 ? 9.797 -12.281 -11.086 1 88.31 199 PRO A C 1
ATOM 1580 O O . PRO A 1 199 ? 9.484 -13.398 -10.664 1 88.31 199 PRO A O 1
ATOM 1583 N N . ALA A 1 200 ? 10.406 -12.094 -12.211 1 85.19 200 ALA A N 1
ATOM 1584 C CA . ALA A 1 200 ? 10.641 -13.164 -13.18 1 85.19 200 ALA A CA 1
ATOM 1585 C C . ALA A 1 200 ? 11.43 -14.305 -12.562 1 85.19 200 ALA A C 1
ATOM 1587 O O . ALA A 1 200 ? 11.086 -15.477 -12.75 1 85.19 200 ALA A O 1
ATOM 1588 N N . LEU A 1 201 ? 12.445 -13.953 -11.891 1 90.38 201 LEU A N 1
ATOM 1589 C CA . LEU A 1 201 ? 13.273 -14.977 -11.258 1 90.38 201 LEU A CA 1
ATOM 1590 C C . LEU A 1 201 ? 12.445 -15.836 -10.305 1 90.38 201 LEU A C 1
ATOM 1592 O O . LEU A 1 201 ? 12.57 -17.062 -10.305 1 90.38 201 LEU A O 1
ATOM 1596 N N . LEU A 1 202 ? 11.672 -15.258 -9.484 1 93.69 202 LEU A N 1
ATOM 1597 C CA . LEU A 1 202 ? 10.836 -15.977 -8.523 1 93.69 202 LEU A CA 1
ATOM 1598 C C . LEU A 1 202 ? 9.82 -16.859 -9.242 1 93.69 202 LEU A C 1
ATOM 1600 O O . LEU A 1 202 ? 9.555 -17.984 -8.82 1 93.69 202 LEU A O 1
ATOM 1604 N N . ARG A 1 203 ? 9.273 -16.312 -10.289 1 90.88 203 ARG A N 1
ATOM 1605 C CA . ARG A 1 203 ? 8.328 -17.094 -11.078 1 90.88 203 ARG A CA 1
ATOM 1606 C C . ARG A 1 203 ? 8.969 -18.359 -11.617 1 90.88 203 ARG A C 1
ATOM 1608 O O . ARG A 1 203 ? 8.328 -19.422 -11.656 1 90.88 203 ARG A O 1
ATOM 1615 N N . SER A 1 204 ? 10.188 -18.234 -12.039 1 91.69 204 SER A N 1
ATOM 1616 C CA . SER A 1 204 ? 10.906 -19.391 -12.547 1 91.69 204 SER A CA 1
ATOM 1617 C C . SER A 1 204 ? 11.078 -20.453 -11.469 1 91.69 204 SER A C 1
ATOM 1619 O O . SER A 1 204 ? 10.867 -21.641 -11.719 1 91.69 204 SER A O 1
ATOM 1621 N N . VAL A 1 205 ? 11.391 -20 -10.328 1 93.31 205 VAL A N 1
ATOM 1622 C CA . VAL A 1 205 ? 11.555 -20.906 -9.195 1 93.31 205 VAL A CA 1
ATOM 1623 C C . VAL A 1 205 ? 10.219 -21.578 -8.867 1 93.31 205 VAL A C 1
ATOM 1625 O O . VAL A 1 205 ? 10.164 -22.781 -8.656 1 93.31 205 VAL A O 1
ATOM 1628 N N . GLN A 1 206 ? 9.18 -20.828 -8.852 1 93.81 206 GLN A N 1
ATOM 1629 C CA . GLN A 1 206 ? 7.836 -21.328 -8.578 1 93.81 206 GLN A CA 1
ATOM 1630 C C . GLN A 1 206 ? 7.414 -22.359 -9.617 1 93.81 206 GLN A C 1
ATOM 1632 O O . GLN A 1 206 ? 6.875 -23.422 -9.273 1 93.81 206 GLN A O 1
ATOM 1637 N N . GLN A 1 207 ? 7.703 -22.031 -10.82 1 91.19 207 GLN A N 1
ATOM 1638 C CA . GLN A 1 207 ? 7.32 -22.922 -11.906 1 91.19 207 GLN A CA 1
ATOM 1639 C C . GLN A 1 207 ? 8.055 -24.25 -11.812 1 91.19 207 GLN A C 1
ATOM 1641 O O . GLN A 1 207 ? 7.477 -25.312 -12.102 1 91.19 207 GLN A O 1
ATOM 1646 N N . LYS A 1 208 ? 9.281 -24.203 -11.516 1 92.19 208 LYS A N 1
ATOM 1647 C CA . LYS A 1 208 ? 10.055 -25.422 -11.328 1 92.19 208 LYS A CA 1
ATOM 1648 C C . LYS A 1 208 ? 9.422 -26.297 -10.25 1 92.19 208 LYS A C 1
ATOM 1650 O O . LYS A 1 208 ? 9.32 -27.516 -10.422 1 92.19 208 LYS A O 1
ATOM 1655 N N . LEU A 1 209 ? 9.016 -25.734 -9.188 1 93.94 209 LEU A N 1
ATOM 1656 C CA . LEU A 1 209 ? 8.398 -26.469 -8.086 1 93.94 209 LEU A CA 1
ATOM 1657 C C . LEU A 1 209 ? 7.059 -27.047 -8.5 1 93.94 209 LEU A C 1
ATOM 1659 O O . LEU A 1 209 ? 6.766 -28.219 -8.219 1 93.94 209 LEU A O 1
ATOM 1663 N N . ILE A 1 210 ? 6.293 -26.281 -9.164 1 90.75 210 ILE A N 1
ATOM 1664 C CA . ILE A 1 210 ? 4.98 -26.719 -9.625 1 90.75 210 ILE A CA 1
ATOM 1665 C C . ILE A 1 210 ? 5.133 -27.875 -10.602 1 90.75 210 ILE A C 1
ATOM 1667 O O . ILE A 1 210 ? 4.379 -28.859 -10.539 1 90.75 210 ILE A O 1
ATOM 1671 N N . SER A 1 211 ? 6.113 -27.781 -11.43 1 92.44 211 SER A N 1
ATOM 1672 C CA . SER A 1 211 ? 6.34 -28.781 -12.477 1 92.44 211 SER A CA 1
ATOM 1673 C C . SER A 1 211 ? 6.762 -30.125 -11.883 1 92.44 211 SER A C 1
ATOM 1675 O O . SER A 1 211 ? 6.672 -31.156 -12.547 1 92.44 211 SER A O 1
ATOM 1677 N N . SER A 1 212 ? 7.25 -30.125 -10.703 1 92.75 212 SER A N 1
ATOM 1678 C CA . SER A 1 212 ? 7.617 -31.375 -10.039 1 92.75 212 SER A CA 1
ATOM 1679 C C . SER A 1 212 ? 6.395 -32.25 -9.805 1 92.75 212 SER A C 1
ATOM 1681 O O . SER A 1 212 ? 6.523 -33.469 -9.602 1 92.75 212 SER A O 1
ATOM 1683 N N . GLY A 1 213 ? 5.211 -31.609 -9.641 1 93.56 213 GLY A N 1
ATOM 1684 C CA . GLY A 1 213 ? 3.973 -32.312 -9.375 1 93.56 213 GLY A CA 1
ATOM 1685 C C . GLY A 1 213 ? 3.789 -32.688 -7.914 1 93.56 213 GLY A C 1
ATOM 1686 O O . GLY A 1 213 ? 2.838 -33.375 -7.555 1 93.56 213 GLY A O 1
ATOM 1687 N N . LYS A 1 214 ? 4.668 -32.281 -7.129 1 95.56 214 LYS A N 1
ATOM 1688 C CA . LYS A 1 214 ? 4.656 -32.688 -5.727 1 95.56 214 LYS A CA 1
ATOM 1689 C C . LYS A 1 214 ? 4.105 -31.578 -4.832 1 95.56 214 LYS A C 1
ATOM 1691 O O . LYS A 1 214 ? 4.094 -31.703 -3.607 1 95.56 214 LYS A O 1
ATOM 1696 N N . ILE A 1 215 ? 3.693 -30.438 -5.449 1 93.19 215 ILE A N 1
ATOM 1697 C CA . ILE A 1 215 ? 3.168 -29.312 -4.672 1 93.19 215 ILE A CA 1
ATOM 1698 C C . ILE A 1 215 ? 1.849 -28.844 -5.277 1 93.19 215 ILE A C 1
ATOM 1700 O O . ILE A 1 215 ? 1.643 -28.938 -6.488 1 93.19 215 ILE A O 1
ATOM 1704 N N . GLU A 1 216 ? 0.966 -28.438 -4.426 1 91.75 216 GLU A N 1
ATOM 1705 C CA . GLU A 1 216 ? -0.214 -27.703 -4.875 1 91.75 216 GLU A CA 1
ATOM 1706 C C . GLU A 1 216 ? 0.054 -26.203 -4.926 1 91.75 216 GLU A C 1
ATOM 1708 O O . GLU A 1 216 ? 0.988 -25.703 -4.285 1 91.75 216 GLU A O 1
ATOM 1713 N N . TYR A 1 217 ? -0.732 -25.516 -5.77 1 90.12 217 TYR A N 1
ATOM 1714 C CA . TYR A 1 217 ? -0.494 -24.078 -5.82 1 90.12 217 TYR A CA 1
ATOM 1715 C C . TYR A 1 217 ? -1.809 -23.312 -5.797 1 90.12 217 TYR A C 1
ATOM 1717 O O . TYR A 1 217 ? -2.869 -23.875 -6.082 1 90.12 217 TYR A O 1
ATOM 1725 N N . PHE A 1 218 ? -1.764 -22.141 -5.316 1 89.19 218 PHE A N 1
ATOM 1726 C CA . PHE A 1 218 ? -2.863 -21.188 -5.219 1 89.19 218 PHE A CA 1
ATOM 1727 C C . PHE A 1 218 ? -2.428 -19.797 -5.695 1 89.19 218 PHE A C 1
ATOM 1729 O O . PHE A 1 218 ? -1.417 -19.266 -5.227 1 89.19 218 PHE A O 1
ATOM 1736 N N . ASN A 1 219 ? -3.18 -19.234 -6.617 1 87 219 ASN A N 1
ATOM 1737 C CA . ASN A 1 219 ? -2.822 -17.922 -7.152 1 87 219 ASN A CA 1
ATOM 1738 C C . ASN A 1 219 ? -3.258 -16.797 -6.215 1 87 219 ASN A C 1
ATOM 1740 O O . ASN A 1 219 ? -4.398 -16.781 -5.742 1 87 219 ASN A O 1
ATOM 1744 N N . SER A 1 220 ? -2.334 -16 -5.914 1 87.69 220 SER A N 1
ATOM 1745 C CA . SER A 1 220 ? -2.568 -14.805 -5.117 1 87.69 220 SER A CA 1
ATOM 1746 C C . SER A 1 220 ? -2.084 -13.555 -5.848 1 87.69 220 SER A C 1
ATOM 1748 O O . SER A 1 220 ? -0.949 -13.508 -6.324 1 87.69 220 SER A O 1
ATOM 1750 N N . PRO A 1 221 ? -2.891 -12.562 -5.93 1 81.25 221 PRO A N 1
ATOM 1751 C CA . PRO A 1 221 ? -2.604 -11.445 -6.828 1 81.25 221 PRO A CA 1
ATOM 1752 C C . PRO A 1 221 ? -1.474 -10.555 -6.32 1 81.25 221 PRO A C 1
ATOM 1754 O O . PRO A 1 221 ? -0.805 -9.883 -7.109 1 81.25 221 PRO A O 1
ATOM 1757 N N . ASP A 1 222 ? -1.353 -10.445 -4.984 1 87.31 222 ASP A N 1
ATOM 1758 C CA . ASP A 1 222 ? -0.328 -9.547 -4.461 1 87.31 222 ASP A CA 1
ATOM 1759 C C . ASP A 1 222 ? 0.172 -10.023 -3.1 1 87.31 222 ASP A C 1
ATOM 1761 O O . ASP A 1 222 ? -0.356 -10.984 -2.539 1 87.31 222 ASP A O 1
ATOM 1765 N N . HIS A 1 223 ? 1.145 -9.352 -2.629 1 90.94 223 HIS A N 1
ATOM 1766 C CA . HIS A 1 223 ? 1.854 -9.773 -1.425 1 90.94 223 HIS A CA 1
ATOM 1767 C C . HIS A 1 223 ? 0.953 -9.695 -0.198 1 90.94 223 HIS A C 1
ATOM 1769 O O . HIS A 1 223 ? 0.919 -10.625 0.612 1 90.94 223 HIS A O 1
ATOM 1775 N N . ASP A 1 224 ? 0.231 -8.68 -0.048 1 91.19 224 ASP A N 1
ATOM 1776 C CA . ASP A 1 224 ? -0.627 -8.516 1.12 1 91.19 224 ASP A CA 1
ATOM 1777 C C . ASP A 1 224 ? -1.718 -9.578 1.157 1 91.19 224 ASP A C 1
ATOM 1779 O O . ASP A 1 224 ? -2.025 -10.125 2.219 1 91.19 224 ASP A O 1
ATOM 1783 N N . THR A 1 225 ? -2.277 -9.836 0.011 1 92.38 225 THR A N 1
ATOM 1784 C CA . THR A 1 225 ? -3.262 -10.906 -0.069 1 92.38 225 THR A CA 1
ATOM 1785 C C . THR A 1 225 ? -2.633 -12.242 0.306 1 92.38 225 THR A C 1
ATOM 1787 O O . THR A 1 225 ? -3.238 -13.039 1.027 1 92.38 225 THR A O 1
ATOM 1790 N N . THR A 1 226 ? -1.444 -12.43 -0.18 1 94.06 226 THR A N 1
ATOM 1791 C CA . THR A 1 226 ? -0.714 -13.656 0.131 1 94.06 226 THR A CA 1
ATOM 1792 C C . THR A 1 226 ? -0.508 -13.789 1.637 1 94.06 226 THR A C 1
ATOM 1794 O O . THR A 1 226 ? -0.782 -14.844 2.211 1 94.06 226 THR A O 1
ATOM 1797 N N . LEU A 1 227 ? -0.084 -12.742 2.291 1 94.25 227 LEU A N 1
ATOM 1798 C CA . LEU A 1 227 ? 0.141 -12.781 3.732 1 94.25 227 LEU A CA 1
ATOM 1799 C C . LEU A 1 227 ? -1.155 -13.07 4.48 1 94.25 227 LEU A C 1
ATOM 1801 O O . LEU A 1 227 ? -1.155 -13.82 5.461 1 94.25 227 LEU A O 1
ATOM 1805 N N . THR A 1 228 ? -2.234 -12.469 4.016 1 94.75 228 THR A N 1
ATOM 1806 C CA . THR A 1 228 ? -3.537 -12.727 4.621 1 94.75 228 THR A CA 1
ATOM 1807 C C . THR A 1 228 ? -3.916 -14.195 4.492 1 94.75 228 THR A C 1
ATOM 1809 O O . THR A 1 228 ? -4.387 -14.812 5.453 1 94.75 228 THR A O 1
ATOM 1812 N N . ASN A 1 229 ? -3.68 -14.758 3.312 1 94.44 229 ASN A N 1
ATOM 1813 C CA . ASN A 1 229 ? -3.99 -16.172 3.068 1 94.44 229 ASN A CA 1
ATOM 1814 C C . ASN A 1 229 ? -3.123 -17.094 3.922 1 94.44 229 ASN A C 1
ATOM 1816 O O . ASN A 1 229 ? -3.607 -18.094 4.449 1 94.44 229 ASN A O 1
ATOM 1820 N N . ILE A 1 230 ? -1.879 -16.766 4.043 1 95.88 230 ILE A N 1
ATOM 1821 C CA . ILE A 1 230 ? -0.989 -17.547 4.887 1 95.88 230 ILE A CA 1
ATOM 1822 C C . ILE A 1 230 ? -1.48 -17.516 6.332 1 95.88 230 ILE A C 1
ATOM 1824 O O . ILE A 1 230 ? -1.581 -18.547 6.992 1 95.88 230 ILE A O 1
ATOM 1828 N N . ALA A 1 231 ? -1.808 -16.328 6.801 1 94.88 231 ALA A N 1
ATOM 1829 C CA . ALA A 1 231 ? -2.303 -16.141 8.164 1 94.88 231 ALA A CA 1
ATOM 1830 C C . ALA A 1 231 ? -3.607 -16.906 8.375 1 94.88 231 ALA A C 1
ATOM 1832 O O . ALA A 1 231 ? -3.939 -17.281 9.5 1 94.88 231 ALA A O 1
ATOM 1833 N N . SER A 1 232 ? -4.324 -17.109 7.277 1 95.62 232 SER A N 1
ATOM 1834 C CA . SER A 1 232 ? -5.582 -17.859 7.336 1 95.62 232 SER A CA 1
ATOM 1835 C C . SER A 1 232 ? -5.348 -19.359 7.277 1 95.62 232 SER A C 1
ATOM 1837 O O . SER A 1 232 ? -6.293 -20.141 7.336 1 95.62 232 SER A O 1
ATOM 1839 N N . GLY A 1 233 ? -4.105 -19.797 7.02 1 93.94 233 GLY A N 1
ATOM 1840 C CA . GLY A 1 233 ? -3.758 -21.203 7.023 1 93.94 233 GLY A CA 1
ATOM 1841 C C . GLY A 1 233 ? -3.869 -21.859 5.652 1 93.94 233 GLY A C 1
ATOM 1842 O O . GLY A 1 233 ? -3.945 -23.078 5.543 1 93.94 233 GLY A O 1
ATOM 1843 N N . LYS A 1 234 ? -3.814 -21.031 4.629 1 92.5 234 LYS A N 1
ATOM 1844 C CA . LYS A 1 234 ? -4.098 -21.578 3.303 1 92.5 234 LYS A CA 1
ATOM 1845 C C . LYS A 1 234 ? -2.844 -22.172 2.67 1 92.5 234 LYS A C 1
ATOM 1847 O O . LYS A 1 234 ? -2.932 -22.969 1.736 1 92.5 234 LYS A O 1
ATOM 1852 N N . GLY A 1 235 ? -1.729 -21.734 3.166 1 95.75 235 GLY A N 1
ATOM 1853 C CA . GLY A 1 235 ? -0.527 -22.266 2.547 1 95.75 235 GLY A CA 1
ATOM 1854 C C . GLY A 1 235 ? 0.73 -21.516 2.941 1 95.75 235 GLY A C 1
ATOM 1855 O O . GLY A 1 235 ? 0.813 -20.969 4.043 1 95.75 235 GLY A O 1
ATOM 1856 N N . ILE A 1 236 ? 1.769 -21.672 2.064 1 97.75 236 ILE A N 1
ATOM 1857 C CA . ILE A 1 236 ? 3.074 -21.047 2.232 1 97.75 236 ILE A CA 1
ATOM 1858 C C . ILE A 1 236 ? 3.428 -20.234 0.982 1 97.75 236 ILE A C 1
ATOM 1860 O O . ILE A 1 236 ? 2.713 -20.297 -0.022 1 97.75 236 ILE A O 1
ATOM 1864 N N . CYS A 1 237 ? 4.512 -19.453 1.067 1 97.31 237 CYS A N 1
ATOM 1865 C CA . CYS A 1 237 ? 4.895 -18.641 -0.089 1 97.31 237 CYS A CA 1
ATOM 1866 C C . CYS A 1 237 ? 6.402 -18.422 -0.12 1 97.31 237 CYS A C 1
ATOM 1868 O O . CYS A 1 237 ? 7.055 -18.422 0.925 1 97.31 237 CYS A O 1
ATOM 1870 N N . LEU A 1 238 ? 6.926 -18.406 -1.317 1 97.25 238 LEU A N 1
ATOM 1871 C CA . LEU A 1 238 ? 8.281 -17.906 -1.53 1 97.25 238 LEU A CA 1
ATOM 1872 C C . LEU A 1 238 ? 8.281 -16.438 -1.89 1 97.25 238 LEU A C 1
ATOM 1874 O O . LEU A 1 238 ? 7.465 -15.992 -2.703 1 97.25 238 LEU A O 1
ATOM 1878 N N . ALA A 1 239 ? 9.148 -15.648 -1.266 1 96.31 239 ALA A N 1
ATOM 1879 C CA . ALA A 1 239 ? 9.172 -14.203 -1.495 1 96.31 239 ALA A CA 1
ATOM 1880 C C . ALA A 1 239 ? 10.594 -13.656 -1.389 1 96.31 239 ALA A C 1
ATOM 1882 O O . ALA A 1 239 ? 11.445 -14.25 -0.718 1 96.31 239 ALA A O 1
ATOM 1883 N N . PRO A 1 240 ? 10.859 -12.516 -2.09 1 95.5 240 PRO A N 1
ATOM 1884 C CA .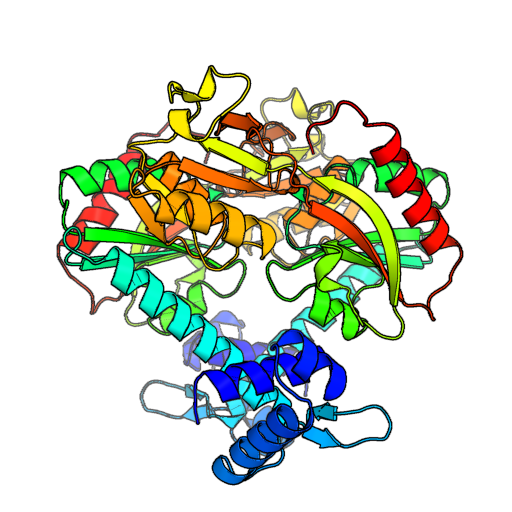 PRO A 1 240 ? 12.125 -11.828 -1.834 1 95.5 240 PRO A CA 1
ATOM 1885 C C . PRO A 1 240 ? 12.242 -11.32 -0.398 1 95.5 240 PRO A C 1
ATOM 1887 O O . PRO A 1 240 ? 11.258 -10.844 0.175 1 95.5 240 PRO A O 1
ATOM 1890 N N . GLY A 1 241 ? 13.414 -11.344 0.096 1 94.88 241 GLY A N 1
ATOM 1891 C CA . GLY A 1 241 ? 13.664 -10.93 1.468 1 94.88 241 GLY A CA 1
ATOM 1892 C C . GLY A 1 241 ? 13.352 -9.469 1.72 1 94.88 241 GLY A C 1
ATOM 1893 O O . GLY A 1 241 ? 12.977 -9.094 2.83 1 94.88 241 GLY A O 1
ATOM 1894 N N . PHE A 1 242 ? 13.445 -8.648 0.71 1 93.44 242 PHE A N 1
ATOM 1895 C CA . PHE A 1 242 ? 13.266 -7.219 0.917 1 93.44 242 PHE A CA 1
ATOM 1896 C C . PHE A 1 242 ? 11.805 -6.895 1.203 1 93.44 242 PHE A C 1
ATOM 1898 O O . PHE A 1 242 ? 11.477 -5.773 1.604 1 93.44 242 PHE A O 1
ATOM 1905 N N . LEU A 1 243 ? 10.922 -7.887 1.079 1 93.31 243 LEU A N 1
ATOM 1906 C CA . LEU A 1 243 ? 9.508 -7.676 1.373 1 93.31 243 LEU A CA 1
ATOM 1907 C C . LEU A 1 243 ? 9.203 -8 2.83 1 93.31 243 LEU A C 1
ATOM 1909 O O . LEU A 1 243 ? 8.062 -7.844 3.281 1 93.31 243 LEU A O 1
ATOM 1913 N N . ASN A 1 244 ? 10.148 -8.469 3.586 1 92 244 ASN A N 1
ATOM 1914 C CA . ASN A 1 244 ? 9.938 -8.781 4.996 1 92 244 ASN A CA 1
ATOM 1915 C C . ASN A 1 244 ? 9.562 -7.539 5.797 1 92 244 ASN A C 1
ATOM 1917 O O . ASN A 1 244 ? 10.352 -6.594 5.895 1 92 244 ASN A O 1
ATOM 1921 N N . ASP A 1 245 ? 8.383 -7.582 6.285 1 81 245 ASP A N 1
ATOM 1922 C CA . ASP A 1 245 ? 7.922 -6.414 7.031 1 81 245 ASP A CA 1
ATOM 1923 C C . ASP A 1 245 ? 8.398 -6.465 8.484 1 81 245 ASP A C 1
ATOM 1925 O O . ASP A 1 245 ? 8.18 -5.523 9.242 1 81 245 ASP A O 1
ATOM 1929 N N . HIS A 1 246 ? 9.008 -7.555 8.891 1 80.94 246 HIS A N 1
ATOM 1930 C CA . HIS A 1 246 ? 9.602 -7.742 10.211 1 80.94 246 HIS A CA 1
ATOM 1931 C C . HIS A 1 246 ? 8.562 -7.562 11.312 1 80.94 246 HIS A C 1
ATOM 1933 O O . HIS A 1 246 ? 8.859 -7.004 12.375 1 80.94 246 HIS A O 1
ATOM 1939 N N . SER A 1 247 ? 7.316 -7.855 11 1 76 247 SER A N 1
ATOM 1940 C CA . SER A 1 247 ? 6.227 -7.703 11.961 1 76 247 SER A CA 1
ATOM 1941 C C . SER A 1 247 ? 6.281 -8.789 13.031 1 76 247 SER A C 1
ATOM 1943 O O . SER A 1 247 ? 5.668 -8.648 14.094 1 76 247 SER A O 1
ATOM 1945 N N . GLY A 1 248 ? 6.953 -9.875 12.781 1 81.25 248 GLY A N 1
ATOM 1946 C CA . GLY A 1 248 ? 6.984 -11.008 13.695 1 81.25 248 GLY A CA 1
ATOM 1947 C C . GLY A 1 248 ? 5.766 -11.898 13.586 1 81.25 248 GLY A C 1
ATOM 1948 O O . GLY A 1 248 ? 5.68 -12.93 14.258 1 81.25 248 GLY A O 1
ATOM 1949 N N . GLN A 1 249 ? 4.859 -11.578 12.766 1 84.69 249 GLN A N 1
ATOM 1950 C CA . GLN A 1 249 ? 3.645 -12.367 12.586 1 84.69 249 GLN A CA 1
ATOM 1951 C C . GLN A 1 249 ? 3.936 -13.656 11.82 1 84.69 249 GLN A C 1
ATOM 1953 O O . GLN A 1 249 ? 3.266 -14.672 12.023 1 84.69 249 GLN A O 1
ATOM 1958 N N . PHE A 1 250 ? 4.902 -13.641 10.945 1 94.38 250 PHE A N 1
ATOM 1959 C CA . PHE A 1 250 ? 5.238 -14.758 10.078 1 94.38 250 PHE A CA 1
ATOM 1960 C C . PHE A 1 250 ? 6.688 -15.188 10.281 1 94.38 250 PHE A C 1
ATOM 1962 O O . PHE A 1 250 ? 7.504 -14.406 10.781 1 94.38 250 PHE A O 1
ATOM 1969 N N . ALA A 1 251 ? 6.973 -16.438 9.984 1 96.25 251 ALA A N 1
ATOM 1970 C CA . ALA A 1 251 ? 8.352 -16.906 9.906 1 96.25 251 ALA A CA 1
ATOM 1971 C C . ALA A 1 251 ? 8.906 -16.766 8.492 1 96.25 251 ALA A C 1
ATOM 1973 O O . ALA A 1 251 ? 8.219 -17.062 7.516 1 96.25 251 ALA A O 1
ATOM 1974 N N . TRP A 1 252 ? 10.008 -16.188 8.422 1 96.5 252 TRP A N 1
ATOM 1975 C CA . TRP A 1 252 ? 10.766 -16.062 7.18 1 96.5 252 TRP A CA 1
ATOM 1976 C C . TRP A 1 252 ? 12.016 -16.953 7.215 1 96.5 252 TRP A C 1
ATOM 1978 O O . TRP A 1 252 ? 12.961 -16.656 7.957 1 96.5 252 TRP A O 1
ATOM 1988 N N . ILE A 1 253 ? 12.062 -18 6.414 1 97.44 253 ILE A N 1
ATOM 1989 C CA . ILE A 1 253 ? 13.172 -18.938 6.43 1 97.44 253 ILE A CA 1
ATOM 1990 C C . ILE A 1 253 ? 13.875 -18.938 5.074 1 97.44 253 ILE A C 1
ATOM 1992 O O . ILE A 1 253 ? 13.219 -19.031 4.031 1 97.44 253 ILE A O 1
ATOM 1996 N N . PRO A 1 254 ? 15.195 -18.812 5.09 1 97.19 254 PRO A N 1
ATOM 1997 C CA . PRO A 1 254 ? 15.906 -18.844 3.811 1 97.19 254 PRO A CA 1
ATOM 1998 C C . PRO A 1 254 ? 15.594 -20.094 2.986 1 97.19 254 PRO A C 1
ATOM 2000 O O . PRO A 1 254 ? 15.5 -21.188 3.535 1 97.19 254 PRO A O 1
ATOM 2003 N N . TYR A 1 255 ? 15.281 -19.859 1.721 1 97.38 255 TYR A N 1
ATOM 2004 C CA . TYR A 1 255 ? 15.109 -20.953 0.77 1 97.38 255 TYR A CA 1
ATOM 2005 C C . TYR A 1 255 ? 16.453 -21.375 0.183 1 97.38 255 TYR A C 1
ATOM 2007 O O . TYR A 1 255 ? 17.266 -20.531 -0.175 1 97.38 255 TYR A O 1
ATOM 2015 N N . GLY A 1 256 ? 16.703 -22.641 0.136 1 95.62 256 GLY A N 1
ATOM 2016 C CA . GLY A 1 256 ? 18 -23.203 -0.243 1 95.62 256 GLY A CA 1
ATOM 2017 C C . GLY A 1 256 ? 18.266 -23.141 -1.734 1 95.62 256 GLY A C 1
ATOM 2018 O O . GLY A 1 256 ? 18.406 -24.172 -2.395 1 95.62 256 GLY A O 1
ATOM 2019 N N . CYS A 1 257 ? 18.422 -21.984 -2.264 1 92.75 257 CYS A N 1
ATOM 2020 C CA . CYS A 1 257 ? 18.844 -21.797 -3.648 1 92.75 257 CYS A CA 1
ATOM 2021 C C . CYS A 1 257 ? 19.859 -20.656 -3.766 1 92.75 257 CYS A C 1
ATOM 2023 O O . CYS A 1 257 ? 20.047 -19.891 -2.818 1 92.75 257 CYS A O 1
ATOM 2025 N N . ASN A 1 258 ? 20.516 -20.547 -4.848 1 91.81 258 ASN A N 1
ATOM 2026 C CA . ASN A 1 258 ? 21.562 -19.547 -5.039 1 91.81 258 ASN A CA 1
ATOM 2027 C C . ASN A 1 258 ? 21.047 -18.312 -5.754 1 91.81 258 ASN A C 1
ATOM 2029 O O . ASN A 1 258 ? 21.781 -17.344 -5.957 1 91.81 258 ASN A O 1
ATOM 2033 N N . ASP A 1 259 ? 19.797 -18.344 -6.07 1 93.81 259 ASP A N 1
ATOM 2034 C CA . ASP A 1 259 ? 19.219 -17.203 -6.793 1 93.81 259 ASP A CA 1
ATOM 2035 C C . ASP A 1 259 ? 19.062 -15.992 -5.879 1 93.81 259 ASP A C 1
ATOM 2037 O O . ASP A 1 259 ? 18.719 -16.125 -4.703 1 93.81 259 ASP A O 1
ATOM 2041 N N . THR A 1 260 ? 19.453 -14.828 -6.344 1 94.75 260 THR A N 1
ATOM 2042 C CA . THR A 1 260 ? 19.297 -13.586 -5.602 1 94.75 260 THR A CA 1
ATOM 2043 C C . THR A 1 260 ? 18.672 -12.5 -6.484 1 94.75 260 THR A C 1
ATOM 2045 O O . THR A 1 260 ? 18.75 -12.578 -7.711 1 94.75 260 THR A O 1
ATOM 2048 N N . PHE A 1 261 ? 18.016 -11.586 -5.836 1 94.88 261 PHE A N 1
ATOM 2049 C CA . PHE A 1 261 ? 17.516 -10.383 -6.496 1 94.88 261 PHE A CA 1
ATOM 2050 C C . PHE A 1 261 ? 18.5 -9.227 -6.328 1 94.88 261 PHE A C 1
ATOM 2052 O O . PHE A 1 261 ? 18.812 -8.836 -5.203 1 94.88 261 PHE A O 1
ATOM 2059 N N . SER A 1 262 ? 18.984 -8.742 -7.445 1 95.56 262 SER A N 1
ATOM 2060 C CA . SER A 1 262 ? 19.812 -7.551 -7.375 1 95.56 262 SER A CA 1
ATOM 2061 C C . SER A 1 262 ? 18.969 -6.293 -7.18 1 95.56 262 SER A C 1
ATOM 2063 O O . SER A 1 262 ? 18.25 -5.879 -8.086 1 95.56 262 SER A O 1
ATOM 2065 N N . CYS A 1 263 ? 19.078 -5.699 -6.012 1 96.56 263 CYS A N 1
ATOM 2066 C CA . CYS A 1 263 ? 18.344 -4.484 -5.676 1 96.56 263 CYS A CA 1
ATOM 2067 C C . CYS A 1 263 ? 19.203 -3.248 -5.902 1 96.56 263 CYS A C 1
ATOM 2069 O O . CYS A 1 263 ? 20.344 -3.191 -5.445 1 96.56 263 CYS A O 1
ATOM 2071 N N . VAL A 1 264 ? 18.594 -2.273 -6.555 1 97.38 264 VAL A N 1
ATOM 2072 C CA . VAL A 1 264 ? 19.391 -1.127 -6.969 1 97.38 264 VAL A CA 1
ATOM 2073 C C . VAL A 1 264 ? 18.609 0.161 -6.754 1 97.38 264 VAL A C 1
ATOM 2075 O O . VAL A 1 264 ? 17.391 0.122 -6.496 1 97.38 264 VAL A O 1
ATOM 2078 N N . LEU A 1 265 ? 19.328 1.247 -6.727 1 97.5 265 LEU A N 1
ATOM 2079 C CA . LEU A 1 265 ? 18.75 2.58 -6.871 1 97.5 265 LEU A CA 1
ATOM 2080 C C . LEU A 1 265 ? 19.016 3.143 -8.258 1 97.5 265 LEU A C 1
ATOM 2082 O O . LEU A 1 265 ? 20.078 2.898 -8.844 1 97.5 265 LEU A O 1
ATOM 2086 N N . CYS A 1 266 ? 18.062 3.871 -8.781 1 95.94 266 CYS A N 1
ATOM 2087 C CA . CYS A 1 266 ? 18.234 4.551 -10.055 1 95.94 266 CYS A CA 1
ATOM 2088 C C . CYS A 1 266 ? 18.078 6.059 -9.898 1 95.94 266 CYS A C 1
ATOM 2090 O O . CYS A 1 266 ? 17.219 6.527 -9.156 1 95.94 266 CYS A O 1
ATOM 2092 N N . THR A 1 267 ? 18.922 6.812 -10.477 1 95 267 THR A N 1
ATOM 2093 C CA . THR A 1 267 ? 18.844 8.266 -10.555 1 95 267 THR A CA 1
ATOM 2094 C C . THR A 1 267 ? 18.875 8.734 -12.008 1 95 267 THR A C 1
ATOM 2096 O O . THR A 1 267 ? 19.172 7.941 -12.914 1 95 267 THR A O 1
ATOM 2099 N N . HIS A 1 268 ? 18.469 9.992 -12.18 1 90.94 268 HIS A N 1
ATOM 2100 C CA . HIS A 1 268 ? 18.578 10.57 -13.516 1 90.94 268 HIS A CA 1
ATOM 2101 C C . HIS A 1 268 ? 20 11.008 -13.82 1 90.94 268 HIS A C 1
ATOM 2103 O O . HIS A 1 268 ? 20.641 11.664 -13 1 90.94 268 HIS A O 1
ATOM 2109 N N . LYS A 1 269 ? 20.5 10.703 -15.016 1 85 269 LYS A N 1
ATOM 2110 C CA . LYS A 1 269 ? 21.859 11.055 -15.414 1 85 269 LYS A CA 1
ATOM 2111 C C . LYS A 1 269 ? 22.062 12.57 -15.391 1 85 269 LYS A C 1
ATOM 2113 O O . LYS A 1 269 ? 23.141 13.055 -15.047 1 85 269 LYS A O 1
ATOM 2118 N N . ALA A 1 270 ? 21.016 13.227 -15.703 1 77.19 270 ALA A N 1
ATOM 2119 C CA . ALA A 1 270 ? 21.078 14.68 -15.797 1 77.19 270 ALA A CA 1
ATOM 2120 C C . ALA A 1 270 ? 21.109 15.32 -14.406 1 77.19 270 ALA A C 1
ATOM 2122 O O . ALA A 1 270 ? 21.516 16.469 -14.258 1 77.19 270 ALA A O 1
ATOM 2123 N N . ASP A 1 271 ? 20.609 14.547 -13.43 1 68.81 271 ASP A N 1
ATOM 2124 C CA . ASP A 1 271 ? 20.453 15.102 -12.086 1 68.81 271 ASP A CA 1
ATOM 2125 C C . ASP A 1 271 ? 21.656 14.766 -11.203 1 68.81 271 ASP A C 1
ATOM 2127 O O . ASP A 1 271 ? 21.609 13.812 -10.43 1 68.81 271 ASP A O 1
ATOM 2131 N N . GLY A 1 272 ? 22.781 15.195 -11.594 1 65.12 272 GLY A N 1
ATOM 2132 C CA . GLY A 1 272 ? 23.984 14.883 -10.852 1 65.12 272 GLY A CA 1
ATOM 2133 C C . GLY A 1 272 ? 24.344 15.938 -9.82 1 65.12 272 GLY A C 1
ATOM 2134 O O . GLY A 1 272 ? 25.5 16.391 -9.758 1 65.12 272 GLY A O 1
ATOM 2135 N N . HIS A 1 273 ? 23.281 16.125 -8.945 1 77.44 273 HIS A N 1
ATOM 2136 C CA . HIS A 1 273 ? 23.75 17.109 -7.973 1 77.44 273 HIS A CA 1
ATOM 2137 C C . HIS A 1 273 ? 24.391 16.422 -6.766 1 77.44 273 HIS A C 1
ATOM 2139 O O . HIS A 1 273 ? 24.172 15.234 -6.527 1 77.44 273 HIS A O 1
ATOM 2145 N N . GLU A 1 274 ? 25.266 17.156 -6.074 1 87.44 274 GLU A N 1
ATOM 2146 C CA . GLU A 1 274 ? 26.141 16.688 -5.016 1 87.44 274 GLU A CA 1
ATOM 2147 C C . GLU A 1 274 ? 25.359 16.062 -3.869 1 87.44 274 GLU A C 1
ATOM 2149 O O . GLU A 1 274 ? 25.734 15 -3.357 1 87.44 274 GLU A O 1
ATOM 2154 N N . SER A 1 275 ? 24.266 16.641 -3.504 1 91.25 275 SER A N 1
ATOM 2155 C CA . SER A 1 275 ? 23.469 16.156 -2.385 1 91.25 275 SER A CA 1
ATOM 2156 C C . SER A 1 275 ? 22.875 14.781 -2.693 1 91.25 275 SER A C 1
ATOM 2158 O O . SER A 1 275 ? 22.812 13.914 -1.823 1 91.25 275 SER A O 1
ATOM 2160 N N . LEU A 1 276 ? 22.484 14.602 -3.938 1 94.06 276 LEU A N 1
ATOM 2161 C CA . LEU A 1 276 ? 21.922 13.32 -4.355 1 94.06 276 LEU A CA 1
ATOM 2162 C C . LEU A 1 276 ? 22.953 12.211 -4.273 1 94.06 276 LEU A C 1
ATOM 2164 O O . LEU A 1 276 ? 22.688 11.148 -3.709 1 94.06 276 LEU A O 1
ATOM 2168 N N . ASN A 1 277 ? 24.125 12.484 -4.801 1 94.06 277 ASN A N 1
ATOM 2169 C CA . ASN A 1 277 ? 25.203 11.508 -4.758 1 94.06 277 ASN A CA 1
ATOM 2170 C C . ASN A 1 277 ? 25.609 11.18 -3.32 1 94.06 277 ASN A C 1
ATOM 2172 O O . ASN A 1 277 ? 25.891 10.031 -2.994 1 94.06 277 ASN A O 1
ATOM 2176 N N . ALA A 1 278 ? 25.641 12.219 -2.533 1 95.56 278 ALA A N 1
ATOM 2177 C CA . ALA A 1 278 ? 25.984 12.016 -1.125 1 95.56 278 ALA A CA 1
ATOM 2178 C C . ALA A 1 278 ? 24.969 11.117 -0.437 1 95.56 278 ALA A C 1
ATOM 2180 O O . ALA A 1 278 ? 25.328 10.25 0.362 1 95.56 278 ALA A O 1
ATOM 2181 N N . PHE A 1 279 ? 23.703 11.312 -0.685 1 97.31 279 PHE A N 1
ATOM 2182 C CA . PHE A 1 279 ? 22.641 10.508 -0.086 1 97.31 279 PHE A CA 1
ATOM 2183 C C . PHE A 1 279 ? 22.75 9.055 -0.527 1 97.31 279 PHE A C 1
ATOM 2185 O O . PHE A 1 279 ? 22.609 8.141 0.29 1 97.31 279 PHE A O 1
ATOM 2192 N N . ILE A 1 280 ? 23 8.828 -1.834 1 97.5 280 ILE A N 1
ATOM 2193 C CA . ILE A 1 280 ? 23.172 7.484 -2.373 1 97.5 280 ILE A CA 1
ATOM 2194 C C . ILE A 1 280 ? 24.328 6.789 -1.668 1 97.5 280 ILE A C 1
ATOM 2196 O O . ILE A 1 280 ? 24.234 5.621 -1.294 1 97.5 280 ILE A O 1
ATOM 2200 N N . ASN A 1 281 ? 25.375 7.523 -1.447 1 97 281 ASN A N 1
ATOM 2201 C CA . ASN A 1 281 ? 26.547 6.977 -0.777 1 97 281 ASN A CA 1
ATOM 2202 C C . ASN A 1 281 ? 26.234 6.566 0.659 1 97 281 ASN A C 1
ATOM 2204 O O . ASN A 1 281 ? 26.719 5.535 1.135 1 97 281 ASN A O 1
ATOM 2208 N N . VAL A 1 282 ? 25.516 7.371 1.348 1 97.56 282 VAL A N 1
ATOM 2209 C CA . VAL A 1 282 ? 25.125 7.055 2.719 1 97.56 282 VAL A CA 1
ATOM 2210 C C . VAL A 1 282 ? 24.312 5.754 2.742 1 97.56 282 VAL A C 1
ATOM 2212 O O . VAL A 1 282 ? 24.562 4.879 3.576 1 97.56 282 VAL A O 1
ATOM 2215 N N . LEU A 1 283 ? 23.328 5.598 1.822 1 97.38 283 LEU A N 1
ATOM 2216 C CA . LEU A 1 283 ? 22.531 4.383 1.738 1 97.38 283 LEU A CA 1
ATOM 2217 C C . LEU A 1 283 ? 23.406 3.172 1.439 1 97.38 283 LEU A C 1
ATOM 2219 O O . LEU A 1 283 ? 23.281 2.135 2.098 1 97.38 283 LEU A O 1
ATOM 2223 N N . GLN A 1 284 ? 24.266 3.336 0.481 1 97.38 284 GLN A N 1
ATOM 2224 C CA . GLN 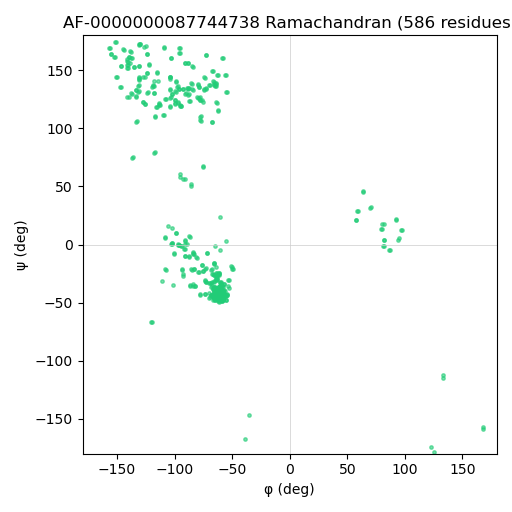A 1 284 ? 25.141 2.23 0.097 1 97.38 284 GLN A CA 1
ATOM 2225 C C . GLN A 1 284 ? 26.047 1.816 1.254 1 97.38 284 GLN A C 1
ATOM 2227 O O . GLN A 1 284 ? 26.266 0.625 1.487 1 97.38 284 GLN A O 1
ATOM 2232 N N . LYS A 1 285 ? 26.578 2.768 1.935 1 96.81 285 LYS A N 1
ATOM 2233 C CA . LYS A 1 285 ? 27.438 2.486 3.08 1 96.81 285 LYS A CA 1
ATOM 2234 C C . LYS A 1 285 ? 26.703 1.686 4.145 1 96.81 285 LYS A C 1
ATOM 2236 O O . LYS A 1 285 ? 27.219 0.708 4.676 1 96.81 285 LYS A O 1
ATOM 2241 N N . LEU A 1 286 ? 25.5 2.066 4.449 1 96.38 286 LEU A N 1
ATOM 2242 C CA . LEU A 1 286 ? 24.703 1.396 5.465 1 96.38 286 LEU A CA 1
ATOM 2243 C C . LEU A 1 286 ? 24.438 -0.053 5.074 1 96.38 286 LEU A C 1
ATOM 2245 O O . LEU A 1 286 ? 24.547 -0.956 5.906 1 96.38 286 LEU A O 1
ATOM 2249 N N . TYR A 1 287 ? 24.047 -0.312 3.84 1 95.75 287 TYR A N 1
ATOM 2250 C CA . TYR A 1 287 ? 23.75 -1.666 3.393 1 95.75 287 TYR A CA 1
ATOM 2251 C C . TYR A 1 287 ? 25.016 -2.51 3.312 1 95.75 287 TYR A C 1
ATOM 2253 O O . TYR A 1 287 ? 24.984 -3.715 3.576 1 95.75 287 TYR A O 1
ATOM 2261 N N . ASN A 1 288 ? 26.125 -1.89 2.984 1 94.31 288 ASN A N 1
ATOM 2262 C CA . ASN A 1 288 ? 27.391 -2.602 2.941 1 94.31 288 ASN A CA 1
ATOM 2263 C C . ASN A 1 288 ? 27.844 -3.021 4.336 1 94.31 288 ASN A C 1
ATOM 2265 O O . ASN A 1 288 ? 28.469 -4.07 4.5 1 94.31 288 ASN A O 1
ATOM 2269 N N . GLU A 1 289 ? 27.516 -2.221 5.27 1 91.88 289 GLU A N 1
ATOM 2270 C CA . GLU A 1 289 ? 27.938 -2.48 6.641 1 91.88 289 GLU A CA 1
ATOM 2271 C C . GLU A 1 289 ? 27 -3.471 7.328 1 91.88 289 GLU A C 1
ATOM 2273 O O . GLU A 1 289 ? 27.359 -4.066 8.352 1 91.88 289 GLU A O 1
ATOM 2278 N N . ALA A 1 290 ? 25.797 -3.57 6.781 1 85.19 290 ALA A N 1
ATOM 2279 C CA . ALA A 1 290 ? 24.812 -4.465 7.383 1 85.19 290 ALA A CA 1
ATOM 2280 C C . ALA A 1 290 ? 24.969 -5.891 6.863 1 85.19 290 ALA A C 1
ATOM 2282 O O . ALA A 1 290 ? 24 -6.523 6.449 1 85.19 290 ALA A O 1
ATOM 2283 N N . VAL A 1 291 ? 26.047 -6.504 6.84 1 69.5 291 VAL A N 1
ATOM 2284 C CA . VAL A 1 291 ? 26.406 -7.793 6.254 1 69.5 291 VAL A CA 1
ATOM 2285 C C . VAL A 1 291 ? 25.531 -8.891 6.844 1 69.5 291 VAL A C 1
ATOM 2287 O O . VAL A 1 291 ? 25.109 -9.812 6.137 1 69.5 291 VAL A O 1
ATOM 2290 N N . ALA A 1 292 ? 25.219 -8.828 8.008 1 68.38 292 ALA A N 1
ATOM 2291 C CA . ALA A 1 292 ? 24.5 -9.914 8.68 1 68.38 292 ALA A CA 1
ATOM 2292 C C . ALA A 1 292 ? 23 -9.711 8.586 1 68.38 292 ALA A C 1
ATOM 2294 O O . ALA A 1 292 ? 22.219 -10.578 9.016 1 68.38 292 ALA A O 1
ATOM 2295 N N . PHE A 1 293 ? 22.578 -8.781 7.973 1 75.56 293 PHE A N 1
ATOM 2296 C CA . PHE A 1 293 ? 21.156 -8.516 7.926 1 75.56 293 PHE A CA 1
ATOM 2297 C C . PHE A 1 293 ? 20.5 -9.297 6.797 1 75.56 293 PHE A C 1
ATOM 2299 O O . PHE A 1 293 ? 20.984 -9.305 5.668 1 75.56 293 PHE A O 1
ATOM 2306 N N . PRO A 1 294 ? 19.516 -10.07 7.238 1 74.12 294 PRO A N 1
ATOM 2307 C CA . PRO A 1 294 ? 18.859 -10.875 6.207 1 74.12 294 PRO A CA 1
ATOM 2308 C C . PRO A 1 294 ? 18.078 -10.023 5.203 1 74.12 294 PRO A C 1
ATOM 2310 O O . PRO A 1 294 ? 17.109 -9.359 5.574 1 74.12 294 PRO A O 1
ATOM 2313 N N . LEU A 1 295 ? 18.672 -9.922 4.031 1 78.12 295 LEU A N 1
ATOM 2314 C CA . LEU A 1 295 ? 18.062 -9.133 2.963 1 78.12 295 LEU A CA 1
ATOM 2315 C C . LEU A 1 295 ? 17.531 -10.039 1.856 1 78.12 295 LEU A C 1
ATOM 2317 O O . LEU A 1 295 ? 18.094 -11.117 1.611 1 78.12 295 LEU A O 1
ATOM 2321 N N . MET B 1 1 ? -7.797 -7.352 -31.797 1 73.81 1 MET B N 1
ATOM 2322 C CA . MET B 1 1 ? -6.844 -7.055 -30.734 1 73.81 1 MET B CA 1
ATOM 2323 C C . MET B 1 1 ? -6.582 -8.289 -29.891 1 73.81 1 MET B C 1
ATOM 2325 O O . MET B 1 1 ? -7.52 -8.969 -29.469 1 73.81 1 MET B O 1
ATOM 2329 N N . THR B 1 2 ? -5.34 -8.672 -29.859 1 76.75 2 THR B N 1
ATOM 2330 C CA . THR B 1 2 ? -4.938 -9.852 -29.109 1 76.75 2 THR B CA 1
ATOM 2331 C C . THR B 1 2 ? -4.266 -9.453 -27.797 1 76.75 2 THR B C 1
ATOM 2333 O O . THR B 1 2 ? -3.854 -8.297 -27.625 1 76.75 2 THR B O 1
ATOM 2336 N N . THR B 1 3 ? -4.234 -10.461 -26.859 1 81.62 3 THR B N 1
ATOM 2337 C CA . THR B 1 3 ? -3.547 -10.203 -25.594 1 81.62 3 THR B CA 1
ATOM 2338 C C . THR B 1 3 ? -2.078 -9.867 -25.844 1 81.62 3 THR B C 1
ATOM 2340 O O . THR B 1 3 ? -1.494 -9.047 -25.125 1 81.62 3 THR B O 1
ATOM 2343 N N . LYS B 1 4 ? -1.545 -10.477 -26.812 1 84.44 4 LYS B N 1
ATOM 2344 C CA . LYS B 1 4 ? -0.152 -10.203 -27.172 1 84.44 4 LYS B CA 1
ATOM 2345 C C . LYS B 1 4 ? 0.03 -8.758 -27.609 1 84.44 4 LYS B C 1
ATOM 2347 O O . LYS B 1 4 ? 0.991 -8.094 -27.219 1 84.44 4 LYS B O 1
ATOM 2352 N N . GLN B 1 5 ? -0.863 -8.305 -28.438 1 85.75 5 GLN B N 1
ATOM 2353 C CA . GLN B 1 5 ? -0.811 -6.922 -28.891 1 85.75 5 GLN B CA 1
ATOM 2354 C C . GLN B 1 5 ? -0.934 -5.949 -27.719 1 85.75 5 GLN B C 1
ATOM 2356 O O . GLN B 1 5 ? -0.256 -4.918 -27.688 1 85.75 5 GLN B O 1
ATOM 2361 N N . ILE B 1 6 ? -1.812 -6.324 -26.844 1 84.5 6 ILE B N 1
ATOM 2362 C CA . ILE B 1 6 ? -1.992 -5.508 -25.641 1 84.5 6 ILE B CA 1
ATOM 2363 C C . ILE B 1 6 ? -0.682 -5.441 -24.859 1 84.5 6 ILE B C 1
ATOM 2365 O O . ILE B 1 6 ? -0.243 -4.359 -24.469 1 84.5 6 ILE B O 1
ATOM 2369 N N . ASP B 1 7 ? -0.072 -6.527 -24.719 1 86.62 7 ASP B N 1
ATOM 2370 C CA . ASP B 1 7 ? 1.195 -6.59 -24 1 86.62 7 ASP B CA 1
ATOM 2371 C C . ASP B 1 7 ? 2.273 -5.777 -24.719 1 86.62 7 ASP B C 1
ATOM 2373 O O . ASP B 1 7 ? 3.064 -5.082 -24.078 1 86.62 7 ASP B O 1
ATOM 2377 N N . TYR B 1 8 ? 2.303 -5.883 -26.031 1 89.12 8 TYR B N 1
ATOM 2378 C CA . TYR B 1 8 ? 3.268 -5.117 -26.812 1 89.12 8 TYR B CA 1
ATOM 2379 C C . TYR B 1 8 ? 3.059 -3.619 -26.625 1 89.12 8 TYR B C 1
ATOM 2381 O O . TYR B 1 8 ? 4.023 -2.867 -26.453 1 89.12 8 TYR B O 1
ATOM 2389 N N . CYS B 1 9 ? 1.837 -3.279 -26.688 1 89.69 9 CYS B N 1
ATOM 2390 C CA . CYS B 1 9 ? 1.474 -1.873 -26.562 1 89.69 9 CYS B CA 1
ATOM 2391 C C . CYS B 1 9 ? 1.893 -1.33 -25.203 1 89.69 9 CYS B C 1
ATOM 2393 O O . CYS B 1 9 ? 2.482 -0.251 -25.109 1 89.69 9 CYS B O 1
ATOM 2395 N N . ILE B 1 10 ? 1.598 -2.041 -24.203 1 85.38 10 ILE B N 1
ATOM 2396 C CA . ILE B 1 10 ? 1.944 -1.635 -22.844 1 85.38 10 ILE B CA 1
ATOM 2397 C C . ILE B 1 10 ? 3.463 -1.554 -22.703 1 85.38 10 ILE B C 1
ATOM 2399 O O . ILE B 1 10 ? 3.988 -0.603 -22.125 1 85.38 10 ILE B O 1
ATOM 2403 N N . GLU B 1 11 ? 4.16 -2.51 -23.25 1 86.38 11 GLU B N 1
ATOM 2404 C CA . GLU B 1 11 ? 5.617 -2.549 -23.172 1 86.38 11 GLU B CA 1
ATOM 2405 C C . GLU B 1 11 ? 6.242 -1.375 -23.922 1 86.38 11 GLU B C 1
ATOM 2407 O O . GLU B 1 11 ? 7.203 -0.768 -23.453 1 86.38 11 GLU B O 1
ATOM 2412 N N . LEU B 1 12 ? 5.723 -1.106 -25.062 1 88.06 12 LEU B N 1
ATOM 2413 C CA . LEU B 1 12 ? 6.246 0.019 -25.828 1 88.06 12 LEU B CA 1
ATOM 2414 C C . LEU B 1 12 ? 6.035 1.331 -25.094 1 88.06 12 LEU B C 1
ATOM 2416 O O . LEU B 1 12 ? 6.895 2.215 -25.125 1 88.06 12 LEU B O 1
ATOM 2420 N N . ALA B 1 13 ? 4.961 1.435 -24.5 1 85.19 13 ALA B N 1
ATOM 2421 C CA . ALA B 1 13 ? 4.688 2.639 -23.719 1 85.19 13 ALA B CA 1
ATOM 2422 C C . ALA B 1 13 ? 5.699 2.805 -22.594 1 85.19 13 ALA B C 1
ATOM 2424 O O . ALA B 1 13 ? 6.086 3.926 -22.266 1 85.19 13 ALA B O 1
ATOM 2425 N N . ARG B 1 14 ? 6.016 1.725 -22.094 1 78.12 14 ARG B N 1
ATOM 2426 C CA . ARG B 1 14 ? 6.945 1.72 -20.969 1 78.12 14 ARG B CA 1
ATOM 2427 C C . ARG B 1 14 ? 8.367 2.021 -21.438 1 78.12 14 ARG B C 1
ATOM 2429 O O . ARG B 1 14 ? 9.078 2.801 -20.797 1 78.12 14 ARG B O 1
ATOM 2436 N N . THR B 1 15 ? 8.797 1.442 -22.547 1 78.94 15 THR B N 1
ATOM 2437 C CA . THR B 1 15 ? 10.188 1.498 -22.984 1 78.94 15 THR B CA 1
ATOM 2438 C C . THR B 1 15 ? 10.414 2.672 -23.938 1 78.94 15 THR B C 1
ATOM 2440 O O . THR B 1 15 ? 11.547 3.117 -24.125 1 78.94 15 THR B O 1
ATOM 2443 N N . GLU B 1 16 ? 9.344 3.023 -24.562 1 84.5 16 GLU B N 1
ATOM 2444 C CA . GLU B 1 16 ? 9.352 4.07 -25.578 1 84.5 16 GLU B CA 1
ATOM 2445 C C . GLU B 1 16 ? 10.336 3.75 -26.703 1 84.5 16 GLU B C 1
ATOM 2447 O O . GLU B 1 16 ? 10.844 4.656 -27.375 1 84.5 16 GLU B O 1
ATOM 2452 N N . SER B 1 17 ? 10.648 2.516 -26.812 1 85.88 17 SER B N 1
ATOM 2453 C CA . SER B 1 17 ? 11.586 2.033 -27.828 1 85.88 17 SER B CA 1
ATOM 2454 C C . SER B 1 17 ? 11.094 0.738 -28.453 1 85.88 17 SER B C 1
ATOM 2456 O O . SER B 1 17 ? 10.844 -0.248 -27.766 1 85.88 17 SER B O 1
ATOM 2458 N N . PHE B 1 18 ? 11.102 0.742 -29.766 1 88.81 18 PHE B N 1
ATOM 2459 C CA . PHE B 1 18 ? 10.648 -0.45 -30.469 1 88.81 18 PHE B CA 1
ATOM 2460 C C . PHE B 1 18 ? 11.641 -1.595 -30.297 1 88.81 18 PHE B C 1
ATOM 2462 O O . PHE B 1 18 ? 11.234 -2.746 -30.109 1 88.81 18 PHE B O 1
ATOM 2469 N N . SER B 1 19 ? 12.891 -1.232 -30.391 1 87.62 19 SER B N 1
ATOM 2470 C CA . SER B 1 19 ? 13.906 -2.27 -30.266 1 87.62 19 SER B CA 1
ATOM 2471 C C . SER B 1 19 ? 13.906 -2.879 -28.875 1 87.62 19 SER B C 1
ATOM 2473 O O . SER B 1 19 ? 13.898 -4.102 -28.719 1 87.62 19 SER B O 1
ATOM 2475 N N . ARG B 1 20 ? 13.812 -2.051 -27.953 1 84.06 20 ARG B N 1
ATOM 2476 C CA . ARG B 1 20 ? 13.828 -2.521 -26.578 1 84.06 20 ARG B CA 1
ATOM 2477 C C . ARG B 1 20 ? 12.547 -3.273 -26.234 1 84.06 20 ARG B C 1
ATOM 2479 O O . ARG B 1 20 ? 12.586 -4.293 -25.547 1 84.06 20 ARG B O 1
ATOM 2486 N N . GLY B 1 21 ? 11.469 -2.705 -26.609 1 86.94 21 GLY B N 1
ATOM 2487 C CA . GLY B 1 21 ? 10.203 -3.398 -26.406 1 86.94 21 GLY B CA 1
ATOM 2488 C C . GLY B 1 21 ? 10.18 -4.789 -27.016 1 86.94 21 GLY B C 1
ATOM 2489 O O . GLY B 1 21 ? 9.75 -5.746 -26.375 1 86.94 21 GLY B O 1
ATOM 2490 N N . ALA B 1 22 ? 10.695 -4.902 -28.188 1 89.12 22 ALA B N 1
ATOM 2491 C CA . ALA B 1 22 ? 10.742 -6.188 -28.875 1 89.12 22 ALA B CA 1
ATOM 2492 C C . ALA B 1 22 ? 11.617 -7.184 -28.109 1 89.12 22 ALA B C 1
ATOM 2494 O O . ALA B 1 22 ? 11.25 -8.344 -27.953 1 89.12 22 ALA B O 1
ATOM 2495 N N . GLU B 1 23 ? 12.695 -6.707 -27.703 1 85.31 23 GLU B N 1
ATOM 2496 C CA . GLU B 1 23 ? 13.617 -7.551 -26.938 1 85.31 23 GLU B CA 1
ATOM 2497 C C . GLU B 1 23 ? 12.961 -8.062 -25.656 1 85.31 23 GLU B C 1
ATOM 2499 O O . GLU B 1 23 ? 13.062 -9.25 -25.328 1 85.31 23 GLU B O 1
ATOM 2504 N N . ASN B 1 24 ? 12.266 -7.164 -25 1 80.06 24 ASN B N 1
ATOM 2505 C CA . ASN B 1 24 ? 11.602 -7.523 -23.75 1 80.06 24 ASN B CA 1
ATOM 2506 C C . ASN B 1 24 ? 10.492 -8.547 -23.984 1 80.06 24 ASN B C 1
ATOM 2508 O O . ASN B 1 24 ? 10.203 -9.359 -23.109 1 80.06 24 ASN B O 1
ATOM 2512 N N . MET B 1 25 ? 9.922 -8.438 -25.094 1 83 25 MET B N 1
ATOM 2513 C CA . MET B 1 25 ? 8.781 -9.305 -25.406 1 83 25 MET B CA 1
ATOM 2514 C C . MET B 1 25 ? 9.242 -10.547 -26.156 1 83 25 MET B C 1
ATOM 2516 O O . MET B 1 25 ? 8.414 -11.383 -26.531 1 83 25 MET B O 1
ATOM 2520 N N . PHE B 1 26 ? 10.531 -10.602 -26.406 1 84.06 26 PHE B N 1
ATOM 2521 C CA . PHE B 1 26 ? 11.164 -11.758 -27.031 1 84.06 26 PHE B CA 1
ATOM 2522 C C . PHE B 1 26 ? 10.641 -11.961 -28.453 1 84.06 26 PHE B C 1
ATOM 2524 O O . PHE B 1 26 ? 10.289 -13.086 -28.828 1 84.06 26 PHE B O 1
ATOM 2531 N N . VAL B 1 27 ? 10.562 -10.859 -29.172 1 86.06 27 VAL B N 1
ATOM 2532 C CA . VAL B 1 27 ? 10.172 -10.898 -30.578 1 86.06 27 VAL B CA 1
ATOM 2533 C C . VAL B 1 27 ? 11.078 -9.969 -31.391 1 86.06 27 VAL B C 1
ATOM 2535 O O . VAL B 1 27 ? 11.836 -9.18 -30.828 1 86.06 27 VAL B O 1
ATOM 2538 N N . SER B 1 28 ? 11.109 -10.203 -32.688 1 90.12 28 SER B N 1
ATOM 2539 C CA . SER B 1 28 ? 11.859 -9.305 -33.562 1 90.12 28 SER B CA 1
ATOM 2540 C C . SER B 1 28 ? 11.227 -7.918 -33.594 1 90.12 28 SER B C 1
ATOM 2542 O O . SER B 1 28 ? 10.016 -7.777 -33.438 1 90.12 28 SER B O 1
ATOM 2544 N N . GLN B 1 29 ? 12.109 -6.984 -33.781 1 91.12 29 GLN B N 1
ATOM 2545 C CA . GLN B 1 29 ? 11.633 -5.605 -33.812 1 91.12 29 GLN B CA 1
ATOM 2546 C C . GLN B 1 29 ? 10.609 -5.406 -34.906 1 91.12 29 GLN B C 1
ATOM 2548 O O . GLN B 1 29 ? 9.586 -4.75 -34.719 1 91.12 29 GLN B O 1
ATOM 2553 N N . PRO B 1 30 ? 10.758 -5.977 -36.125 1 92 30 PRO B N 1
ATOM 2554 C CA . PRO B 1 30 ? 9.734 -5.805 -37.156 1 92 30 PRO B CA 1
ATOM 2555 C C . PRO B 1 30 ? 8.383 -6.387 -36.75 1 92 30 PRO B C 1
ATOM 2557 O O . PRO B 1 30 ? 7.34 -5.781 -37.031 1 92 30 PRO B O 1
ATOM 2560 N N . THR B 1 31 ? 8.43 -7.535 -36.219 1 89.19 31 THR B N 1
ATOM 2561 C CA . THR B 1 31 ? 7.207 -8.156 -35.75 1 89.19 31 THR B CA 1
ATOM 2562 C C . THR B 1 31 ? 6.531 -7.285 -34.688 1 89.19 31 THR B C 1
ATOM 2564 O O . THR B 1 31 ? 5.32 -7.059 -34.75 1 89.19 31 THR B O 1
ATOM 2567 N N . PHE B 1 32 ? 7.289 -6.789 -33.75 1 92.31 32 PHE B N 1
ATOM 2568 C CA . PHE B 1 32 ? 6.816 -5.918 -32.688 1 92.31 32 PHE B CA 1
ATOM 2569 C C . PHE B 1 32 ? 6.18 -4.656 -33.25 1 92.31 32 PHE B C 1
ATOM 2571 O O . PHE B 1 32 ? 5.055 -4.305 -32.906 1 92.31 32 PHE B O 1
ATOM 2578 N N . SER B 1 33 ? 6.863 -4.035 -34.156 1 92.62 33 SER B N 1
ATOM 2579 C CA . SER B 1 33 ? 6.402 -2.795 -34.781 1 92.62 33 SER B CA 1
ATOM 2580 C C . SER B 1 33 ? 5.133 -3.023 -35.594 1 92.62 33 SER B C 1
ATOM 2582 O O . SER B 1 33 ? 4.215 -2.201 -35.562 1 92.62 33 SER B O 1
ATOM 2584 N N . TYR B 1 34 ? 5.125 -4.152 -36.25 1 91.62 34 TYR B N 1
ATOM 2585 C CA . TYR B 1 34 ? 3.971 -4.484 -37.094 1 91.62 34 TYR B CA 1
ATOM 2586 C C . TYR B 1 34 ? 2.727 -4.695 -36.25 1 91.62 34 TYR B C 1
ATOM 2588 O O . TYR B 1 34 ? 1.637 -4.242 -36.594 1 91.62 34 TYR B O 1
ATOM 2596 N N . GLN B 1 35 ? 2.855 -5.422 -35.188 1 90.81 35 GLN B N 1
ATOM 2597 C CA . GLN B 1 35 ? 1.728 -5.695 -34.312 1 90.81 35 GLN B CA 1
ATOM 2598 C C . GLN B 1 35 ? 1.172 -4.406 -33.719 1 90.81 35 GLN B C 1
ATOM 2600 O O . GLN B 1 35 ? -0.039 -4.273 -33.531 1 90.81 35 GLN B O 1
ATOM 2605 N N . ILE B 1 36 ? 2.031 -3.48 -33.406 1 92.75 36 ILE B N 1
ATOM 2606 C CA . ILE B 1 36 ? 1.602 -2.184 -32.906 1 92.75 36 ILE B CA 1
ATOM 2607 C C . ILE B 1 36 ? 0.82 -1.436 -33.969 1 92.75 36 ILE B C 1
ATOM 2609 O O . ILE B 1 36 ? -0.218 -0.833 -33.688 1 92.75 36 ILE B O 1
ATOM 2613 N N . LYS B 1 37 ? 1.323 -1.459 -35.125 1 91.12 37 LYS B N 1
ATOM 2614 C CA . LYS B 1 37 ? 0.651 -0.814 -36.25 1 91.12 37 LYS B CA 1
ATOM 2615 C C . LYS B 1 37 ? -0.741 -1.399 -36.469 1 91.12 37 LYS B C 1
ATOM 2617 O O . LYS B 1 37 ? -1.705 -0.661 -36.688 1 91.12 37 LYS B O 1
ATOM 2622 N N . LEU B 1 38 ? -0.764 -2.721 -36.469 1 86.25 38 LEU B N 1
ATOM 2623 C CA . LEU B 1 38 ? -2.047 -3.393 -36.656 1 86.25 38 LEU B CA 1
ATOM 2624 C C . LEU B 1 38 ? -3.031 -2.975 -35.562 1 86.25 38 LEU B C 1
ATOM 2626 O O . LEU B 1 38 ? -4.223 -2.803 -35.812 1 86.25 38 LEU B O 1
ATOM 2630 N N . LEU B 1 39 ? -2.578 -2.887 -34.375 1 88.44 39 LEU B N 1
ATOM 2631 C CA . LEU B 1 39 ? -3.418 -2.471 -33.25 1 88.44 39 LEU B CA 1
ATOM 2632 C C . LEU B 1 39 ? -3.943 -1.055 -33.469 1 88.44 39 LEU B C 1
ATOM 2634 O O . LEU B 1 39 ? -5.129 -0.791 -33.25 1 88.44 39 LEU B O 1
ATOM 2638 N N . GLU B 1 40 ? -3.059 -0.112 -33.875 1 88.19 40 GLU B N 1
ATOM 2639 C CA . GLU B 1 40 ? -3.461 1.271 -34.125 1 88.19 40 GLU B CA 1
ATOM 2640 C C . GLU B 1 40 ? -4.48 1.357 -35.25 1 88.19 40 GLU B C 1
ATOM 2642 O O . GLU B 1 40 ? -5.434 2.139 -35.188 1 88.19 40 GLU B O 1
ATOM 2647 N N . GLU B 1 41 ? -4.332 0.538 -36.25 1 83.31 41 GLU B N 1
ATOM 2648 C CA . GLU B 1 41 ? -5.277 0.489 -37.375 1 83.31 41 GLU B CA 1
ATOM 2649 C C . GLU B 1 41 ? -6.645 -0.01 -36.906 1 83.31 41 GLU B C 1
ATOM 2651 O O . GLU B 1 41 ? -7.676 0.512 -37.344 1 83.31 41 GLU B O 1
ATOM 2656 N N . GLU B 1 42 ? -6.508 -0.948 -36.125 1 81.88 42 GLU B N 1
ATOM 2657 C CA . GLU B 1 42 ? -7.762 -1.525 -35.656 1 81.88 42 GLU B CA 1
ATOM 2658 C C . GLU B 1 42 ? -8.539 -0.527 -34.781 1 81.88 42 GLU B C 1
ATOM 2660 O O . GLU B 1 42 ? -9.758 -0.4 -34.938 1 81.88 42 GLU B O 1
ATOM 2665 N N . VAL B 1 43 ? -7.812 0.142 -33.906 1 80.62 43 VAL B N 1
ATOM 2666 C CA . VAL B 1 43 ? -8.492 1.028 -32.969 1 80.62 43 VAL B CA 1
ATOM 2667 C C . VAL B 1 43 ? -8.828 2.352 -33.656 1 80.62 43 VAL B C 1
ATOM 2669 O O . VAL B 1 43 ? -9.703 3.094 -33.188 1 80.62 43 VAL B O 1
ATOM 2672 N N . GLY B 1 44 ? -8.07 2.709 -34.75 1 77.81 44 GLY B N 1
ATOM 2673 C CA . GLY B 1 44 ? -8.438 3.824 -35.594 1 77.81 44 GLY B CA 1
ATOM 2674 C C . GLY B 1 44 ? -7.77 5.129 -35.219 1 77.81 44 GLY B C 1
ATOM 2675 O O . GLY B 1 44 ? -8.203 6.203 -35.625 1 77.81 44 GLY B O 1
ATOM 2676 N N . PHE B 1 45 ? -6.902 5.02 -34.25 1 79.31 45 PHE B N 1
ATOM 2677 C CA . PHE B 1 45 ? -6.133 6.203 -33.875 1 79.31 45 PHE B CA 1
ATOM 2678 C C . PHE B 1 45 ? -4.695 5.828 -33.531 1 79.31 45 PHE B C 1
ATOM 2680 O O . PHE B 1 45 ? -4.398 4.664 -33.25 1 79.31 45 PHE B O 1
ATOM 2687 N N . GLU B 1 46 ? -3.842 6.828 -33.625 1 85.88 46 GLU B N 1
ATOM 2688 C CA . GLU B 1 46 ? -2.438 6.621 -33.281 1 85.88 46 GLU B CA 1
ATOM 2689 C C . GLU B 1 46 ? -2.242 6.566 -31.766 1 85.88 46 GLU B C 1
ATOM 2691 O O . GLU B 1 46 ? -2.643 7.484 -31.047 1 85.88 46 GLU B O 1
ATOM 2696 N N . ILE B 1 47 ? -1.671 5.5 -31.359 1 87.75 47 ILE B N 1
ATOM 2697 C CA . ILE B 1 47 ? -1.354 5.344 -29.938 1 87.75 47 ILE B CA 1
ATOM 2698 C C . ILE B 1 47 ? 0.005 5.973 -29.641 1 87.75 47 ILE B C 1
ATOM 2700 O O . ILE B 1 47 ? 0.188 6.605 -28.594 1 87.75 47 ILE B O 1
ATOM 2704 N N . PHE B 1 48 ? 0.925 5.859 -30.609 1 91.62 48 PHE B N 1
ATOM 2705 C CA . PHE B 1 48 ? 2.293 6.34 -30.453 1 91.62 48 PHE B CA 1
ATOM 2706 C C . PHE B 1 48 ? 2.67 7.285 -31.594 1 91.62 48 PHE B C 1
ATOM 2708 O O . PHE B 1 48 ? 2.17 7.148 -32.719 1 91.62 48 PHE B O 1
ATOM 2715 N N . VAL B 1 49 ? 3.469 8.273 -31.188 1 88.81 49 VAL B N 1
ATOM 2716 C CA . VAL B 1 49 ? 4.16 9.078 -32.188 1 88.81 49 VAL B CA 1
ATOM 2717 C C . VAL B 1 49 ? 5.605 8.594 -32.344 1 88.81 49 VAL B C 1
ATOM 2719 O O . VAL B 1 49 ? 6.324 8.469 -31.344 1 88.81 49 VAL B O 1
ATOM 2722 N N . ARG B 1 50 ? 5.879 8.203 -33.562 1 83.56 50 ARG B N 1
ATOM 2723 C CA . ARG B 1 50 ? 7.246 7.766 -33.844 1 83.56 50 ARG B CA 1
ATOM 2724 C C . ARG B 1 50 ? 8.188 8.961 -33.938 1 83.56 50 ARG B C 1
ATOM 2726 O O . ARG B 1 50 ? 7.855 9.961 -34.594 1 83.56 50 ARG B O 1
ATOM 2733 N N . ASN B 1 51 ? 9.188 8.93 -33.125 1 78.81 51 ASN B N 1
ATOM 2734 C CA . ASN B 1 51 ? 10.195 9.984 -33.188 1 78.81 51 ASN B CA 1
ATOM 2735 C C . ASN B 1 51 ? 11.602 9.406 -33.25 1 78.81 51 ASN B C 1
ATOM 2737 O O . ASN B 1 51 ? 11.781 8.195 -33.344 1 78.81 51 ASN B O 1
ATOM 2741 N N . GLY B 1 52 ? 12.656 10.227 -33.469 1 72.62 52 GLY B N 1
ATOM 2742 C CA . GLY B 1 52 ? 14.055 9.82 -33.531 1 72.62 52 GLY B CA 1
ATOM 2743 C C . GLY B 1 52 ? 14.5 8.969 -32.344 1 72.62 52 GLY B C 1
ATOM 2744 O O . GLY B 1 52 ? 15.406 8.148 -32.5 1 72.62 52 GLY B O 1
ATOM 2745 N N . LYS B 1 53 ? 13.766 9.039 -31.312 1 65.5 53 LYS B N 1
ATOM 2746 C CA . LYS B 1 53 ? 14.156 8.359 -30.094 1 65.5 53 LYS B CA 1
ATOM 2747 C C . LYS B 1 53 ? 13.391 7.047 -29.922 1 65.5 53 LYS B C 1
ATOM 2749 O O . LYS B 1 53 ? 13.734 6.23 -29.062 1 65.5 53 LYS B O 1
ATOM 2754 N N . GLY B 1 54 ? 12.453 6.91 -30.812 1 82.69 54 GLY B N 1
ATOM 2755 C CA . GLY B 1 54 ? 11.617 5.723 -30.688 1 82.69 54 GLY B CA 1
ATOM 2756 C C . GLY B 1 54 ? 10.133 6.02 -30.812 1 82.69 54 GLY B C 1
ATOM 2757 O O . GLY B 1 54 ? 9.656 6.383 -31.891 1 82.69 54 GLY B O 1
ATOM 2758 N N . ALA B 1 55 ? 9.359 5.797 -29.688 1 87.56 55 ALA B N 1
ATOM 2759 C CA . ALA B 1 55 ? 7.91 5.988 -29.703 1 87.56 55 ALA B CA 1
ATOM 2760 C C . ALA B 1 55 ? 7.426 6.637 -28.422 1 87.56 55 ALA B C 1
ATOM 2762 O O . ALA B 1 55 ? 7.867 6.27 -27.328 1 87.56 55 ALA B O 1
ATOM 2763 N N . THR B 1 56 ? 6.699 7.699 -28.594 1 86.31 56 THR B N 1
ATOM 2764 C CA . THR B 1 56 ? 6.059 8.336 -27.453 1 86.31 56 THR B CA 1
ATOM 2765 C C . THR B 1 56 ? 4.539 8.266 -27.562 1 86.31 56 THR B C 1
ATOM 2767 O O . THR B 1 56 ? 3.994 8.328 -28.672 1 86.31 56 THR B O 1
ATOM 2770 N N . LEU B 1 57 ? 3.896 8.188 -26.453 1 83.31 57 LEU B N 1
ATOM 2771 C CA . LEU B 1 57 ? 2.443 8.055 -26.438 1 83.31 57 LEU B CA 1
ATOM 2772 C C . LEU B 1 57 ? 1.773 9.344 -26.891 1 83.31 57 LEU B C 1
ATOM 2774 O O . LEU B 1 57 ? 2.209 10.438 -26.531 1 83.31 57 LEU B O 1
ATOM 2778 N N . THR B 1 58 ? 0.754 9.219 -27.719 1 76.06 58 THR B N 1
ATOM 2779 C CA . THR B 1 58 ? -0.182 10.305 -27.969 1 76.06 58 THR B CA 1
ATOM 2780 C C . THR B 1 58 ? -1.1 10.516 -26.766 1 76.06 58 THR B C 1
ATOM 2782 O O . THR B 1 58 ? -1.182 9.648 -25.891 1 76.06 58 THR B O 1
ATOM 2785 N N . PRO B 1 59 ? -1.72 11.609 -26.719 1 64 59 PRO B N 1
ATOM 2786 C CA . PRO B 1 59 ? -2.699 11.789 -25.656 1 64 59 PRO B CA 1
ATOM 2787 C C . PRO B 1 59 ? -3.764 10.695 -25.625 1 64 59 PRO B C 1
ATOM 2789 O O . PRO B 1 59 ? -4.094 10.164 -24.562 1 64 59 PRO B O 1
ATOM 2792 N N . ALA B 1 60 ? -4.277 10.438 -26.766 1 68.44 60 ALA B N 1
ATOM 2793 C CA . ALA B 1 60 ? -5.223 9.328 -26.875 1 68.44 60 ALA B CA 1
ATOM 2794 C C . ALA B 1 60 ? -4.57 8.008 -26.484 1 68.44 60 ALA B C 1
ATOM 2796 O O . ALA B 1 60 ? -5.215 7.148 -25.859 1 68.44 60 ALA B O 1
ATOM 2797 N N . GLY B 1 61 ? -3.318 7.848 -26.797 1 76.94 61 GLY B N 1
ATOM 2798 C CA . GLY B 1 61 ? -2.574 6.648 -26.453 1 76.94 61 GLY B CA 1
ATOM 2799 C C . GLY B 1 61 ? -2.402 6.465 -24.953 1 76.94 61 GLY B C 1
ATOM 2800 O O . GLY B 1 61 ? -2.498 5.348 -24.438 1 76.94 61 GLY B O 1
ATOM 2801 N N . GLN B 1 62 ? -2.18 7.504 -24.312 1 72.5 62 GLN B N 1
ATOM 2802 C CA . GLN B 1 62 ? -2.008 7.461 -22.875 1 72.5 62 GLN B CA 1
ATOM 2803 C C . GLN B 1 62 ? -3.242 6.883 -22.188 1 72.5 62 GLN B C 1
ATOM 2805 O O . GLN B 1 62 ? -3.129 6.008 -21.328 1 72.5 62 GLN B O 1
ATOM 2810 N N . GLN B 1 63 ? -4.352 7.359 -22.562 1 63.44 63 GLN B N 1
ATOM 2811 C CA . GLN B 1 63 ? -5.605 6.871 -22 1 63.44 63 GLN B CA 1
ATOM 2812 C C . GLN B 1 63 ? -5.844 5.41 -22.375 1 63.44 63 GLN B C 1
ATOM 2814 O O . GLN B 1 63 ? -6.258 4.605 -21.547 1 63.44 63 GLN B O 1
ATOM 2819 N N . PHE B 1 64 ? -5.582 5.223 -23.609 1 72.94 64 PHE B N 1
ATOM 2820 C CA . PHE B 1 64 ? -5.828 3.879 -24.125 1 72.94 64 PHE B CA 1
ATOM 2821 C C . PHE B 1 64 ? -4.93 2.861 -23.438 1 72.94 64 PHE B C 1
ATOM 2823 O O . PHE B 1 64 ? -5.387 1.792 -23.031 1 72.94 64 PHE B O 1
ATOM 2830 N N . VAL B 1 65 ? -3.646 3.217 -23.25 1 79.88 65 VAL B N 1
ATOM 2831 C CA . VAL B 1 65 ? -2.697 2.303 -22.609 1 79.88 65 VAL B CA 1
ATOM 2832 C C . VAL B 1 65 ? -3.068 2.1 -21.141 1 79.88 65 VAL B C 1
ATOM 2834 O O . VAL B 1 65 ? -2.947 0.992 -20.625 1 79.88 65 VAL B O 1
ATOM 2837 N N . SER B 1 66 ? -3.521 3.123 -20.594 1 70.38 66 SER B N 1
ATOM 2838 C CA . SER B 1 66 ? -4.004 3.002 -19.219 1 70.38 66 SER B CA 1
ATOM 2839 C C . SER B 1 66 ? -5.164 2.012 -19.125 1 70.38 66 SER B C 1
ATOM 2841 O O . SER B 1 66 ? -5.184 1.155 -18.234 1 70.38 66 SER B O 1
ATOM 2843 N N . TYR B 1 67 ? -6.031 2.188 -20 1 64.81 67 TYR B N 1
ATOM 2844 C CA . TYR B 1 67 ? -7.164 1.272 -20.047 1 64.81 67 TYR B CA 1
ATOM 2845 C C . TYR B 1 67 ? -6.703 -0.157 -20.312 1 64.81 67 TYR B C 1
ATOM 2847 O O . TYR B 1 67 ? -7.164 -1.093 -19.656 1 64.81 67 TYR B O 1
ATOM 2855 N N . LEU B 1 68 ? -5.816 -0.31 -21.281 1 76.12 68 LEU B N 1
ATOM 2856 C CA . LEU B 1 68 ? -5.316 -1.638 -21.625 1 76.12 68 LEU B CA 1
ATOM 2857 C C . LEU B 1 68 ? -4.621 -2.279 -20.438 1 76.12 68 LEU B C 1
ATOM 2859 O O . LEU B 1 68 ? -4.766 -3.482 -20.188 1 76.12 68 LEU B O 1
ATOM 2863 N N . THR B 1 69 ? -3.922 -1.448 -19.781 1 75.81 69 THR B N 1
ATOM 2864 C CA . THR B 1 69 ? -3.197 -1.94 -18.609 1 75.81 69 THR B CA 1
ATOM 2865 C C . THR B 1 69 ? -4.164 -2.471 -17.562 1 75.81 69 THR B C 1
ATOM 2867 O O . THR B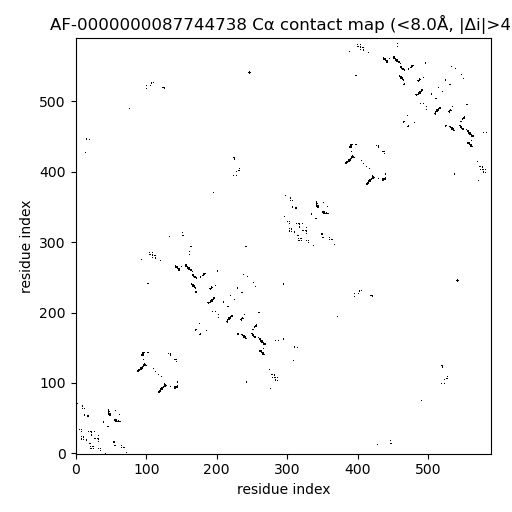 1 69 ? -4 -3.588 -17.062 1 75.81 69 THR B O 1
ATOM 2870 N N . ASN B 1 70 ? -5.16 -1.751 -17.297 1 68.5 70 ASN B N 1
ATOM 2871 C CA . ASN B 1 70 ? -6.172 -2.158 -16.328 1 68.5 70 ASN B CA 1
ATOM 2872 C C . ASN B 1 70 ? -6.918 -3.404 -16.797 1 68.5 70 ASN B C 1
ATOM 2874 O O . ASN B 1 70 ? -7.18 -4.309 -16 1 68.5 70 ASN B O 1
ATOM 2878 N N . MET B 1 71 ? -7.234 -3.363 -18.016 1 70.94 71 MET B N 1
ATOM 2879 C CA . MET B 1 71 ? -7.945 -4.5 -18.594 1 70.94 71 MET B CA 1
ATOM 2880 C C . MET B 1 71 ? -7.109 -5.77 -18.5 1 70.94 71 MET B C 1
ATOM 2882 O O . MET B 1 71 ? -7.617 -6.828 -18.141 1 70.94 71 MET B O 1
ATOM 2886 N N . ARG B 1 72 ? -5.855 -5.605 -18.875 1 76.38 72 ARG B N 1
ATOM 2887 C CA . ARG B 1 72 ? -4.965 -6.762 -18.844 1 76.38 72 ARG B CA 1
ATOM 2888 C C . ARG B 1 72 ? -4.789 -7.285 -17.422 1 76.38 72 ARG B C 1
ATOM 2890 O O . ARG B 1 72 ? -4.789 -8.492 -17.203 1 76.38 72 ARG B O 1
ATOM 2897 N N . GLU B 1 73 ? -4.672 -6.414 -16.5 1 73.38 73 GLU B N 1
ATOM 2898 C CA . GLU B 1 73 ? -4.59 -6.793 -15.086 1 73.38 73 GLU B CA 1
ATOM 2899 C C . GLU B 1 73 ? -5.871 -7.488 -14.625 1 73.38 73 GLU B C 1
ATOM 2901 O O . GLU 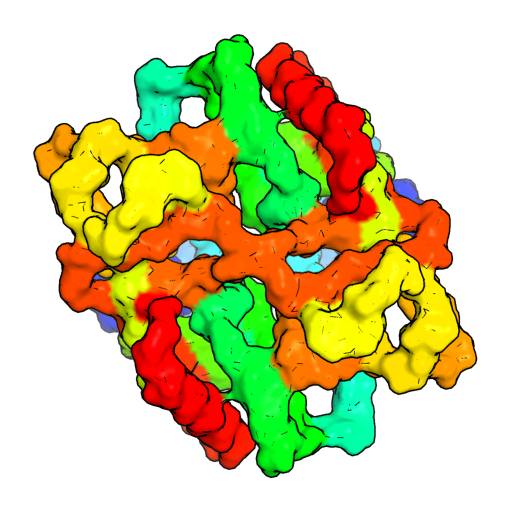B 1 73 ? -5.816 -8.477 -13.898 1 73.38 73 GLU B O 1
ATOM 2906 N N . GLY B 1 74 ? -6.941 -6.91 -15.07 1 70.12 74 GLY B N 1
ATOM 2907 C CA . GLY B 1 74 ? -8.227 -7.527 -14.758 1 70.12 74 GLY B CA 1
ATOM 2908 C C . GLY B 1 74 ? -8.367 -8.93 -15.328 1 70.12 74 GLY B C 1
ATOM 2909 O O . GLY B 1 74 ? -8.852 -9.828 -14.641 1 70.12 74 GLY B O 1
ATOM 2910 N N . LEU B 1 75 ? -7.895 -9.07 -16.547 1 69.62 75 LEU B N 1
ATOM 2911 C CA . LEU B 1 75 ? -7.953 -10.375 -17.188 1 69.62 75 LEU B CA 1
ATOM 2912 C C . LEU B 1 75 ? -7.062 -11.383 -16.469 1 69.62 75 LEU B C 1
ATOM 2914 O O . LEU B 1 75 ? -7.461 -12.523 -16.234 1 69.62 75 LEU B O 1
ATOM 2918 N N . LYS B 1 76 ? -5.875 -10.953 -16.188 1 72.56 76 LYS B N 1
ATOM 2919 C CA . LYS B 1 76 ? -4.961 -11.82 -15.461 1 72.56 76 LYS B CA 1
ATOM 2920 C C . LYS B 1 76 ? -5.562 -12.258 -14.133 1 72.56 76 LYS B C 1
ATOM 2922 O O . LYS B 1 76 ? -5.516 -13.438 -13.781 1 72.56 76 LYS B O 1
ATOM 2927 N N . ARG B 1 77 ? -6.168 -11.406 -13.43 1 72.31 77 ARG B N 1
ATOM 2928 C CA . ARG B 1 77 ? -6.809 -11.711 -12.148 1 72.31 77 ARG B CA 1
ATOM 2929 C C . ARG B 1 77 ? -7.961 -12.688 -12.336 1 72.31 77 ARG B C 1
ATOM 2931 O O . ARG B 1 77 ? -8.141 -13.609 -11.539 1 72.31 77 ARG B O 1
ATOM 2938 N N . ALA B 1 78 ? -8.688 -12.453 -13.367 1 67.38 78 ALA B N 1
ATOM 2939 C CA . ALA B 1 78 ? -9.82 -13.336 -13.648 1 67.38 78 ALA B CA 1
ATOM 2940 C C . ALA B 1 78 ? -9.352 -14.758 -13.922 1 67.38 78 ALA B C 1
ATOM 2942 O O . ALA B 1 78 ? -9.945 -15.719 -13.438 1 67.38 78 ALA B O 1
ATOM 2943 N N . ILE B 1 79 ? -8.336 -14.844 -14.711 1 68.56 79 ILE B N 1
ATOM 2944 C CA . ILE B 1 79 ? -7.789 -16.156 -15.039 1 68.56 79 ILE B CA 1
ATOM 2945 C C . ILE B 1 79 ? -7.266 -16.828 -13.773 1 68.56 79 ILE B C 1
ATOM 2947 O O . ILE B 1 79 ? -7.566 -18 -13.516 1 68.56 79 ILE B O 1
ATOM 2951 N N . GLU B 1 80 ? -6.488 -16.078 -13 1 73.19 80 GLU B N 1
ATOM 2952 C CA . GLU B 1 80 ? -5.938 -16.609 -11.758 1 73.19 80 GLU B CA 1
ATOM 2953 C C . GLU B 1 80 ? -7.043 -17.031 -10.797 1 73.19 80 GLU B C 1
ATOM 2955 O O . GLU B 1 80 ? -6.941 -18.094 -10.164 1 73.19 80 GLU B O 1
ATOM 2960 N N . GLN B 1 81 ? -8.023 -16.219 -10.695 1 69.12 81 GLN B N 1
ATOM 2961 C CA . GLN B 1 81 ? -9.164 -16.562 -9.852 1 69.12 81 GLN B CA 1
ATOM 2962 C C . GLN B 1 81 ? -9.883 -17.812 -10.367 1 69.12 81 GLN B C 1
ATOM 2964 O O . GLN B 1 81 ? -10.32 -18.641 -9.578 1 69.12 81 GLN B O 1
ATOM 2969 N N . GLY B 1 82 ? -10.07 -17.859 -11.656 1 70.19 82 GLY B N 1
ATOM 2970 C CA . GLY B 1 82 ? -10.656 -19.047 -12.258 1 70.19 82 GLY B CA 1
ATOM 2971 C C . GLY B 1 82 ? -9.883 -20.328 -11.961 1 70.19 82 GLY B C 1
ATOM 2972 O O . GLY B 1 82 ? -10.477 -21.375 -11.703 1 70.19 82 GLY B O 1
ATOM 2973 N N . GLN B 1 83 ? -8.609 -20.203 -12.039 1 71.62 83 GLN B N 1
ATOM 2974 C CA . GLN B 1 83 ? -7.746 -21.344 -11.742 1 71.62 83 GLN B CA 1
ATOM 2975 C C . GLN B 1 83 ? -7.898 -21.781 -10.289 1 71.62 83 GLN B C 1
ATOM 2977 O O . GLN B 1 83 ? -7.789 -22.969 -9.984 1 71.62 83 GLN B O 1
ATOM 2982 N N . ASN B 1 84 ? -8.055 -20.781 -9.43 1 71.75 84 ASN B N 1
ATOM 2983 C CA . ASN B 1 84 ? -8.273 -21.094 -8.023 1 71.75 84 ASN B CA 1
ATOM 2984 C C . ASN B 1 84 ? -9.594 -21.828 -7.809 1 71.75 84 ASN B C 1
ATOM 2986 O O . ASN B 1 84 ? -9.727 -22.625 -6.883 1 71.75 84 ASN B O 1
ATOM 2990 N N . PHE B 1 85 ? -10.641 -21.297 -8.523 1 59.06 85 PHE B N 1
ATOM 2991 C CA . PHE B 1 85 ? -11.992 -21.812 -8.391 1 59.06 85 PHE B CA 1
ATOM 2992 C C . PHE B 1 85 ? -12.055 -23.281 -8.805 1 59.06 85 PHE B C 1
ATOM 2994 O O . PHE B 1 85 ? -12.953 -24.016 -8.383 1 59.06 85 PHE B O 1
ATOM 3001 N N . SER B 1 86 ? -11.047 -23.734 -9.242 1 60.53 86 SER B N 1
ATOM 3002 C CA . SER B 1 86 ? -11.188 -25.141 -9.602 1 60.53 86 SER B CA 1
ATOM 3003 C C . SER B 1 86 ? -12.109 -25.859 -8.625 1 60.53 86 SER B C 1
ATOM 3005 O O . SER B 1 86 ? -12.758 -25.234 -7.789 1 60.53 86 SER B O 1
ATOM 3007 N N . ALA B 1 87 ? -12.039 -27.203 -8.188 1 60.59 87 ALA B N 1
ATOM 3008 C CA . ALA B 1 87 ? -12.859 -28.234 -7.551 1 60.59 87 ALA B CA 1
ATOM 3009 C C . ALA B 1 87 ? -13.227 -27.828 -6.121 1 60.59 87 ALA B C 1
ATOM 3011 O O . ALA B 1 87 ? -14.234 -28.281 -5.582 1 60.59 87 ALA B O 1
ATOM 3012 N N . LYS B 1 88 ? -12.656 -26.516 -5.711 1 71.69 88 LYS B N 1
ATOM 3013 C CA . LYS B 1 88 ? -12.844 -26.391 -4.27 1 71.69 88 LYS B CA 1
ATOM 3014 C C . LYS B 1 88 ? -13.867 -25.312 -3.945 1 71.69 88 LYS B C 1
ATOM 3016 O O . LYS B 1 88 ? -14.625 -25.438 -2.982 1 71.69 88 LYS B O 1
ATOM 3021 N N . TYR B 1 89 ? -13.938 -24.219 -4.836 1 78.69 89 TYR B N 1
ATOM 3022 C CA . TYR B 1 89 ? -14.805 -23.109 -4.461 1 78.69 89 TYR B CA 1
ATOM 3023 C C . TYR B 1 89 ? -15.922 -22.922 -5.48 1 78.69 89 TYR B C 1
ATOM 3025 O O . TYR B 1 89 ? -15.711 -23.094 -6.684 1 78.69 89 TYR B O 1
ATOM 3033 N N . LYS B 1 90 ? -17.125 -22.609 -4.977 1 77.19 90 LYS B N 1
ATOM 3034 C CA . LYS B 1 90 ? -18.297 -22.375 -5.816 1 77.19 90 LYS B CA 1
ATOM 3035 C C . LYS B 1 90 ? -18.656 -20.891 -5.859 1 77.19 90 LYS B C 1
ATOM 3037 O O . LYS B 1 90 ? -19.375 -20.453 -6.754 1 77.19 90 LYS B O 1
ATOM 3042 N N . GLU B 1 91 ? -18.203 -20.203 -4.859 1 82.81 91 GLU B N 1
ATOM 3043 C CA . GLU B 1 91 ? -18.516 -18.781 -4.707 1 82.81 91 GLU B CA 1
ATOM 3044 C C . GLU B 1 91 ? -17.312 -18.016 -4.207 1 82.81 91 GLU B C 1
ATOM 3046 O O . GLU B 1 91 ? -16.375 -18.594 -3.646 1 82.81 91 GLU B O 1
ATOM 3051 N N . ASN B 1 92 ? -17.328 -16.688 -4.547 1 86.69 92 ASN B N 1
ATOM 3052 C CA . ASN B 1 92 ? -16.266 -15.797 -4.082 1 86.69 92 ASN B CA 1
ATOM 3053 C C . ASN B 1 92 ? -16.828 -14.516 -3.469 1 86.69 92 ASN B C 1
ATOM 3055 O O . ASN B 1 92 ? -17.781 -13.945 -3.992 1 86.69 92 ASN B O 1
ATOM 3059 N N . ILE B 1 93 ? -16.375 -14.156 -2.357 1 91.38 93 ILE B N 1
ATOM 3060 C CA . ILE B 1 93 ? -16.688 -12.875 -1.733 1 91.38 93 ILE B CA 1
ATOM 3061 C C . ILE B 1 93 ? -15.43 -12.016 -1.66 1 91.38 93 ILE B C 1
ATOM 3063 O O . ILE B 1 93 ? -14.43 -12.422 -1.067 1 91.38 93 ILE B O 1
ATOM 3067 N N . THR B 1 94 ? -15.492 -10.852 -2.281 1 92.38 94 THR B N 1
ATOM 3068 C CA . THR B 1 94 ? -14.367 -9.93 -2.258 1 92.38 94 THR B CA 1
ATOM 3069 C C . THR B 1 94 ? -14.562 -8.875 -1.175 1 92.38 94 THR B C 1
ATOM 3071 O O . THR B 1 94 ? -15.672 -8.375 -0.975 1 92.38 94 THR B O 1
ATOM 3074 N N . ILE B 1 95 ? -13.477 -8.602 -0.421 1 95.88 95 ILE B N 1
ATOM 3075 C CA . ILE B 1 95 ? -13.508 -7.57 0.611 1 95.88 95 ILE B CA 1
ATOM 3076 C C . ILE B 1 95 ? -12.344 -6.605 0.41 1 95.88 95 ILE B C 1
ATOM 3078 O O . ILE B 1 95 ? -11.188 -7.023 0.372 1 95.88 95 ILE B O 1
ATOM 3082 N N . SER B 1 96 ? -12.68 -5.328 0.252 1 95.44 96 SER B N 1
ATOM 3083 C CA . SER B 1 96 ? -11.656 -4.324 -0.032 1 95.44 96 SER B CA 1
ATOM 3084 C C . SER B 1 96 ? -11.352 -3.482 1.203 1 95.44 96 SER B C 1
ATOM 3086 O O . SER B 1 96 ? -12.234 -3.236 2.027 1 95.44 96 SER B O 1
ATOM 3088 N N . MET B 1 97 ? -10.102 -3.127 1.331 1 94.69 97 MET B N 1
ATOM 3089 C CA . MET B 1 97 ? -9.625 -2.25 2.398 1 94.69 97 MET B CA 1
ATOM 3090 C C . MET B 1 97 ? -8.344 -1.54 1.99 1 94.69 97 MET B C 1
ATOM 3092 O O . MET B 1 97 ? -7.691 -1.937 1.022 1 94.69 97 MET B O 1
ATOM 3096 N N . SER B 1 98 ? -8.008 -0.566 2.658 1 90.12 98 SER B N 1
ATOM 3097 C CA . SER B 1 98 ? -6.848 0.246 2.295 1 90.12 98 SER B CA 1
ATOM 3098 C C . SER B 1 98 ? -5.547 -0.438 2.693 1 90.12 98 SER B C 1
ATOM 3100 O O . SER B 1 98 ? -4.57 -0.409 1.942 1 90.12 98 SER B O 1
ATOM 3102 N N . VAL B 1 99 ? -5.539 -1.027 3.912 1 90.56 99 VAL B N 1
ATOM 3103 C CA . VAL B 1 99 ? -4.34 -1.665 4.441 1 90.56 99 VAL B CA 1
ATOM 3104 C C . VAL B 1 99 ? -4.715 -2.957 5.164 1 90.56 99 VAL B C 1
ATOM 3106 O O . VAL B 1 99 ? -5.84 -3.1 5.648 1 90.56 99 VAL B O 1
ATOM 3109 N N . ARG B 1 100 ? -3.773 -3.816 5.258 1 90.69 100 ARG B N 1
ATOM 3110 C CA . ARG B 1 100 ? -4.008 -5.133 5.84 1 90.69 100 ARG B CA 1
ATOM 3111 C C . ARG B 1 100 ? -4.391 -5.02 7.309 1 90.69 100 ARG B C 1
ATOM 3113 O O . ARG B 1 100 ? -5.219 -5.789 7.801 1 90.69 100 ARG B O 1
ATOM 3120 N N . GLN B 1 101 ? -3.879 -4 7.949 1 91 101 GLN B N 1
ATOM 3121 C CA . GLN B 1 101 ? -4.062 -3.869 9.391 1 91 101 GLN B CA 1
ATOM 3122 C C . GLN B 1 101 ? -5.477 -3.4 9.719 1 91 101 GLN B C 1
ATOM 3124 O O . GLN B 1 101 ? -5.922 -3.516 10.867 1 91 101 GLN B O 1
ATOM 3129 N N . ALA B 1 102 ? -6.148 -2.877 8.758 1 93.5 102 ALA B N 1
ATOM 3130 C CA . ALA B 1 102 ? -7.48 -2.332 9.008 1 93.5 102 ALA B CA 1
ATOM 3131 C C . ALA B 1 102 ? -8.422 -3.408 9.547 1 93.5 102 ALA B C 1
ATOM 3133 O O . ALA B 1 102 ? -9.273 -3.129 10.391 1 93.5 102 ALA B O 1
ATOM 3134 N N . LEU B 1 103 ? -8.266 -4.605 9.039 1 95 103 LEU B N 1
ATOM 3135 C CA . LEU B 1 103 ? -9.016 -5.758 9.523 1 95 103 LEU B CA 1
ATOM 3136 C C . LEU B 1 103 ? -8.078 -6.809 10.109 1 95 103 LEU B C 1
ATOM 3138 O O . LEU B 1 103 ? -7.82 -7.836 9.484 1 95 103 LEU B O 1
ATOM 3142 N N . TYR B 1 104 ? -7.691 -6.562 11.25 1 92.88 104 TYR B N 1
ATOM 3143 C CA . TYR B 1 104 ? -6.707 -7.387 11.945 1 92.88 104 TYR B CA 1
ATOM 3144 C C . TYR B 1 104 ? -7.176 -8.836 12.039 1 92.88 104 TYR B C 1
ATOM 3146 O O . TYR B 1 104 ? -6.383 -9.766 11.883 1 92.88 104 TYR B O 1
ATOM 3154 N N . PHE B 1 105 ? -8.453 -9.07 12.172 1 95.44 105 PHE B N 1
ATOM 3155 C CA . PHE B 1 105 ? -8.969 -10.406 12.43 1 95.44 105 PHE B CA 1
ATOM 3156 C C . PHE B 1 105 ? -9.469 -11.055 11.141 1 95.44 105 PHE B C 1
ATOM 3158 O O . PHE B 1 105 ? -10.141 -12.086 11.18 1 95.44 105 PHE B O 1
ATOM 3165 N N . LEU B 1 106 ? -9.203 -10.461 10.031 1 97.19 106 LEU B N 1
ATOM 3166 C CA . LEU B 1 106 ? -9.672 -10.992 8.758 1 97.19 106 LEU B CA 1
ATOM 3167 C C . LEU B 1 106 ? -9.148 -12.406 8.531 1 97.19 106 LEU B C 1
ATOM 3169 O O . LEU B 1 106 ? -9.898 -13.305 8.156 1 97.19 106 LEU B O 1
ATOM 3173 N N . PRO B 1 107 ? -7.871 -12.711 8.812 1 96.38 107 PRO B N 1
ATOM 3174 C CA . PRO B 1 107 ? -7.387 -14.086 8.609 1 96.38 107 PRO B CA 1
ATOM 3175 C C . PRO B 1 107 ? -8.148 -15.109 9.445 1 96.38 107 PRO B C 1
ATOM 3177 O O . PRO B 1 107 ? -8.516 -16.172 8.945 1 96.38 107 PRO B O 1
ATOM 3180 N N . GLU B 1 108 ? -8.367 -14.758 10.641 1 96.44 108 GLU B N 1
ATOM 3181 C CA . GLU B 1 108 ? -9.125 -15.648 11.523 1 96.44 108 GLU B CA 1
ATOM 3182 C C . GLU B 1 108 ? -10.562 -15.82 11.039 1 96.44 108 GLU B C 1
ATOM 3184 O O . GLU B 1 108 ? -11.109 -16.922 11.086 1 96.44 108 GLU B O 1
ATOM 3189 N N . ALA B 1 109 ? -11.141 -14.719 10.609 1 97.88 109 ALA B N 1
ATOM 3190 C CA . ALA B 1 109 ? -12.5 -14.773 10.07 1 97.88 109 ALA B CA 1
ATOM 3191 C C . ALA B 1 109 ? -12.57 -15.711 8.867 1 97.88 109 ALA B C 1
ATOM 3193 O O . ALA B 1 109 ? -13.531 -16.469 8.727 1 97.88 109 ALA B O 1
ATOM 3194 N N . ILE B 1 110 ? -11.578 -15.586 8 1 97.25 110 ILE B N 1
ATOM 3195 C CA . ILE B 1 110 ? -11.523 -16.438 6.816 1 97.25 110 ILE B CA 1
ATOM 3196 C C . ILE B 1 110 ? -11.469 -17.906 7.238 1 97.25 110 ILE B C 1
ATOM 3198 O O . ILE B 1 110 ? -12.211 -18.734 6.715 1 97.25 110 ILE B O 1
ATOM 3202 N N . ARG B 1 111 ? -10.648 -18.219 8.18 1 95.88 111 ARG B N 1
ATOM 3203 C CA . ARG B 1 111 ? -10.5 -19.594 8.672 1 95.88 111 ARG B CA 1
ATOM 3204 C C . ARG B 1 111 ? -11.812 -20.109 9.242 1 95.88 111 ARG B C 1
ATOM 3206 O O . ARG B 1 111 ? -12.242 -21.219 8.914 1 95.88 111 ARG B O 1
ATOM 3213 N N . GLU B 1 112 ? -12.422 -19.328 10.086 1 96.38 112 GLU B N 1
ATOM 3214 C CA . GLU B 1 112 ? -13.672 -19.719 10.734 1 96.38 112 GLU B CA 1
ATOM 3215 C C . GLU B 1 112 ? -14.797 -19.875 9.719 1 96.38 112 GLU B C 1
ATOM 3217 O O . GLU B 1 112 ? -15.602 -20.797 9.797 1 96.38 112 GLU B O 1
ATOM 3222 N N . PHE B 1 113 ? -14.844 -18.969 8.82 1 96.69 113 PHE B N 1
ATOM 3223 C CA . PHE B 1 113 ? -15.898 -18.984 7.816 1 96.69 113 PHE B CA 1
ATOM 3224 C C . PHE B 1 113 ? -15.766 -20.188 6.902 1 96.69 113 PHE B C 1
ATOM 3226 O O . PHE B 1 113 ? -16.766 -20.75 6.461 1 96.69 113 PHE B O 1
ATOM 3233 N N . GLU B 1 114 ? -14.562 -20.516 6.582 1 92.88 114 GLU B N 1
ATOM 3234 C CA . GLU B 1 114 ? -14.305 -21.641 5.699 1 92.88 114 GLU B CA 1
ATOM 3235 C C . GLU B 1 114 ? -14.859 -22.938 6.297 1 92.88 114 GLU B C 1
ATOM 3237 O O . GLU B 1 114 ? -15.266 -23.844 5.562 1 92.88 114 GLU B O 1
ATOM 3242 N N . LYS B 1 115 ? -14.867 -23.062 7.582 1 92.81 115 LYS B N 1
ATOM 3243 C CA . LYS B 1 115 ? -15.461 -24.219 8.25 1 92.81 115 LYS B CA 1
ATOM 3244 C C . LYS B 1 115 ? -16.969 -24.266 8.031 1 92.81 115 LYS B C 1
ATOM 3246 O O . LYS B 1 115 ? -17.562 -25.328 7.879 1 92.81 115 LYS B O 1
ATOM 3251 N N . GLU B 1 116 ? -17.547 -23.109 8.023 1 91.56 116 GLU B N 1
ATOM 3252 C CA . GLU B 1 116 ? -19 -22.984 7.895 1 91.56 116 GLU B CA 1
ATOM 3253 C C . GLU B 1 116 ? -19.438 -23.031 6.43 1 91.56 116 GLU B C 1
ATOM 3255 O O . GLU B 1 116 ? -20.516 -23.531 6.113 1 91.56 116 GLU B O 1
ATOM 3260 N N . ALA B 1 117 ? -18.625 -22.5 5.582 1 92.06 117 ALA B N 1
ATOM 3261 C CA . ALA B 1 117 ? -18.938 -22.406 4.156 1 92.06 117 ALA B CA 1
ATOM 3262 C C . ALA B 1 117 ? -17.719 -22.766 3.312 1 92.06 117 ALA B C 1
ATOM 3264 O O . ALA B 1 117 ? -17.172 -21.906 2.604 1 92.06 117 ALA B O 1
ATOM 3265 N N . PRO B 1 118 ? -17.391 -24.031 3.234 1 89 118 PRO B N 1
ATOM 3266 C CA . PRO B 1 118 ? -16.172 -24.469 2.551 1 89 118 PRO B CA 1
ATOM 3267 C C . PRO B 1 118 ? -16.188 -24.156 1.055 1 89 118 PRO B C 1
ATOM 3269 O O . PRO B 1 118 ? -15.141 -24.109 0.417 1 89 118 PRO B O 1
ATOM 3272 N N . GLY B 1 119 ? -17.312 -23.922 0.486 1 86 119 GLY B N 1
ATOM 3273 C CA . GLY B 1 119 ? -17.422 -23.656 -0.94 1 86 119 GLY B CA 1
ATOM 3274 C C . GLY B 1 119 ? -17.281 -22.188 -1.285 1 86 119 GLY B C 1
ATOM 3275 O O . GLY B 1 119 ? -17.312 -21.812 -2.459 1 86 119 GLY B O 1
ATOM 3276 N N . THR B 1 120 ? -17.078 -21.328 -0.29 1 89.56 120 THR B N 1
ATOM 3277 C CA . THR B 1 120 ? -17 -19.891 -0.528 1 89.56 120 THR B CA 1
ATOM 3278 C C . THR B 1 120 ? -15.586 -19.375 -0.25 1 89.56 120 THR B C 1
ATOM 3280 O O . THR B 1 120 ? -15.07 -19.516 0.861 1 89.56 120 THR B O 1
ATOM 3283 N N . GLN B 1 121 ? -14.961 -18.812 -1.249 1 89.44 121 GLN B N 1
ATOM 3284 C CA . GLN B 1 121 ? -13.648 -18.188 -1.1 1 89.44 121 GLN B CA 1
ATOM 3285 C C . GLN B 1 121 ? -13.773 -16.719 -0.704 1 89.44 121 GLN B C 1
ATOM 3287 O O . GLN B 1 121 ? -14.625 -16 -1.224 1 89.44 121 GLN B O 1
ATOM 3292 N N . ILE B 1 122 ? -12.992 -16.328 0.266 1 93.56 122 ILE B N 1
ATOM 3293 C CA . ILE B 1 122 ? -12.875 -14.906 0.607 1 93.56 122 ILE B CA 1
ATOM 3294 C C . ILE B 1 122 ? -11.609 -14.328 -0.024 1 93.56 122 ILE B C 1
ATOM 3296 O O . ILE B 1 122 ? -10.508 -14.844 0.188 1 93.56 122 ILE B O 1
ATOM 3300 N N . THR B 1 123 ? -11.742 -13.297 -0.797 1 91.06 123 THR B N 1
ATOM 3301 C CA . THR B 1 123 ? -10.609 -12.68 -1.471 1 91.06 123 THR B CA 1
ATOM 3302 C C . THR B 1 123 ? -10.406 -11.242 -0.998 1 91.06 123 THR B C 1
ATOM 3304 O O . THR B 1 123 ? -11.195 -10.359 -1.345 1 91.06 123 THR B O 1
ATOM 3307 N N . PRO B 1 124 ? -9.344 -11.016 -0.253 1 94.81 124 PRO B N 1
ATOM 3308 C CA . PRO B 1 124 ? -9.031 -9.633 0.116 1 94.81 124 PRO B CA 1
ATOM 3309 C C . PRO B 1 124 ? -8.469 -8.828 -1.048 1 94.81 124 PRO B C 1
ATOM 3311 O O . PRO B 1 124 ? -7.695 -9.352 -1.854 1 94.81 124 PRO B O 1
ATOM 3314 N N . ARG B 1 125 ? -8.859 -7.562 -1.081 1 90.44 125 ARG B N 1
ATOM 3315 C CA . ARG B 1 125 ? -8.328 -6.59 -2.029 1 90.44 125 ARG B CA 1
ATOM 3316 C C . ARG B 1 125 ? -7.773 -5.363 -1.308 1 90.44 125 ARG B C 1
ATOM 3318 O O . ARG B 1 125 ? -8.508 -4.68 -0.591 1 90.44 125 ARG B O 1
ATOM 3325 N N . PHE B 1 126 ? -6.535 -5.184 -1.558 1 89.81 126 PHE B N 1
ATOM 3326 C CA . PHE B 1 126 ? -5.895 -4.047 -0.909 1 89.81 126 PHE B CA 1
ATOM 3327 C C . PHE B 1 126 ? -5.691 -2.902 -1.896 1 89.81 126 PHE B C 1
ATOM 3329 O O . PHE B 1 126 ? -5.02 -3.066 -2.916 1 89.81 126 PHE B O 1
ATOM 3336 N N . GLN B 1 127 ? -6.34 -1.81 -1.521 1 83.12 127 GLN B N 1
ATOM 3337 C CA . GLN B 1 127 ? -6.258 -0.598 -2.33 1 83.12 127 GLN B CA 1
ATOM 3338 C C . GLN B 1 127 ? -5.988 0.627 -1.461 1 83.12 127 GLN B C 1
ATOM 3340 O O . GLN B 1 127 ? -6.902 1.163 -0.832 1 83.12 127 GLN B O 1
ATOM 3345 N N . TYR B 1 128 ? -4.812 1.074 -1.532 1 73.12 128 TYR B N 1
ATOM 3346 C CA . TYR B 1 128 ? -4.395 2.178 -0.675 1 73.12 128 TYR B CA 1
ATOM 3347 C C . TYR B 1 128 ? -5.305 3.387 -0.861 1 73.12 128 TYR B C 1
ATOM 3349 O O . TYR B 1 128 ? -5.621 4.09 0.103 1 73.12 128 TYR B O 1
ATOM 3357 N N . ALA B 1 129 ? -5.66 3.604 -2.109 1 72.44 129 ALA B N 1
ATOM 3358 C CA . ALA B 1 129 ? -6.605 4.684 -2.389 1 72.44 129 ALA B CA 1
ATOM 3359 C C . ALA B 1 129 ? -7.734 4.199 -3.295 1 72.44 129 ALA B C 1
ATOM 3361 O O . ALA B 1 129 ? -7.531 3.326 -4.141 1 72.44 129 ALA B O 1
ATOM 3362 N N . GLY B 1 130 ? -8.93 4.602 -2.977 1 76.31 130 GLY B N 1
ATOM 3363 C CA . GLY B 1 130 ? -10.023 4.395 -3.912 1 76.31 130 GLY B CA 1
ATOM 3364 C C . GLY B 1 130 ? -10.836 3.143 -3.617 1 76.31 130 GLY B C 1
ATOM 3365 O O . GLY B 1 130 ? -11.609 2.688 -4.461 1 76.31 130 GLY B O 1
ATOM 3366 N N . SER B 1 131 ? -10.633 2.561 -2.461 1 82.75 131 SER B N 1
ATOM 3367 C CA . SER B 1 131 ? -11.383 1.348 -2.141 1 82.75 131 SER B CA 1
ATOM 3368 C C . SER B 1 131 ? -12.883 1.59 -2.201 1 82.75 131 SER B C 1
ATOM 3370 O O . SER B 1 131 ? -13.633 0.763 -2.729 1 82.75 131 SER B O 1
ATOM 3372 N N . MET B 1 132 ? -13.297 2.734 -1.726 1 83.75 132 MET B N 1
ATOM 3373 C CA . MET B 1 132 ? -14.719 3.059 -1.747 1 83.75 132 MET B CA 1
ATOM 3374 C C . MET B 1 132 ? -15.211 3.254 -3.178 1 83.75 132 MET B C 1
ATOM 3376 O O . MET B 1 132 ? -16.297 2.773 -3.539 1 83.75 132 MET B O 1
ATOM 3380 N N . ASP B 1 133 ? -14.438 3.936 -3.932 1 77.44 133 ASP B N 1
ATOM 3381 C CA . ASP B 1 133 ? -14.797 4.141 -5.332 1 77.44 133 ASP B CA 1
ATOM 3382 C C . ASP B 1 133 ? -14.953 2.809 -6.062 1 77.44 133 ASP B C 1
ATOM 3384 O O . ASP B 1 133 ? -15.914 2.617 -6.812 1 77.44 133 ASP B O 1
ATOM 3388 N N . SER B 1 134 ? -14 1.955 -5.816 1 79.44 134 SER B N 1
ATOM 3389 C CA . SER B 1 134 ? -14.062 0.628 -6.422 1 79.44 134 SER B CA 1
ATOM 3390 C C . SER B 1 134 ? -15.305 -0.129 -5.957 1 79.44 134 SER B C 1
ATOM 3392 O O . SER B 1 134 ? -15.961 -0.803 -6.75 1 79.44 134 SER B O 1
ATOM 3394 N N . PHE B 1 135 ? -15.602 0.006 -4.738 1 87.5 135 PHE B N 1
ATOM 3395 C CA . PHE B 1 135 ? -16.781 -0.643 -4.168 1 87.5 135 PHE B CA 1
ATOM 3396 C C . PHE B 1 135 ? -18.047 -0.125 -4.82 1 87.5 135 PHE B C 1
ATOM 3398 O O . PHE B 1 135 ? -18.922 -0.91 -5.207 1 87.5 135 PHE B O 1
ATOM 3405 N N . LEU B 1 136 ? -18.125 1.121 -4.992 1 79.94 136 LEU B N 1
ATOM 3406 C CA . LEU B 1 136 ? -19.312 1.74 -5.578 1 79.94 136 LEU B CA 1
ATOM 3407 C C . LEU B 1 136 ? -19.469 1.347 -7.043 1 79.94 136 LEU B C 1
ATOM 3409 O O . LEU B 1 136 ? -20.578 1.365 -7.582 1 79.94 136 LEU B O 1
ATOM 3413 N N . LYS B 1 137 ? -18.359 1.015 -7.613 1 74.88 137 LYS B N 1
ATOM 3414 C CA . LYS B 1 137 ? -18.391 0.539 -8.992 1 74.88 137 LYS B CA 1
ATOM 3415 C C . LYS B 1 137 ? -18.625 -0.966 -9.055 1 74.88 137 LYS B C 1
ATOM 3417 O O . LYS B 1 137 ? -18.438 -1.592 -10.094 1 74.88 137 LYS B O 1
ATOM 3422 N N . ASN B 1 138 ? -18.906 -1.564 -7.914 1 79.69 138 ASN B N 1
ATOM 3423 C CA . ASN B 1 138 ? -19.25 -2.977 -7.793 1 79.69 138 ASN B CA 1
ATOM 3424 C C . ASN B 1 138 ? -18.047 -3.873 -8.07 1 79.69 138 ASN B C 1
ATOM 3426 O O . ASN B 1 138 ? -18.188 -4.977 -8.602 1 79.69 138 ASN B O 1
ATOM 3430 N N . GLU B 1 139 ? -16.938 -3.338 -7.723 1 80.06 139 GLU B N 1
ATOM 3431 C CA . GLU B 1 139 ? -15.727 -4.121 -7.93 1 80.06 139 GLU B CA 1
ATOM 3432 C C . GLU B 1 139 ? -15.391 -4.957 -6.695 1 80.06 139 GLU B C 1
ATOM 3434 O O . GLU B 1 139 ? -14.492 -5.797 -6.734 1 80.06 139 GLU B O 1
ATOM 3439 N N . SER B 1 140 ? -16.047 -4.723 -5.648 1 90.25 140 SER B N 1
ATOM 3440 C CA . SER B 1 140 ? -15.938 -5.523 -4.434 1 90.25 140 SER B CA 1
ATOM 3441 C C . SER B 1 140 ? -17.297 -5.711 -3.773 1 90.25 140 SER B C 1
ATOM 3443 O O . SER B 1 140 ? -18.188 -4.867 -3.916 1 90.25 140 SER B O 1
ATOM 3445 N N . ASP B 1 141 ? -17.453 -6.797 -3.066 1 90.75 141 ASP B N 1
ATOM 3446 C CA . ASP B 1 141 ? -18.719 -7.113 -2.402 1 90.75 141 ASP B CA 1
ATOM 3447 C C . ASP B 1 141 ? -18.828 -6.387 -1.066 1 90.75 141 ASP B C 1
ATOM 3449 O O . ASP B 1 141 ? -19.938 -6.012 -0.649 1 90.75 141 ASP B O 1
ATOM 3453 N N . VAL B 1 142 ? -17.703 -6.27 -0.408 1 95.44 142 VAL B N 1
ATOM 3454 C CA . VAL B 1 142 ? -17.609 -5.648 0.909 1 95.44 142 VAL B CA 1
ATOM 3455 C C . VAL B 1 142 ? -16.484 -4.629 0.924 1 95.44 142 VAL B C 1
ATOM 3457 O O . VAL B 1 142 ? -15.453 -4.82 0.263 1 95.44 142 VAL B O 1
ATOM 3460 N N . VAL B 1 143 ? -16.656 -3.492 1.604 1 96.06 143 VAL B N 1
ATOM 3461 C CA . VAL B 1 143 ? -15.555 -2.547 1.775 1 96.06 143 VAL B CA 1
ATOM 3462 C C . VAL B 1 143 ? -15.484 -2.098 3.234 1 96.06 143 VAL B C 1
ATOM 3464 O O . VAL B 1 143 ? -16.516 -1.877 3.875 1 96.06 143 VAL B O 1
ATOM 3467 N N . PHE B 1 144 ? -14.266 -2.113 3.787 1 97.25 144 PHE B N 1
ATOM 3468 C CA . PHE B 1 144 ? -14.008 -1.472 5.07 1 97.25 144 PHE B CA 1
ATOM 3469 C C . PHE B 1 144 ? -13.969 0.044 4.918 1 97.25 144 PHE B C 1
ATOM 3471 O O . PHE B 1 144 ? -13.328 0.566 4.008 1 97.25 144 PHE B O 1
ATOM 3478 N N . ALA B 1 145 ? -14.664 0.745 5.832 1 94.81 145 ALA B N 1
ATOM 3479 C CA . ALA B 1 145 ? -14.703 2.203 5.758 1 94.81 145 ALA B CA 1
ATOM 3480 C C . ALA B 1 145 ? -14.914 2.816 7.137 1 94.81 145 ALA B C 1
ATOM 3482 O O . ALA B 1 145 ? -15.25 2.113 8.094 1 94.81 145 ALA B O 1
ATOM 3483 N N . LEU B 1 146 ? -14.578 4.062 7.18 1 93.81 146 LEU B N 1
ATOM 3484 C CA . LEU B 1 146 ? -15.062 4.848 8.312 1 93.81 146 LEU B CA 1
ATOM 3485 C C . LEU B 1 146 ? -16.516 5.277 8.102 1 93.81 146 LEU B C 1
ATOM 3487 O O . LEU B 1 146 ? -16.891 5.648 6.988 1 93.81 146 LEU B O 1
ATOM 3491 N N . GLU B 1 147 ? -17.234 5.176 9.148 1 93.62 147 GLU B N 1
ATOM 3492 C CA . GLU B 1 147 ? -18.672 5.445 9.055 1 93.62 147 GLU B CA 1
ATOM 3493 C C . GLU B 1 147 ? -18.938 6.816 8.438 1 93.62 147 GLU B C 1
ATOM 3495 O O . GLU B 1 147 ? -19.891 6.988 7.691 1 93.62 147 GLU B O 1
ATOM 3500 N N . GLU B 1 148 ? -18.141 7.758 8.703 1 87.19 148 GLU B N 1
ATOM 3501 C CA . GLU B 1 148 ? -18.328 9.109 8.18 1 87.19 148 GLU B CA 1
ATOM 3502 C C . GLU B 1 148 ? -18.234 9.125 6.656 1 87.19 148 GLU B C 1
ATOM 3504 O O . GLU B 1 148 ? -18.781 10.016 6.008 1 87.19 148 GLU B O 1
ATOM 3509 N N . GLN B 1 149 ? -17.562 8.172 6.074 1 84.5 149 GLN B N 1
ATOM 3510 C CA . GLN B 1 149 ? -17.391 8.078 4.629 1 84.5 149 GLN B CA 1
ATOM 3511 C C . GLN B 1 149 ? -18.609 7.457 3.967 1 84.5 149 GLN B C 1
ATOM 3513 O O . GLN B 1 149 ? -18.703 7.398 2.738 1 84.5 149 GLN B O 1
ATOM 3518 N N . THR B 1 150 ? -19.484 6.93 4.727 1 85.62 150 THR B N 1
ATOM 3519 C CA . THR B 1 150 ? -20.578 6.141 4.18 1 85.62 150 THR B CA 1
ATOM 3520 C C . THR B 1 150 ? -21.875 6.949 4.176 1 85.62 150 THR B C 1
ATOM 3522 O O . THR B 1 150 ? -22.922 6.453 3.746 1 85.62 150 THR B O 1
ATOM 3525 N N . LYS B 1 151 ? -21.703 8.094 4.633 1 77 151 LYS B N 1
ATOM 3526 C CA . LYS B 1 151 ? -22.922 8.898 4.695 1 77 151 LYS B CA 1
ATOM 3527 C C . LYS B 1 151 ? -23.484 9.164 3.299 1 77 151 LYS B C 1
ATOM 3529 O O . LYS B 1 151 ? -22.734 9.508 2.381 1 77 151 LYS B O 1
ATOM 3534 N N . GLN B 1 152 ? -24.719 8.773 3.062 1 67.06 152 GLN B N 1
ATOM 3535 C CA . GLN B 1 152 ? -25.516 9.094 1.887 1 67.06 152 GLN B CA 1
ATOM 3536 C C . GLN B 1 152 ? -25.156 8.203 0.707 1 67.06 152 GLN B C 1
ATOM 3538 O O . GLN B 1 152 ? -25.156 8.648 -0.442 1 67.06 152 GLN B O 1
ATOM 3543 N N . LEU B 1 153 ? -24.531 7.145 0.985 1 73 153 LEU B N 1
ATOM 3544 C CA . LEU B 1 153 ? -24.281 6.199 -0.098 1 73 153 LEU B CA 1
ATOM 3545 C C . LEU B 1 153 ? -25.547 5.387 -0.404 1 73 153 LEU B C 1
ATOM 3547 O O . LEU B 1 153 ? -26 4.609 0.435 1 73 153 LEU B O 1
ATOM 3551 N N . ALA B 1 154 ? -26.109 5.707 -1.486 1 73.81 154 ALA B N 1
ATOM 3552 C CA . ALA B 1 154 ? -27.312 4.973 -1.901 1 73.81 154 ALA B CA 1
ATOM 3553 C C . ALA B 1 154 ? -26.969 3.521 -2.23 1 73.81 154 ALA B C 1
ATOM 3555 O O . ALA B 1 154 ? -25.906 3.234 -2.787 1 73.81 154 ALA B O 1
ATOM 3556 N N . GLY B 1 155 ? -27.891 2.652 -1.819 1 80.06 155 GLY B N 1
ATOM 3557 C CA . GLY B 1 155 ? -27.766 1.262 -2.221 1 80.06 155 GLY B CA 1
ATOM 3558 C C . GLY B 1 155 ? -26.75 0.496 -1.394 1 80.06 155 GLY B C 1
ATOM 3559 O O . GLY B 1 155 ? -26.25 -0.555 -1.815 1 80.06 155 GLY B O 1
ATOM 3560 N N . THR B 1 156 ? -26.375 1.114 -0.306 1 88.56 156 THR B N 1
ATOM 3561 C CA . THR B 1 156 ? -25.344 0.486 0.524 1 88.56 156 THR B CA 1
ATOM 3562 C C . THR B 1 156 ? -25.891 0.174 1.913 1 88.56 156 THR B C 1
ATOM 3564 O O . THR B 1 156 ? -26.672 0.954 2.469 1 88.56 156 THR B O 1
ATOM 3567 N N . THR B 1 157 ? -25.609 -0.96 2.449 1 93.44 157 THR B N 1
ATOM 3568 C CA . THR B 1 157 ? -25.891 -1.324 3.836 1 93.44 157 THR B CA 1
ATOM 3569 C C . THR B 1 157 ? -24.625 -1.177 4.688 1 93.44 157 THR B C 1
ATOM 3571 O O . THR B 1 157 ? -23.562 -1.645 4.309 1 93.44 157 THR B O 1
ATOM 3574 N N . VAL B 1 158 ? -24.781 -0.544 5.789 1 95.5 158 VAL B N 1
ATOM 3575 C CA . VAL B 1 158 ? -23.656 -0.309 6.691 1 95.5 158 VAL B CA 1
ATOM 3576 C C . VAL B 1 158 ? -23.719 -1.287 7.859 1 95.5 158 VAL B C 1
ATOM 3578 O O . VAL B 1 158 ? -24.766 -1.435 8.5 1 95.5 158 VAL B O 1
ATOM 3581 N N . HIS B 1 159 ? -22.625 -1.977 8.141 1 96.62 159 HIS B N 1
ATOM 3582 C CA . HIS B 1 159 ? -22.5 -2.918 9.25 1 96.62 159 HIS B CA 1
ATOM 3583 C C . HIS B 1 159 ? -21.469 -2.439 10.258 1 96.62 159 HIS B C 1
ATOM 3585 O O . HIS B 1 159 ? -20.281 -2.352 9.945 1 96.62 159 HIS B O 1
ATOM 3591 N N . GLN B 1 160 ? -21.922 -2.199 11.477 1 96.81 160 GLN B N 1
ATOM 3592 C CA . GLN B 1 160 ? -21 -1.771 12.523 1 96.81 160 GLN B CA 1
ATOM 3593 C C . GLN B 1 160 ? -19.984 -2.863 12.844 1 96.81 160 GLN B C 1
ATOM 3595 O O . GLN B 1 160 ? -20.344 -4.043 12.898 1 96.81 160 GLN B O 1
ATOM 3600 N N . LEU B 1 161 ? -18.734 -2.479 12.984 1 96.81 161 LEU B N 1
ATOM 3601 C CA . LEU B 1 161 ? -17.703 -3.475 13.273 1 96.81 161 LEU B CA 1
ATOM 3602 C C . LEU B 1 161 ? -17.016 -3.176 14.602 1 96.81 161 LEU B C 1
ATOM 3604 O O . LEU B 1 161 ? -17.125 -3.953 15.555 1 96.81 161 LEU B O 1
ATOM 3608 N N . PHE B 1 162 ? -16.234 -2.016 14.68 1 96.19 162 PHE B N 1
ATOM 3609 C CA . PHE B 1 162 ? -15.578 -1.644 15.922 1 96.19 162 PHE B CA 1
ATOM 3610 C C . PHE B 1 162 ? -15.297 -0.147 15.961 1 96.19 162 PHE B C 1
ATOM 3612 O O . PHE B 1 162 ? -15.5 0.554 14.969 1 96.19 162 PHE B O 1
ATOM 3619 N N . LYS B 1 163 ? -14.914 0.341 17.125 1 95.19 163 LYS B N 1
ATOM 3620 C CA . LYS B 1 163 ? -14.461 1.716 17.312 1 95.19 163 LYS B CA 1
ATOM 3621 C C . LYS B 1 163 ? -12.953 1.771 17.562 1 95.19 163 LYS B C 1
ATOM 3623 O O . LYS B 1 163 ? -12.422 1.033 18.391 1 95.19 163 LYS B O 1
ATOM 3628 N N . SER B 1 164 ? -12.305 2.562 16.719 1 95.69 164 SER B N 1
ATOM 3629 C CA . SER B 1 164 ? -10.867 2.742 16.875 1 95.69 164 SER B CA 1
ATOM 3630 C C . SER B 1 164 ? -10.539 4.035 17.609 1 95.69 164 SER B C 1
ATOM 3632 O O . SER B 1 164 ? -11.172 5.066 17.375 1 95.69 164 SER B O 1
ATOM 3634 N N . HIS B 1 165 ? -9.547 3.99 18.469 1 96.06 165 HIS B N 1
ATOM 3635 C CA . HIS B 1 165 ? -9.117 5.156 19.234 1 96.06 165 HIS B CA 1
ATOM 3636 C C . HIS B 1 165 ? -7.93 5.844 18.562 1 96.06 165 HIS B C 1
ATOM 3638 O O . HIS B 1 165 ? -7.406 5.348 17.562 1 96.06 165 HIS B O 1
ATOM 3644 N N . ILE B 1 166 ? -7.656 7.023 19.094 1 96.94 166 ILE B N 1
ATOM 3645 C CA . ILE B 1 166 ? -6.48 7.742 18.625 1 96.94 166 ILE B CA 1
ATOM 3646 C C . ILE B 1 166 ? -5.258 7.324 19.438 1 96.94 166 ILE B C 1
ATOM 3648 O O . ILE B 1 166 ? -5.324 7.223 20.672 1 96.94 166 ILE B O 1
ATOM 3652 N N . TYR B 1 167 ? -4.188 7.074 18.766 1 97.38 167 TYR B N 1
ATOM 3653 C CA . TYR B 1 167 ? -2.934 6.688 19.406 1 97.38 167 TYR B CA 1
ATOM 3654 C C . TYR B 1 167 ? -1.805 7.625 19 1 97.38 167 TYR B C 1
ATOM 3656 O O . TYR B 1 167 ? -1.802 8.156 17.891 1 97.38 167 TYR B O 1
ATOM 3664 N N . LEU B 1 168 ? -0.918 7.809 19.906 1 98.12 168 LEU B N 1
ATOM 3665 C CA . LEU B 1 168 ? 0.354 8.445 19.578 1 98.12 168 LEU B CA 1
ATOM 3666 C C . LEU B 1 168 ? 1.377 7.41 19.109 1 98.12 168 LEU B C 1
ATOM 3668 O O . LEU B 1 168 ? 1.559 6.379 19.766 1 98.12 168 LEU B O 1
ATOM 3672 N N . ILE B 1 169 ? 1.99 7.688 17.984 1 97.5 169 ILE B N 1
ATOM 3673 C CA . ILE B 1 169 ? 3.088 6.863 17.484 1 97.5 169 ILE B CA 1
ATOM 3674 C C . ILE B 1 169 ? 4.418 7.574 17.734 1 97.5 169 ILE B C 1
ATOM 3676 O O . ILE B 1 169 ? 4.57 8.75 17.375 1 97.5 169 ILE B O 1
ATOM 3680 N N . CYS B 1 170 ? 5.352 6.93 18.375 1 97.62 170 CYS B N 1
ATOM 3681 C CA . CYS B 1 170 ? 6.707 7.441 18.531 1 97.62 170 CYS B CA 1
ATOM 3682 C C . CYS B 1 170 ? 7.727 6.312 18.484 1 97.62 170 CYS B C 1
ATOM 3684 O O . CYS B 1 170 ? 7.359 5.141 18.375 1 97.62 170 CYS B O 1
ATOM 3686 N N . ASP B 1 171 ? 8.984 6.73 18.359 1 95.69 171 ASP B N 1
ATOM 3687 C CA . ASP B 1 171 ? 10.055 5.734 18.438 1 95.69 171 ASP B CA 1
ATOM 3688 C C . ASP B 1 171 ? 9.969 4.941 19.734 1 95.69 171 ASP B C 1
ATOM 3690 O O . ASP B 1 171 ? 9.609 5.492 20.781 1 95.69 171 ASP B O 1
ATOM 3694 N N . LYS B 1 172 ? 10.32 3.654 19.719 1 93.88 172 LYS B N 1
ATOM 3695 C CA . LYS B 1 172 ? 10.219 2.775 20.875 1 93.88 172 LYS B CA 1
ATOM 3696 C C . LYS B 1 172 ? 11.102 3.264 22.016 1 93.88 172 LYS B C 1
ATOM 3698 O O . LYS B 1 172 ? 10.82 2.982 23.188 1 93.88 172 LYS B O 1
ATOM 3703 N N . ASN B 1 173 ? 12.125 4.008 21.656 1 94.12 173 ASN B N 1
ATOM 3704 C CA . ASN B 1 173 ? 13.055 4.496 22.672 1 94.12 173 ASN B CA 1
ATOM 3705 C C . ASN B 1 173 ? 12.703 5.914 23.109 1 94.12 173 ASN B C 1
ATOM 3707 O O . ASN B 1 173 ? 13.398 6.496 23.953 1 94.12 173 ASN B O 1
ATOM 3711 N N . ASP B 1 174 ? 11.703 6.492 22.578 1 96.25 174 ASP B N 1
ATOM 3712 C CA . ASP B 1 174 ? 11.227 7.805 23.016 1 96.25 174 ASP B CA 1
ATOM 3713 C C . ASP B 1 174 ? 10.68 7.754 24.438 1 96.25 174 ASP B C 1
ATOM 3715 O O . ASP B 1 174 ? 9.984 6.805 24.812 1 96.25 174 ASP B O 1
ATOM 3719 N N . PRO B 1 175 ? 10.953 8.688 25.281 1 96.56 175 PRO B N 1
ATOM 3720 C CA . PRO B 1 175 ? 10.414 8.719 26.641 1 96.56 175 PRO B CA 1
ATOM 3721 C C . PRO B 1 175 ? 8.891 8.586 26.672 1 96.56 175 PRO B C 1
ATOM 3723 O O . PRO B 1 175 ? 8.344 8.031 27.625 1 96.56 175 PRO B O 1
ATOM 3726 N N . LEU B 1 176 ? 8.305 9.055 25.688 1 97.44 176 LEU B N 1
ATOM 3727 C CA . LEU B 1 176 ? 6.848 8.969 25.641 1 97.44 176 LEU B CA 1
ATOM 3728 C C . LEU B 1 176 ? 6.387 7.516 25.594 1 97.44 176 LEU B C 1
ATOM 3730 O O . LEU B 1 176 ? 5.258 7.207 25.984 1 97.44 176 LEU B O 1
ATOM 3734 N N . ALA B 1 177 ? 7.246 6.633 25.109 1 96.81 177 ALA B N 1
ATOM 3735 C CA . ALA B 1 177 ? 6.91 5.219 24.938 1 96.81 177 ALA B CA 1
ATOM 3736 C C . ALA B 1 177 ? 6.684 4.547 26.297 1 96.81 177 ALA B C 1
ATOM 3738 O O . ALA B 1 177 ? 6.09 3.469 26.359 1 96.81 177 ALA B O 1
ATOM 3739 N N . GLU B 1 178 ? 7.105 5.141 27.312 1 96.75 178 GLU B N 1
ATOM 3740 C CA . GLU B 1 178 ? 6.988 4.574 28.656 1 96.75 178 GLU B CA 1
ATOM 3741 C C . GLU B 1 178 ? 5.652 4.941 29.297 1 96.75 178 GLU B C 1
ATOM 3743 O O . GLU B 1 178 ? 5.277 4.379 30.328 1 96.75 178 GLU B O 1
ATOM 3748 N N . LYS B 1 179 ? 4.984 5.809 28.672 1 96.88 179 LYS B N 1
ATOM 3749 C CA . LYS B 1 179 ? 3.703 6.242 29.234 1 96.88 179 LYS B CA 1
ATOM 3750 C C . LYS B 1 179 ? 2.58 5.293 28.828 1 96.88 179 LYS B C 1
ATOM 3752 O O . LYS B 1 179 ? 2.648 4.652 27.766 1 96.88 179 LYS B O 1
ATOM 3757 N N . ASN B 1 180 ? 1.548 5.266 29.703 1 96 180 ASN B N 1
ATOM 3758 C CA . ASN B 1 180 ? 0.376 4.453 29.391 1 96 180 ASN B CA 1
ATOM 3759 C C . ASN B 1 180 ? -0.705 5.27 28.688 1 96 180 ASN B C 1
ATOM 3761 O O . ASN B 1 180 ? -1.603 4.707 28.062 1 96 180 ASN B O 1
ATOM 3765 N N . LEU B 1 181 ? -0.577 6.547 28.906 1 97.5 181 LEU B N 1
ATOM 3766 C CA . LEU B 1 181 ? -1.536 7.492 28.344 1 97.5 181 LEU B CA 1
ATOM 3767 C C . LEU B 1 181 ? -0.86 8.812 28 1 97.5 181 LEU B C 1
ATOM 3769 O O . LEU B 1 181 ? -0.053 9.32 28.781 1 97.5 181 LEU B O 1
ATOM 3773 N N . ILE B 1 182 ? -1.194 9.328 26.828 1 98.06 182 ILE B N 1
ATOM 3774 C CA . ILE B 1 182 ? -0.599 10.578 26.375 1 98.06 182 ILE B CA 1
ATOM 3775 C C . ILE B 1 182 ? -1.606 11.711 26.531 1 98.06 182 ILE B C 1
ATOM 3777 O O . ILE B 1 182 ? -2.768 11.586 26.141 1 98.06 182 ILE B O 1
ATOM 3781 N N . THR B 1 183 ? -1.176 12.805 27.078 1 97.38 183 THR B N 1
ATOM 3782 C CA . THR B 1 183 ? -1.966 14.031 27.172 1 97.38 183 THR B CA 1
ATOM 3783 C C . THR B 1 183 ? -1.41 15.102 26.234 1 97.38 183 THR B C 1
ATOM 3785 O O . THR B 1 183 ? -0.327 14.938 25.672 1 97.38 183 THR B O 1
ATOM 3788 N N . ASP B 1 184 ? -2.164 16.172 26.094 1 96.38 184 ASP B N 1
ATOM 3789 C CA . ASP B 1 184 ? -1.685 17.297 25.297 1 96.38 184 ASP B CA 1
ATOM 3790 C C . ASP B 1 184 ? -0.335 17.797 25.812 1 96.38 184 ASP B C 1
ATOM 3792 O O . ASP B 1 184 ? 0.573 18.062 25.031 1 96.38 184 ASP B O 1
ATOM 3796 N N . GLU B 1 185 ? -0.197 17.922 27.094 1 95.81 185 GLU B N 1
ATOM 3797 C CA . GLU B 1 185 ? 0.998 18.484 27.719 1 95.81 185 GLU B CA 1
ATOM 3798 C C . GLU B 1 185 ? 2.225 17.625 27.438 1 95.81 185 GLU B C 1
ATOM 3800 O O . GLU B 1 185 ? 3.338 18.141 27.312 1 95.81 185 GLU B O 1
ATOM 3805 N N . ASP B 1 186 ? 1.947 16.359 27.297 1 96.81 186 ASP B N 1
ATOM 3806 C CA . ASP B 1 186 ? 3.047 15.43 27.047 1 96.81 186 ASP B CA 1
ATOM 3807 C C . ASP B 1 186 ? 3.701 15.711 25.688 1 96.81 186 ASP B C 1
ATOM 3809 O O . ASP B 1 186 ? 4.867 15.367 25.484 1 96.81 186 ASP B O 1
ATOM 3813 N N . ILE B 1 187 ? 2.902 16.297 24.781 1 95.56 187 ILE B N 1
ATOM 3814 C CA . ILE B 1 187 ? 3.461 16.375 23.438 1 95.56 187 ILE B CA 1
ATOM 3815 C C . ILE B 1 187 ? 3.83 17.812 23.109 1 95.56 187 ILE B C 1
ATOM 3817 O O . ILE B 1 187 ? 4.281 18.109 22 1 95.56 187 ILE B O 1
ATOM 3821 N N . TYR B 1 188 ? 3.684 18.703 24.156 1 95.69 188 TYR B N 1
ATOM 3822 C CA . TYR B 1 188 ? 4.156 20.062 23.969 1 95.69 188 TYR B CA 1
ATOM 3823 C C . TYR B 1 188 ? 5.668 20.094 23.766 1 95.69 188 TYR B C 1
ATOM 3825 O O . TYR B 1 188 ? 6.406 19.359 24.438 1 95.69 188 TYR B O 1
ATOM 3833 N N . GLY B 1 189 ? 6.082 20.953 22.797 1 95.44 189 GLY B N 1
ATOM 3834 C CA . 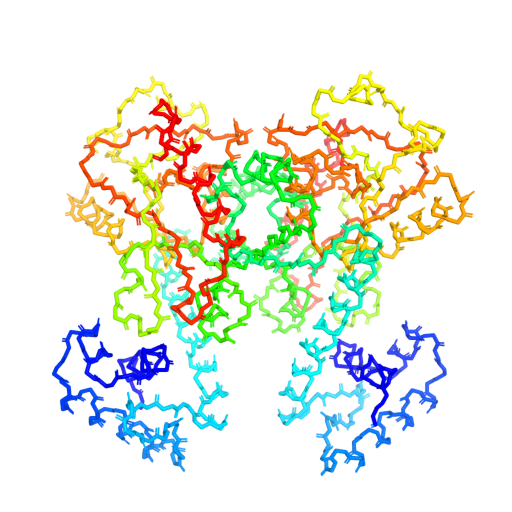GLY B 1 189 ? 7.496 21.078 22.484 1 95.44 189 GLY B CA 1
ATOM 3835 C C . GLY B 1 189 ? 7.973 20.078 21.453 1 95.44 189 GLY B C 1
ATOM 3836 O O . GLY B 1 189 ? 9.109 20.156 20.984 1 95.44 189 GLY B O 1
ATOM 3837 N N . ARG B 1 190 ? 7.078 19.172 21.047 1 96 190 ARG B N 1
ATOM 3838 C CA . ARG B 1 190 ? 7.434 18.156 20.062 1 96 190 ARG B CA 1
ATOM 3839 C C . ARG B 1 190 ? 7.016 18.594 18.672 1 96 190 ARG B C 1
ATOM 3841 O O . ARG B 1 190 ? 6.32 19.594 18.5 1 96 190 ARG B O 1
ATOM 3848 N N . THR B 1 191 ? 7.543 17.922 17.688 1 95.31 191 THR B N 1
ATOM 3849 C CA . THR B 1 191 ? 7.074 18.078 16.312 1 95.31 191 THR B CA 1
ATOM 3850 C C . THR B 1 191 ? 6.023 17.016 15.984 1 95.31 191 THR B C 1
ATOM 3852 O O . THR B 1 191 ? 6.305 15.82 16.016 1 95.31 191 THR B O 1
ATOM 3855 N N . LEU B 1 192 ? 4.859 17.484 15.664 1 96.25 192 LEU B N 1
ATOM 3856 C CA . LEU B 1 192 ? 3.742 16.625 15.305 1 96.25 192 LEU B CA 1
ATOM 3857 C C . LEU B 1 192 ? 3.615 16.484 13.797 1 96.25 192 LEU B C 1
ATOM 3859 O O . LEU B 1 192 ? 3.504 17.5 13.086 1 96.25 192 LEU B O 1
ATOM 3863 N N . MET B 1 193 ? 3.689 15.289 13.375 1 95 193 MET B N 1
ATOM 3864 C CA . MET B 1 193 ? 3.447 15.062 11.953 1 95 193 MET B CA 1
ATOM 3865 C C . MET B 1 193 ? 1.956 15.102 11.641 1 95 193 MET B C 1
ATOM 3867 O O . MET B 1 193 ? 1.16 14.43 12.289 1 95 193 MET B O 1
ATOM 3871 N N . VAL B 1 194 ? 1.653 15.945 10.672 1 91.75 194 VAL B N 1
ATOM 3872 C CA . VAL B 1 194 ? 0.25 16.125 10.312 1 91.75 194 VAL B CA 1
ATOM 3873 C C . VAL B 1 194 ? 0.077 16.016 8.805 1 91.75 194 VAL B C 1
ATOM 3875 O O . VAL B 1 194 ? 1.062 15.938 8.062 1 91.75 194 VAL B O 1
ATOM 3878 N N . GLY B 1 195 ? -1.204 16.016 8.43 1 77.44 195 GLY B N 1
ATOM 3879 C CA . GLY B 1 195 ? -1.446 16.141 7.004 1 77.44 195 GLY B CA 1
ATOM 3880 C C . GLY B 1 195 ? -2.26 14.992 6.438 1 77.44 195 GLY B C 1
ATOM 3881 O O . GLY B 1 195 ? -2.889 14.242 7.184 1 77.44 195 GLY B O 1
ATOM 3882 N N . GLY B 1 196 ? -2.369 15.094 4.996 1 68.25 196 GLY B N 1
ATOM 3883 C CA . GLY B 1 196 ? -3.336 14.93 3.922 1 68.25 196 GLY B CA 1
ATOM 3884 C C . GLY B 1 196 ? -4.094 13.617 4 1 68.25 196 GLY B C 1
ATOM 3885 O O . GLY B 1 196 ? -5.246 13.531 3.57 1 68.25 196 GLY B O 1
ATOM 3886 N N . GLY B 1 197 ? -3.641 12.672 4.629 1 74.44 197 GLY B N 1
ATOM 3887 C CA . GLY B 1 197 ? -4.453 11.469 4.582 1 74.44 197 GLY B CA 1
ATOM 3888 C C . GLY B 1 197 ? -5.203 11.203 5.875 1 74.44 197 GLY B C 1
ATOM 3889 O O . GLY B 1 197 ? -5.957 10.227 5.977 1 74.44 197 GLY B O 1
ATOM 3890 N N . SER B 1 198 ? -5.258 12.258 6.68 1 86.19 198 SER B N 1
ATOM 3891 C CA . SER B 1 198 ? -5.891 12.039 7.973 1 86.19 198 SER B CA 1
ATOM 3892 C C . SER B 1 198 ? -7.402 12.211 7.883 1 86.19 198 SER B C 1
ATOM 3894 O O . SER B 1 198 ? -7.891 13.141 7.23 1 86.19 198 SER B O 1
ATOM 3896 N N . PRO B 1 199 ? -8.18 11.344 8.547 1 88.44 199 PRO B N 1
ATOM 3897 C CA . PRO B 1 199 ? -9.625 11.555 8.633 1 88.44 199 PRO B CA 1
ATOM 3898 C C . PRO B 1 199 ? -9.992 12.891 9.289 1 88.44 199 PRO B C 1
ATOM 3900 O O . PRO B 1 199 ? -9.172 13.469 10.008 1 88.44 199 PRO B O 1
ATOM 3903 N N . ALA B 1 200 ? -11.18 13.336 9.07 1 85.38 200 ALA B N 1
ATOM 3904 C CA . ALA B 1 200 ? -11.641 14.648 9.508 1 85.38 200 ALA B CA 1
ATOM 3905 C C . ALA B 1 200 ? -11.5 14.805 11.023 1 85.38 200 ALA B C 1
ATOM 3907 O O . ALA B 1 200 ? -11.023 15.828 11.516 1 85.38 200 ALA B O 1
ATOM 3908 N N . LEU B 1 201 ? -11.93 13.828 11.703 1 90.44 201 LEU B N 1
ATOM 3909 C CA . LEU B 1 201 ? -11.859 13.867 13.164 1 90.44 201 LEU B CA 1
ATOM 3910 C C . LEU B 1 201 ? -10.414 14.062 13.625 1 90.44 201 LEU B C 1
ATOM 3912 O O . LEU B 1 201 ? -10.148 14.867 14.516 1 90.44 201 LEU B O 1
ATOM 3916 N N . LEU B 1 202 ? -9.508 13.336 13.094 1 93.75 202 LEU B N 1
ATOM 3917 C CA . LEU B 1 202 ? -8.102 13.43 13.461 1 93.75 202 LEU B CA 1
ATOM 3918 C C . LEU B 1 202 ? -7.547 14.805 13.109 1 93.75 202 LEU B C 1
ATOM 3920 O O . LEU B 1 202 ? -6.762 15.383 13.875 1 93.75 202 LEU B O 1
ATOM 3924 N N . ARG B 1 203 ? -7.938 15.289 11.984 1 91.06 203 ARG B N 1
ATOM 3925 C CA . ARG B 1 203 ? -7.504 16.625 11.578 1 91.06 203 ARG B CA 1
ATOM 3926 C C . ARG B 1 203 ? -7.941 17.672 12.594 1 91.06 203 ARG B C 1
ATOM 3928 O O . ARG B 1 203 ? -7.191 18.609 12.891 1 91.06 203 ARG B O 1
ATOM 3935 N N . SER B 1 204 ? -9.133 17.516 13.078 1 91.69 204 SER B N 1
ATOM 3936 C CA . SER B 1 204 ? -9.633 18.438 14.086 1 91.69 204 SER B CA 1
ATOM 3937 C C . SER B 1 204 ? -8.789 18.406 15.352 1 91.69 204 SER B C 1
ATOM 3939 O O . SER B 1 204 ? -8.453 19.453 15.906 1 91.69 204 SER B O 1
ATOM 3941 N N . VAL B 1 205 ? -8.461 17.234 15.727 1 93.31 205 VAL B N 1
ATOM 3942 C CA . VAL B 1 205 ? -7.621 17.062 16.906 1 93.31 205 VAL B CA 1
ATOM 3943 C C . VAL B 1 205 ? -6.25 17.688 16.672 1 93.31 205 VAL B C 1
ATOM 3945 O O . VAL B 1 205 ? -5.727 18.406 17.516 1 93.31 205 VAL B O 1
ATOM 3948 N N . GLN B 1 206 ? -5.691 17.453 15.523 1 93.81 206 GLN B N 1
ATOM 3949 C CA . GLN B 1 206 ? -4.395 18 15.148 1 93.81 206 GLN B CA 1
ATOM 3950 C C . GLN B 1 206 ? -4.43 19.531 15.141 1 93.81 206 GLN B C 1
ATOM 3952 O O . GLN B 1 206 ? -3.516 20.188 15.648 1 93.81 206 GLN B O 1
ATOM 3957 N N . GLN B 1 207 ? -5.461 20.016 14.602 1 91.19 207 GLN B N 1
ATOM 3958 C CA . GLN B 1 207 ? -5.594 21.469 14.492 1 91.19 207 GLN B CA 1
ATOM 3959 C C . GLN B 1 207 ? -5.688 22.109 15.875 1 91.19 207 GLN B C 1
ATOM 3961 O O . GLN B 1 207 ? -5.137 23.188 16.094 1 91.19 207 GLN B O 1
ATOM 3966 N N . LYS B 1 208 ? -6.43 21.516 16.703 1 92.19 208 LYS B N 1
ATOM 3967 C CA . LYS B 1 208 ? -6.523 22.016 18.078 1 92.19 208 LYS B CA 1
ATOM 3968 C C . LYS B 1 208 ? -5.148 22.094 18.734 1 92.19 208 LYS B C 1
ATOM 3970 O O . LYS B 1 208 ? -4.824 23.062 19.406 1 92.19 208 LYS B O 1
ATOM 3975 N N . LEU B 1 209 ? -4.371 21.109 18.547 1 93.88 209 LEU B N 1
ATOM 3976 C CA . LEU B 1 209 ? -3.027 21.047 19.125 1 93.88 209 LEU B CA 1
ATOM 3977 C C . LEU B 1 209 ? -2.131 22.125 18.516 1 93.88 209 LEU B C 1
ATOM 3979 O O . LEU B 1 209 ? -1.405 22.812 19.219 1 93.88 209 LEU B O 1
ATOM 3983 N N . ILE B 1 210 ? -2.195 22.266 17.25 1 90.69 210 ILE B N 1
ATOM 3984 C CA . ILE B 1 210 ? -1.393 23.25 16.531 1 90.69 210 ILE B CA 1
ATOM 3985 C C . ILE B 1 210 ? -1.772 24.656 16.984 1 90.69 210 ILE B C 1
ATOM 3987 O O . ILE B 1 210 ? -0.902 25.5 17.203 1 90.69 210 ILE B O 1
ATOM 3991 N N . SER B 1 211 ? -3.023 24.844 17.188 1 92.44 211 SER B N 1
ATOM 3992 C CA . SER B 1 211 ? -3.547 26.156 17.547 1 92.44 211 SER B CA 1
ATOM 3993 C C . SER B 1 211 ? -3.105 26.562 18.938 1 92.44 211 SER B C 1
ATOM 3995 O O . SER B 1 211 ? -3.154 27.75 19.297 1 92.44 211 SER B O 1
ATOM 3997 N N . SER B 1 212 ? -2.752 25.641 19.75 1 92.75 212 SER B N 1
ATOM 3998 C CA . SER B 1 212 ? -2.252 25.953 21.078 1 92.75 212 SER B CA 1
ATOM 3999 C C . SER B 1 212 ? -0.955 26.75 21.016 1 92.75 212 SER B C 1
ATOM 4001 O O . SER B 1 212 ? -0.577 27.406 21.984 1 92.75 212 SER B O 1
ATOM 4003 N N . GLY B 1 213 ? -0.167 26.547 19.922 1 93.5 213 GLY B N 1
ATOM 4004 C CA . GLY B 1 213 ? 1.108 27.219 19.75 1 93.5 213 GLY B CA 1
ATOM 4005 C C . GLY B 1 213 ? 2.246 26.547 20.5 1 93.5 213 GLY B C 1
ATOM 4006 O O . GLY B 1 213 ? 3.367 27.062 20.531 1 93.5 213 GLY B O 1
ATOM 4007 N N . LYS B 1 214 ? 1.969 25.484 21.094 1 95.62 214 LYS B N 1
ATOM 4008 C CA . LYS B 1 214 ? 2.957 24.828 21.953 1 95.62 214 LYS B CA 1
ATOM 4009 C C . LYS B 1 214 ? 3.59 23.641 21.25 1 95.62 214 LYS B C 1
ATOM 4011 O O . LYS B 1 214 ? 4.383 22.906 21.859 1 95.62 214 LYS B O 1
ATOM 4016 N N . ILE B 1 215 ? 3.182 23.391 19.984 1 93.25 215 ILE B N 1
ATOM 4017 C CA . ILE B 1 215 ? 3.713 22.25 19.234 1 93.25 215 ILE B CA 1
ATOM 4018 C C . ILE B 1 215 ? 4.172 22.703 17.859 1 93.25 215 ILE B C 1
ATOM 4020 O O . ILE B 1 215 ? 3.594 23.641 17.281 1 93.25 215 ILE B O 1
ATOM 4024 N N . GLU B 1 216 ? 5.23 22.125 17.406 1 91.88 216 GLU B N 1
ATOM 4025 C CA . GLU B 1 216 ? 5.609 22.266 16 1 91.88 216 GLU B CA 1
ATOM 4026 C C . GLU B 1 216 ? 4.953 21.188 15.148 1 91.88 216 GLU B C 1
ATOM 4028 O O . GLU B 1 216 ? 4.52 20.156 15.664 1 91.88 216 GLU B O 1
ATOM 4033 N N . TYR B 1 217 ? 4.82 21.5 13.844 1 90.44 217 TYR B N 1
ATOM 4034 C CA . TYR B 1 217 ? 4.199 20.484 13.016 1 90.44 217 TYR B CA 1
ATOM 4035 C C . TYR B 1 217 ? 4.961 20.312 11.703 1 90.44 217 TYR B C 1
ATOM 4037 O O . TYR B 1 217 ? 5.734 21.188 11.312 1 90.44 217 TYR B O 1
ATOM 4045 N N . PHE B 1 218 ? 4.887 19.172 11.148 1 89.69 218 PHE B N 1
ATOM 4046 C CA . PHE B 1 218 ? 5.477 18.781 9.875 1 89.69 218 PHE B CA 1
ATOM 4047 C C . PHE B 1 218 ? 4.465 18.016 9.023 1 89.69 218 PHE B C 1
ATOM 4049 O O . PHE B 1 218 ? 3.861 17.047 9.484 1 89.69 218 PHE B O 1
ATOM 4056 N N . ASN B 1 219 ? 4.273 18.453 7.797 1 87.69 219 ASN B N 1
ATOM 4057 C CA . ASN B 1 219 ? 3.307 17.812 6.914 1 87.69 219 ASN B CA 1
ATOM 4058 C C . ASN B 1 219 ? 3.877 16.531 6.293 1 87.69 219 ASN B C 1
ATOM 4060 O O . ASN B 1 219 ? 4.996 16.531 5.777 1 87.69 219 ASN B O 1
ATOM 4064 N N . SER B 1 220 ? 3.162 15.516 6.465 1 88 220 SER B N 1
ATOM 4065 C CA . SER B 1 220 ? 3.479 14.234 5.855 1 88 220 SER B CA 1
ATOM 4066 C C . SER B 1 220 ? 2.318 13.719 5.004 1 88 220 SER B C 1
ATOM 4068 O O . SER B 1 220 ? 1.173 13.695 5.461 1 88 220 SER B O 1
ATOM 4070 N N . PRO B 1 221 ? 2.582 13.32 3.822 1 81.38 221 PRO B N 1
ATOM 4071 C CA . PRO B 1 221 ? 1.502 13.055 2.869 1 81.38 221 PRO B CA 1
ATOM 4072 C C . PRO B 1 221 ? 0.728 11.781 3.188 1 81.38 221 PRO B C 1
ATOM 4074 O O . PRO B 1 221 ? -0.44 11.648 2.811 1 81.38 221 PRO B O 1
ATOM 4077 N N . ASP B 1 222 ? 1.416 10.781 3.764 1 87.44 222 ASP B N 1
ATOM 4078 C CA . ASP B 1 222 ? 0.73 9.523 4.02 1 87.44 222 ASP B CA 1
ATOM 4079 C C . ASP B 1 222 ? 1.338 8.797 5.223 1 87.44 222 ASP B C 1
ATOM 4081 O O . ASP B 1 222 ? 2.35 9.242 5.77 1 87.44 222 ASP B O 1
ATOM 4085 N N . HIS B 1 223 ? 0.723 7.758 5.582 1 91.06 223 HIS B N 1
ATOM 4086 C CA . HIS B 1 223 ? 1.064 7.039 6.805 1 91.06 223 HIS B CA 1
ATOM 4087 C C . HIS B 1 223 ? 2.459 6.43 6.715 1 91.06 223 HIS B C 1
ATOM 4089 O O . HIS B 1 223 ? 3.252 6.539 7.652 1 91.06 223 HIS B O 1
ATOM 4095 N N . ASP B 1 224 ? 2.783 5.84 5.652 1 91.31 224 ASP B N 1
ATOM 4096 C CA . ASP B 1 224 ? 4.082 5.191 5.504 1 91.31 224 ASP B CA 1
ATOM 4097 C C . ASP B 1 224 ? 5.215 6.219 5.559 1 91.31 224 ASP B C 1
ATOM 4099 O O . ASP B 1 224 ? 6.254 5.969 6.172 1 91.31 224 ASP B O 1
ATOM 4103 N N . THR B 1 225 ? 5 7.316 4.902 1 92.38 225 THR B N 1
ATOM 4104 C CA . THR B 1 225 ? 5.984 8.391 4.977 1 92.38 225 THR B CA 1
ATOM 4105 C C . THR B 1 225 ? 6.141 8.883 6.414 1 92.38 225 THR B C 1
ATOM 4107 O O . THR B 1 225 ? 7.262 9.117 6.875 1 92.38 225 THR B O 1
ATOM 4110 N N . THR B 1 226 ? 5.023 8.992 7.062 1 94.12 226 THR B N 1
ATOM 4111 C CA . THR B 1 226 ? 5.031 9.414 8.461 1 94.12 226 THR B CA 1
ATOM 4112 C C . THR B 1 226 ? 5.848 8.445 9.312 1 94.12 226 THR B C 1
ATOM 4114 O O . THR B 1 226 ? 6.703 8.867 10.094 1 94.12 226 THR B O 1
ATOM 4117 N N . LEU B 1 227 ? 5.633 7.168 9.148 1 94.31 227 LEU B N 1
ATOM 4118 C CA . LEU B 1 227 ? 6.367 6.164 9.914 1 94.31 227 LEU B CA 1
ATOM 4119 C C . LEU B 1 227 ? 7.859 6.246 9.625 1 94.31 227 LEU B C 1
ATOM 4121 O O . LEU B 1 227 ? 8.68 6.105 10.539 1 94.31 227 LEU B O 1
ATOM 4125 N N . THR B 1 228 ? 8.195 6.457 8.375 1 94.81 228 THR B N 1
ATOM 4126 C CA . THR B 1 228 ? 9.594 6.605 7.996 1 94.81 228 THR B CA 1
ATOM 4127 C C . THR B 1 228 ? 10.219 7.812 8.688 1 94.81 228 THR B C 1
ATOM 4129 O O . THR B 1 228 ? 11.336 7.73 9.211 1 94.81 228 THR B O 1
ATOM 4132 N N . ASN B 1 229 ? 9.477 8.922 8.711 1 94.5 229 ASN B N 1
ATOM 4133 C CA . ASN B 1 229 ? 9.961 10.133 9.352 1 94.5 229 ASN B CA 1
ATOM 4134 C C . ASN B 1 229 ? 10.117 9.945 10.859 1 94.5 229 ASN B C 1
ATOM 4136 O O . ASN B 1 229 ? 11.094 10.422 11.445 1 94.5 229 ASN B O 1
ATOM 4140 N N . ILE B 1 230 ? 9.195 9.281 11.453 1 96 230 ILE B N 1
ATOM 4141 C CA . ILE B 1 230 ? 9.289 9 12.883 1 96 230 ILE B CA 1
ATOM 4142 C C . ILE B 1 230 ? 10.523 8.148 13.156 1 96 230 ILE B C 1
ATOM 4144 O O . ILE B 1 230 ? 11.305 8.453 14.07 1 96 230 ILE B O 1
ATOM 4148 N N . ALA B 1 231 ? 10.711 7.113 12.359 1 95 231 ALA B N 1
ATOM 4149 C CA . ALA B 1 231 ? 11.859 6.227 12.516 1 95 231 ALA B CA 1
ATOM 4150 C C . ALA B 1 231 ? 13.164 6.988 12.312 1 95 231 ALA B C 1
ATOM 4152 O O . ALA B 1 231 ? 14.211 6.586 12.828 1 95 231 ALA B O 1
ATOM 4153 N N . SER B 1 232 ? 13.07 8.07 11.547 1 95.62 232 SER B N 1
ATOM 4154 C CA . SER B 1 232 ? 14.242 8.898 11.289 1 95.62 232 SER B CA 1
ATOM 4155 C C . SER B 1 232 ? 14.469 9.906 12.414 1 95.62 232 SER B C 1
ATOM 4157 O O . SER B 1 232 ? 15.43 10.68 12.383 1 95.62 232 SER B O 1
ATOM 4159 N N . GLY B 1 233 ? 13.523 10.023 13.367 1 94.06 233 GLY B N 1
ATOM 4160 C CA . GLY B 1 233 ? 13.68 10.898 14.523 1 94.06 233 GLY B CA 1
ATOM 4161 C C . GLY B 1 233 ? 13.102 12.281 14.305 1 94.06 233 GLY B C 1
ATOM 4162 O O . GLY B 1 233 ? 13.445 13.219 15.031 1 94.06 233 GLY B O 1
ATOM 4163 N N . LYS B 1 234 ? 12.203 12.391 13.359 1 92.5 234 LYS B N 1
ATOM 4164 C CA . LYS B 1 234 ? 11.742 13.727 12.984 1 92.5 234 LYS B CA 1
ATOM 4165 C C . LYS B 1 234 ? 10.609 14.195 13.898 1 92.5 234 LYS B C 1
ATOM 4167 O O . LYS B 1 234 ? 10.336 15.391 13.992 1 92.5 234 LYS B O 1
ATOM 4172 N N . GLY B 1 235 ? 9.969 13.242 14.492 1 95.88 235 GLY B N 1
ATOM 4173 C CA . GLY B 1 235 ? 8.867 13.672 15.336 1 95.88 235 GLY B CA 1
ATOM 4174 C C . GLY B 1 235 ? 7.965 12.523 15.773 1 95.88 235 GLY B C 1
ATOM 4175 O O . GLY B 1 235 ? 8.43 11.391 15.922 1 95.88 235 GLY B O 1
ATOM 4176 N N . ILE B 1 236 ? 6.707 12.914 16.125 1 97.81 236 ILE B N 1
ATOM 4177 C CA . ILE B 1 236 ? 5.672 12 16.578 1 97.81 236 ILE B CA 1
ATOM 4178 C C . ILE B 1 236 ? 4.414 12.18 15.742 1 97.81 236 ILE B C 1
ATOM 4180 O O . ILE B 1 236 ? 4.336 13.094 14.914 1 97.81 236 ILE B O 1
ATOM 4184 N N . CYS B 1 237 ? 3.449 11.266 15.914 1 97.31 237 CYS B N 1
ATOM 4185 C CA . CYS B 1 237 ? 2.223 11.375 15.133 1 97.31 237 CYS B CA 1
ATOM 4186 C C . CYS B 1 237 ? 1.035 10.805 15.898 1 97.31 237 CYS B C 1
ATOM 4188 O O . CYS B 1 237 ? 1.202 9.922 16.75 1 97.31 237 CYS B O 1
ATOM 4190 N N . LEU B 1 238 ? -0.09 11.445 15.703 1 97.25 238 LEU B N 1
ATOM 4191 C CA . LEU B 1 238 ? -1.356 10.852 16.125 1 97.25 238 LEU B CA 1
ATOM 4192 C C . LEU B 1 238 ? -1.997 10.07 14.984 1 97.25 238 LEU B C 1
ATOM 4194 O O . LEU B 1 238 ? -2.027 10.547 13.844 1 97.25 238 LEU B O 1
ATOM 4198 N N . ALA B 1 239 ? -2.479 8.859 15.258 1 96.31 239 ALA B N 1
ATOM 4199 C CA . ALA B 1 239 ? -3.055 8.008 14.219 1 96.31 239 ALA B CA 1
ATOM 4200 C C . ALA B 1 239 ? -4.191 7.156 14.773 1 96.31 239 ALA B C 1
ATOM 4202 O O . ALA B 1 239 ? -4.23 6.867 15.977 1 96.31 239 ALA B O 1
ATOM 4203 N N . PRO B 1 240 ? -5.145 6.766 13.883 1 95.5 240 PRO B N 1
ATOM 4204 C CA . PRO B 1 240 ? -6.117 5.758 14.312 1 95.5 240 PRO B CA 1
ATOM 4205 C C . PRO B 1 240 ? -5.469 4.418 14.648 1 95.5 240 PRO B C 1
ATOM 4207 O O . PRO B 1 240 ? -4.531 3.992 13.969 1 95.5 240 PRO B O 1
ATOM 4210 N N . GLY B 1 241 ? -6.023 3.766 15.602 1 95 241 GLY B N 1
ATOM 4211 C CA . GLY B 1 241 ? -5.484 2.494 16.062 1 95 241 GLY B CA 1
ATOM 4212 C C . GLY B 1 241 ? -5.527 1.41 15.008 1 95 241 GLY B C 1
ATOM 4213 O O . GLY B 1 241 ? -4.676 0.519 14.992 1 95 241 GLY B O 1
ATOM 4214 N N . PHE B 1 242 ? -6.445 1.497 14.102 1 93.5 242 PHE B N 1
ATOM 4215 C CA . PHE B 1 242 ? -6.602 0.426 13.125 1 93.5 242 PHE B CA 1
ATOM 4216 C C . PHE B 1 242 ? -5.449 0.428 12.125 1 93.5 242 PHE B C 1
ATOM 4218 O O . PHE B 1 242 ? -5.293 -0.516 11.352 1 93.5 242 PHE B O 1
ATOM 4225 N N . LEU B 1 243 ? -4.586 1.449 12.195 1 93.31 243 LEU B N 1
ATOM 4226 C CA . LEU B 1 243 ? -3.432 1.513 11.305 1 93.31 243 LEU B CA 1
ATOM 4227 C C . LEU B 1 243 ? -2.217 0.85 11.945 1 93.31 243 LEU B C 1
ATOM 4229 O O . LEU B 1 243 ? -1.152 0.766 11.328 1 93.31 243 LEU B O 1
ATOM 4233 N N . ASN B 1 244 ? -2.311 0.4 13.156 1 92.06 244 ASN B N 1
ATOM 4234 C CA . ASN B 1 244 ? -1.201 -0.267 13.828 1 92.06 244 ASN B CA 1
ATOM 4235 C C . ASN B 1 244 ? -0.803 -1.554 13.109 1 92.06 244 ASN B C 1
ATOM 4237 O O . ASN B 1 244 ? -1.603 -2.486 13.008 1 92.06 244 ASN B O 1
ATOM 4241 N N . ASP B 1 245 ? 0.369 -1.533 12.617 1 81.19 245 ASP B N 1
ATOM 4242 C CA . ASP B 1 245 ? 0.82 -2.705 11.867 1 81.19 245 ASP B CA 1
ATOM 4243 C C . ASP B 1 245 ? 1.372 -3.773 12.812 1 81.19 245 ASP B C 1
ATOM 4245 O O . ASP B 1 245 ? 1.722 -4.871 12.375 1 81.19 245 ASP B O 1
ATOM 4249 N N . HIS B 1 246 ? 1.502 -3.465 14.086 1 81.31 246 HIS B N 1
ATOM 4250 C CA . HIS B 1 246 ? 1.934 -4.387 15.133 1 81.31 246 HIS B CA 1
ATOM 4251 C C . HIS B 1 246 ? 3.32 -4.945 14.836 1 81.31 246 HIS B C 1
ATOM 4253 O O . HIS B 1 246 ? 3.592 -6.117 15.102 1 81.31 246 HIS B O 1
ATOM 4259 N N . SER B 1 247 ? 4.121 -4.188 14.133 1 76.38 247 SER B N 1
ATOM 4260 C CA . SER B 1 247 ? 5.465 -4.617 13.758 1 76.38 247 SER B CA 1
ATOM 4261 C C . SER B 1 247 ? 6.406 -4.586 14.961 1 76.38 247 SER B C 1
ATOM 4263 O O . SER B 1 247 ? 7.469 -5.207 14.938 1 76.38 247 SER B O 1
ATOM 4265 N N . GLY B 1 248 ? 6.074 -3.832 15.992 1 81.62 248 GLY B N 1
ATOM 4266 C CA . GLY B 1 248 ? 6.941 -3.67 17.141 1 81.62 248 GLY B CA 1
ATOM 4267 C C . GLY B 1 248 ? 8.031 -2.639 16.938 1 81.62 248 GLY B C 1
ATOM 4268 O O . GLY B 1 248 ? 8.812 -2.357 17.844 1 81.62 248 GLY B O 1
ATOM 4269 N N . GLN B 1 249 ? 8.086 -2.057 15.805 1 84.88 249 GLN B N 1
ATOM 4270 C CA . GLN B 1 249 ? 9.094 -1.049 15.5 1 84.88 249 GLN B CA 1
ATOM 4271 C C . GLN B 1 249 ? 8.797 0.264 16.219 1 84.88 249 GLN B C 1
ATOM 4273 O O . GLN B 1 249 ? 9.719 1.011 16.562 1 84.88 249 GLN B O 1
ATOM 4278 N N . PHE B 1 250 ? 7.547 0.57 16.438 1 94.5 250 PHE B N 1
ATOM 4279 C CA . PHE B 1 250 ? 7.102 1.824 17.031 1 94.5 250 PHE B CA 1
ATOM 4280 C C . PHE B 1 250 ? 6.289 1.564 18.297 1 94.5 250 PHE B C 1
ATOM 4282 O O . PHE B 1 250 ? 5.77 0.463 18.484 1 94.5 250 PHE B O 1
ATOM 4289 N N . ALA B 1 251 ? 6.262 2.539 19.172 1 96.31 251 ALA B N 1
ATOM 4290 C CA . ALA B 1 251 ? 5.344 2.521 20.312 1 96.31 251 ALA B CA 1
ATOM 4291 C C . ALA B 1 251 ? 4.023 3.197 19.953 1 96.31 251 ALA B C 1
ATOM 4293 O O . ALA B 1 251 ? 4.008 4.246 19.312 1 96.31 251 ALA B O 1
ATOM 4294 N N . TRP B 1 252 ? 3.006 2.533 20.234 1 96.56 252 TRP B N 1
ATOM 4295 C CA . TRP B 1 252 ? 1.65 3.055 20.094 1 96.56 252 TRP B CA 1
ATOM 4296 C C . TRP B 1 252 ? 1.007 3.275 21.469 1 96.56 252 TRP B C 1
ATOM 4298 O O . TRP B 1 252 ? 0.691 2.316 22.172 1 96.56 252 TRP B O 1
ATOM 4308 N N . ILE B 1 253 ? 0.773 4.527 21.859 1 97.5 253 ILE B N 1
ATOM 4309 C CA . ILE B 1 253 ? 0.238 4.844 23.172 1 97.5 253 ILE B CA 1
ATOM 4310 C C . ILE B 1 253 ? -1.111 5.543 23.031 1 97.5 253 ILE B C 1
ATOM 4312 O O . ILE B 1 253 ? -1.244 6.496 22.25 1 97.5 253 ILE B O 1
ATOM 4316 N N . PRO B 1 254 ? -2.105 5.066 23.766 1 97.19 254 PRO B N 1
ATOM 4317 C CA . PRO B 1 254 ? -3.408 5.73 23.672 1 97.19 254 PRO B CA 1
ATOM 4318 C C . PRO B 1 254 ? -3.328 7.227 23.969 1 97.19 254 PRO B C 1
ATOM 4320 O O . PRO B 1 254 ? -2.605 7.645 24.875 1 97.19 254 PRO B O 1
ATOM 4323 N N . TYR B 1 255 ? -3.934 8.008 23.094 1 97.44 255 TYR B N 1
ATOM 4324 C CA . TYR B 1 255 ? -4.082 9.438 23.312 1 97.44 255 TYR B CA 1
ATOM 4325 C C . TYR B 1 255 ? -5.305 9.734 24.172 1 97.44 255 TYR B C 1
ATOM 4327 O O . TYR B 1 255 ? -6.375 9.156 23.953 1 97.44 255 TYR B O 1
ATOM 4335 N N . GLY B 1 256 ? -5.164 10.555 25.156 1 95.69 256 GLY B N 1
ATOM 4336 C CA . GLY B 1 256 ? -6.18 10.812 26.156 1 95.69 256 GLY B CA 1
ATOM 4337 C C . GLY B 1 256 ? -7.312 11.688 25.656 1 95.69 256 GLY B C 1
ATOM 4338 O O . GLY B 1 256 ? -7.523 12.797 26.141 1 95.69 256 GLY B O 1
ATOM 4339 N N . CYS B 1 257 ? -8.086 11.203 24.75 1 92.75 257 CYS B N 1
ATOM 4340 C CA . CYS B 1 257 ? -9.297 11.883 24.297 1 92.75 257 CYS B CA 1
ATOM 4341 C C . CYS B 1 257 ? -10.438 10.891 24.125 1 92.75 257 CYS B C 1
ATOM 4343 O O . CYS B 1 257 ? -10.219 9.68 24.141 1 92.75 257 CYS B O 1
ATOM 4345 N N . ASN B 1 258 ? -11.625 11.352 24 1 91.81 258 ASN B N 1
ATOM 4346 C CA . ASN B 1 258 ? -12.805 10.492 23.906 1 91.81 258 ASN B CA 1
ATOM 4347 C C . ASN B 1 258 ? -13.219 10.273 22.453 1 91.81 258 ASN B C 1
ATOM 4349 O O . ASN B 1 258 ? -14.172 9.539 22.188 1 91.81 258 ASN B O 1
ATOM 4353 N N . ASP B 1 259 ? -12.484 10.852 21.578 1 93.88 259 ASP B N 1
ATOM 4354 C CA . ASP B 1 259 ? -12.828 10.719 20.156 1 93.88 259 ASP B CA 1
ATOM 4355 C C . ASP B 1 259 ? -12.508 9.32 19.641 1 93.88 259 ASP B C 1
ATOM 4357 O O . ASP B 1 259 ? -11.492 8.727 20.016 1 93.88 259 ASP B O 1
ATOM 4361 N N . THR B 1 260 ? -13.422 8.719 18.922 1 94.81 260 THR B N 1
ATOM 4362 C CA . THR B 1 260 ? -13.211 7.414 18.312 1 94.81 260 THR B CA 1
ATOM 4363 C C . THR B 1 260 ? -13.609 7.434 16.844 1 94.81 260 THR B C 1
ATOM 4365 O O . THR B 1 260 ? -14.398 8.281 16.422 1 94.81 260 THR B O 1
ATOM 4368 N N . PHE B 1 261 ? -12.984 6.559 16.094 1 94.88 261 PHE B N 1
ATOM 4369 C CA . PHE B 1 261 ? -13.375 6.316 14.711 1 94.88 261 PHE B CA 1
ATOM 4370 C C . PHE B 1 261 ? -14.32 5.125 14.617 1 94.88 261 PHE B C 1
ATOM 4372 O O . PHE B 1 261 ? -13.977 4.02 15.031 1 94.88 261 PHE B O 1
ATOM 4379 N N . SER B 1 262 ? -15.5 5.402 14.109 1 95.56 262 SER B N 1
ATOM 4380 C CA . SER B 1 262 ? -16.422 4.293 13.859 1 95.56 262 SER B CA 1
ATOM 4381 C C . SER B 1 262 ? -16.047 3.539 12.586 1 95.56 262 SER B C 1
ATOM 4383 O O . SER B 1 262 ? -16.203 4.066 11.484 1 95.56 262 SER B O 1
ATOM 4385 N N . CYS B 1 263 ? -15.562 2.318 12.75 1 96.62 263 CYS B N 1
ATOM 4386 C CA . CYS B 1 263 ? -15.172 1.474 11.625 1 96.62 263 CYS B CA 1
ATOM 4387 C C . CYS B 1 263 ? -16.297 0.525 11.242 1 96.62 263 CYS B C 1
ATOM 4389 O O . CYS B 1 263 ? -16.875 -0.148 12.102 1 96.62 263 CYS B O 1
ATOM 4391 N N . VAL B 1 264 ? -16.531 0.473 9.953 1 97.38 264 VAL B N 1
ATOM 4392 C CA . VAL B 1 264 ? -17.703 -0.27 9.508 1 97.38 264 VAL B CA 1
ATOM 4393 C C . VAL B 1 264 ? -17.359 -1.068 8.25 1 97.38 264 VAL B C 1
ATOM 4395 O O . VAL B 1 264 ? -16.312 -0.861 7.641 1 97.38 264 VAL B O 1
ATOM 4398 N N . LEU B 1 265 ? -18.188 -2.047 7.984 1 97.5 265 LEU B N 1
ATOM 4399 C CA . LEU B 1 265 ? -18.25 -2.703 6.684 1 97.5 265 LEU B CA 1
ATOM 4400 C C . LEU B 1 265 ? -19.469 -2.24 5.887 1 97.5 265 LEU B C 1
ATOM 4402 O O . LEU B 1 265 ? -20.516 -1.988 6.461 1 97.5 265 LEU B O 1
ATOM 4406 N N . CYS B 1 266 ? -19.266 -2.109 4.59 1 95.94 266 CYS B N 1
ATOM 4407 C CA . CYS B 1 266 ? -20.391 -1.78 3.709 1 95.94 266 CYS B CA 1
ATOM 4408 C C . CYS B 1 266 ? -20.609 -2.881 2.68 1 95.94 266 CYS B C 1
ATOM 4410 O O . CYS B 1 266 ? -19.656 -3.441 2.145 1 95.94 266 CYS B O 1
ATOM 4412 N N . THR B 1 267 ? -21.812 -3.254 2.451 1 94.94 267 THR B N 1
ATOM 4413 C CA . THR B 1 267 ? -22.219 -4.168 1.392 1 94.94 267 THR B CA 1
ATOM 4414 C C . THR B 1 267 ? -23.281 -3.531 0.5 1 94.94 267 THR B C 1
ATOM 4416 O O . THR B 1 267 ? -23.812 -2.471 0.827 1 94.94 267 THR B O 1
ATOM 4419 N N . HIS B 1 268 ? -23.438 -4.164 -0.662 1 91 268 HIS B N 1
ATOM 4420 C CA . HIS B 1 268 ? -24.484 -3.693 -1.548 1 91 268 HIS B CA 1
ATOM 4421 C C . HIS B 1 268 ? -25.859 -4.199 -1.094 1 91 268 HIS B C 1
ATOM 4423 O O . HIS B 1 268 ? -26.016 -5.383 -0.788 1 91 268 HIS B O 1
ATOM 4429 N N . LYS B 1 269 ? -26.859 -3.338 -1.082 1 84.94 269 LYS B N 1
ATOM 4430 C CA . LYS B 1 269 ? -28.203 -3.711 -0.648 1 84.94 269 LYS B CA 1
ATOM 4431 C C . LYS B 1 269 ? -28.781 -4.824 -1.524 1 84.94 269 LYS B C 1
ATOM 4433 O O . LYS B 1 269 ? -29.5 -5.695 -1.036 1 84.94 269 LYS B O 1
ATOM 4438 N N . ALA B 1 270 ? -28.391 -4.777 -2.734 1 77 270 ALA B N 1
ATOM 4439 C CA . ALA B 1 270 ? -28.906 -5.742 -3.699 1 77 270 ALA B CA 1
ATOM 4440 C C . ALA B 1 270 ? -28.266 -7.109 -3.512 1 77 270 ALA B C 1
ATOM 4442 O O . ALA B 1 270 ? -28.797 -8.125 -3.971 1 77 270 ALA B O 1
ATOM 4443 N N . ASP B 1 271 ? -27.078 -7.102 -2.9 1 68.56 271 ASP B N 1
ATOM 4444 C CA . ASP B 1 271 ? -26.281 -8.328 -2.799 1 68.56 271 ASP B CA 1
ATOM 4445 C C . ASP B 1 271 ? -26.531 -9.031 -1.465 1 68.56 271 ASP B C 1
ATOM 4447 O O . ASP B 1 271 ? -25.719 -8.914 -0.542 1 68.56 271 ASP B O 1
ATOM 4451 N N . GLY B 1 272 ? -27.734 -9.359 -1.203 1 65.06 272 GLY B N 1
ATOM 4452 C CA . GLY B 1 272 ? -28.078 -9.992 0.064 1 65.06 272 GLY B CA 1
ATOM 4453 C C . GLY B 1 272 ? -28.016 -11.508 0.014 1 65.06 272 GLY B C 1
ATOM 4454 O O . GLY B 1 272 ? -28.953 -12.18 0.449 1 65.06 272 GLY B O 1
ATOM 4455 N N . HIS B 1 273 ? -26.75 -11.914 -0.401 1 77.31 273 HIS B N 1
ATOM 4456 C CA . HIS B 1 273 ? -26.781 -13.375 -0.362 1 77.31 273 HIS B CA 1
ATOM 4457 C C . HIS B 1 273 ? -26.312 -13.898 0.989 1 77.31 273 HIS B C 1
ATOM 4459 O O . HIS B 1 273 ? -25.641 -13.18 1.743 1 77.31 273 HIS B O 1
ATOM 4465 N N . GLU B 1 274 ? -26.734 -15.109 1.336 1 87.38 274 GLU B N 1
ATOM 4466 C CA . GLU B 1 274 ? -26.594 -15.75 2.639 1 87.38 274 GLU B CA 1
ATOM 4467 C C . GLU B 1 274 ? -25.125 -15.859 3.051 1 87.38 274 GLU B C 1
ATOM 4469 O O . GLU B 1 274 ? -24.781 -15.578 4.199 1 87.38 274 GLU B O 1
ATOM 4474 N N . SER B 1 275 ? -24.281 -16.188 2.141 1 91.12 275 SER B N 1
ATOM 4475 C CA . SER B 1 275 ? -22.859 -16.375 2.445 1 91.12 275 SER B CA 1
ATOM 4476 C C . SER B 1 275 ? -22.219 -15.055 2.859 1 91.12 275 SER B C 1
ATOM 4478 O O . SER B 1 275 ? -21.391 -15.016 3.775 1 91.12 275 SER B O 1
ATOM 4480 N N . LEU B 1 276 ? -22.656 -13.984 2.223 1 94 276 LEU B N 1
ATOM 4481 C CA . LEU B 1 276 ? -22.125 -12.664 2.549 1 94 276 LEU B CA 1
ATOM 4482 C C . LEU B 1 276 ? -22.516 -12.25 3.967 1 94 276 LEU B C 1
ATOM 4484 O O . LEU B 1 276 ? -21.656 -11.82 4.75 1 94 276 LEU B O 1
ATOM 4488 N N . ASN B 1 277 ? -23.766 -12.414 4.273 1 94.06 277 ASN B N 1
ATOM 4489 C CA . ASN B 1 277 ? -24.25 -12.086 5.613 1 94.06 277 ASN B CA 1
ATOM 4490 C C . ASN B 1 277 ? -23.578 -12.938 6.68 1 94.06 277 ASN B C 1
ATOM 4492 O O . ASN B 1 277 ? -23.234 -12.445 7.758 1 94.06 277 ASN B O 1
ATOM 4496 N N . ALA B 1 278 ? -23.406 -14.188 6.344 1 95.62 278 ALA B N 1
ATOM 4497 C CA . ALA B 1 278 ? -22.734 -15.086 7.273 1 95.62 278 ALA B CA 1
ATOM 4498 C C . ALA B 1 278 ? -21.297 -14.633 7.535 1 95.62 278 ALA B C 1
ATOM 4500 O O . ALA B 1 278 ? -20.828 -14.672 8.672 1 95.62 278 ALA B O 1
ATOM 4501 N N . PHE B 1 279 ? -20.594 -14.242 6.52 1 97.25 279 PHE B N 1
ATOM 4502 C CA . PHE B 1 279 ? -19.219 -13.789 6.652 1 97.25 279 PHE B CA 1
ATOM 4503 C C . PHE B 1 279 ? -19.141 -12.523 7.504 1 97.25 279 PHE B C 1
ATOM 4505 O O . PHE B 1 279 ? -18.281 -12.398 8.367 1 97.25 279 PHE B O 1
ATOM 4512 N N . ILE B 1 280 ? -20.062 -11.562 7.258 1 97.44 280 ILE B N 1
ATOM 4513 C CA . ILE B 1 280 ? -20.141 -10.328 8.031 1 97.44 280 ILE B CA 1
ATOM 4514 C C . ILE B 1 280 ? -20.359 -10.656 9.508 1 97.44 280 ILE B C 1
ATOM 4516 O O . ILE B 1 280 ? -19.719 -10.07 10.383 1 97.44 280 ILE B O 1
ATOM 4520 N N . ASN B 1 281 ? -21.188 -11.609 9.75 1 97 281 ASN B N 1
ATOM 4521 C CA . ASN B 1 281 ? -21.484 -12.016 11.117 1 97 281 ASN B CA 1
ATOM 4522 C C . ASN B 1 281 ? -20.25 -12.602 11.805 1 97 281 ASN B C 1
ATOM 4524 O O . ASN B 1 281 ? -20.016 -12.352 12.984 1 97 281 ASN B O 1
ATOM 4528 N N . VAL B 1 282 ? -19.516 -13.406 11.109 1 97.56 282 VAL B N 1
ATOM 4529 C CA . VAL B 1 282 ? -18.297 -13.992 11.656 1 97.56 282 VAL B CA 1
ATOM 4530 C C . VAL B 1 282 ? -17.328 -12.883 12.039 1 97.56 282 VAL B C 1
ATOM 4532 O O . VAL B 1 282 ? -16.734 -12.914 13.125 1 97.56 282 VAL B O 1
ATOM 4535 N N . LEU B 1 283 ? -17.125 -11.883 11.148 1 97.38 283 LEU B N 1
ATOM 4536 C CA . LEU B 1 283 ? -16.234 -10.758 11.43 1 97.38 283 LEU B CA 1
ATOM 4537 C C . LEU B 1 283 ? -16.703 -9.984 12.648 1 97.38 283 LEU B C 1
ATOM 4539 O O . LEU B 1 283 ? -15.914 -9.672 13.547 1 97.38 283 LEU B O 1
ATOM 4543 N N . GLN B 1 284 ? -17.969 -9.703 12.672 1 97.44 284 GLN B N 1
ATOM 4544 C CA . GLN B 1 284 ? -18.531 -8.938 13.789 1 97.44 284 GLN B CA 1
ATOM 4545 C C . GLN B 1 284 ? -18.359 -9.688 15.109 1 97.44 284 GLN B C 1
ATOM 4547 O O . GLN B 1 284 ? -18.031 -9.086 16.125 1 97.44 284 GLN B O 1
ATOM 4552 N N . LYS B 1 285 ? -18.609 -10.953 15.086 1 96.81 285 LYS B N 1
ATOM 4553 C CA . LYS B 1 285 ? -18.453 -11.773 16.281 1 96.81 285 LYS B CA 1
ATOM 4554 C C . LYS B 1 285 ? -17.031 -11.719 16.797 1 96.81 285 LYS B C 1
ATOM 4556 O O . LYS B 1 285 ? -16.797 -11.555 18 1 96.81 285 LYS B O 1
ATOM 4561 N N . LEU B 1 286 ? -16.078 -11.844 15.945 1 96.31 286 LEU B N 1
ATOM 4562 C CA . LEU B 1 286 ? -14.664 -11.828 16.328 1 96.31 286 LEU B CA 1
ATOM 4563 C C . LEU B 1 286 ? -14.289 -10.492 16.953 1 96.31 286 LEU B C 1
ATOM 4565 O O . LEU B 1 286 ? -13.602 -10.461 17.984 1 96.31 286 LEU B O 1
ATOM 4569 N N . TYR B 1 287 ? -14.695 -9.383 16.375 1 95.75 287 TYR B N 1
ATOM 4570 C CA . TYR B 1 287 ? -14.359 -8.07 16.906 1 95.75 287 TYR B CA 1
ATOM 4571 C C . TYR B 1 287 ? -15.094 -7.801 18.219 1 95.75 287 TYR B C 1
ATOM 4573 O O . TYR B 1 287 ? -14.555 -7.145 19.109 1 95.75 287 TYR B O 1
ATOM 4581 N N . ASN B 1 288 ? -16.297 -8.32 18.344 1 94.31 288 ASN B N 1
ATOM 4582 C CA . ASN B 1 288 ? -17.047 -8.164 19.578 1 94.31 288 ASN B CA 1
ATOM 4583 C C . ASN B 1 288 ? -16.406 -8.938 20.734 1 94.31 288 ASN B C 1
ATOM 4585 O O . ASN B 1 288 ? -16.469 -8.516 21.875 1 94.31 288 ASN B O 1
ATOM 4589 N N . GLU B 1 289 ? -15.812 -10.016 20.375 1 91.88 289 GLU B N 1
ATOM 4590 C CA . GLU B 1 289 ? -15.203 -10.875 21.391 1 91.88 289 GLU B CA 1
ATOM 4591 C C . GLU B 1 289 ? -13.805 -10.383 21.766 1 91.88 289 GLU B C 1
ATOM 4593 O O . GLU B 1 289 ? -13.266 -10.758 22.797 1 91.88 289 GLU B O 1
ATOM 4598 N N . ALA B 1 290 ? -13.234 -9.602 20.859 1 85.25 290 ALA B N 1
ATOM 4599 C CA . ALA B 1 290 ? -11.883 -9.109 21.109 1 85.25 290 ALA B CA 1
ATOM 4600 C C . ALA B 1 290 ? -11.914 -7.828 21.938 1 85.25 290 ALA B C 1
ATOM 4602 O O . ALA B 1 290 ? -11.273 -6.832 21.578 1 85.25 290 ALA B O 1
ATOM 4603 N N . VAL B 1 291 ? -12.523 -7.703 23 1 69.62 291 VAL B N 1
ATOM 4604 C CA . VAL B 1 291 ? -12.781 -6.531 23.844 1 69.62 291 VAL B CA 1
ATOM 4605 C C . VAL B 1 291 ? -11.453 -5.91 24.281 1 69.62 291 VAL B C 1
ATOM 4607 O O . VAL B 1 291 ? -11.32 -4.688 24.344 1 69.62 291 VAL B O 1
ATOM 4610 N N . ALA B 1 292 ? -10.523 -6.641 24.531 1 67.12 292 ALA B N 1
ATOM 4611 C CA . ALA B 1 292 ? -9.273 -6.137 25.094 1 67.12 292 ALA B CA 1
ATOM 4612 C C . ALA B 1 292 ? -8.281 -5.777 23.984 1 67.12 292 ALA B C 1
ATOM 4614 O O . ALA B 1 292 ? -7.199 -5.254 24.266 1 67.12 292 ALA B O 1
ATOM 4615 N N . PHE B 1 293 ? -8.641 -5.871 22.859 1 75.88 293 PHE B N 1
ATOM 4616 C CA . PHE B 1 293 ? -7.699 -5.609 21.766 1 75.88 293 PHE B CA 1
ATOM 4617 C C . PHE B 1 293 ? -7.68 -4.125 21.422 1 75.88 293 PHE B C 1
ATOM 4619 O O . PHE B 1 293 ? -8.734 -3.504 21.266 1 75.88 293 PHE B O 1
ATOM 4626 N N . PRO B 1 294 ? -6.469 -3.617 21.516 1 74.25 294 PRO B N 1
ATOM 4627 C CA . PRO B 1 294 ? -6.379 -2.186 21.234 1 74.25 294 PRO B CA 1
ATOM 4628 C C . PRO B 1 294 ? -6.676 -1.863 19.766 1 74.25 294 PRO B C 1
ATOM 4630 O O . PRO B 1 294 ? -5.93 -2.273 18.875 1 74.25 294 PRO B O 1
ATOM 4633 N N . LEU B 1 295 ? -7.859 -1.315 19.578 1 78.5 295 LEU B N 1
ATOM 4634 C CA . LEU B 1 295 ? -8.297 -0.955 18.234 1 78.5 295 LEU B CA 1
ATOM 4635 C C . LEU B 1 295 ? -8.336 0.561 18.062 1 78.5 295 LEU B C 1
ATOM 4637 O O . LEU B 1 295 ? -8.578 1.293 19.031 1 78.5 295 LEU B O 1
#

Secondary structure (DSSP, 8-state):
--HHHHHHHHHHHHH--HHHHHHHTTS-HHHHHHHHHHHHHHHTS-SEEEETTEEEE-HHHHHHHHHHHHHHHHHHHHHHHHHHTTTT-SEEEEEEESSGGGGTTHHHHHHHHHHH-TTEEEEEEE-SS-HHHHHHTTS-SEEEEEGGGGTT-TTEEEEEEEEEEEEEEEETTSGGGG-SSB-TGGGTTSEEEE-TT--HHHHHHHHHHHHTTS-EEEE-SSHHHHHHHHHTTS-EEEEEGGG----SSEEEEEBS---EEEEEEEEETT---HHHHHHHHHHHHHHHH-TTS--/--HHHHHHHHHHHHH--HHHHHHHTTS-HHHHHHHHHHHHHHHTS-SEEEETTEEEE-HHHHHHHHHHHHHHHHHHHHHHHHHHHTTT-SEEEEEEESSGGGGTTHHHHHHHHHHH-TTEEEEEEE-SS-HHHHHHTTS-SEEEEEGGGGTT-TTEEEEEEEEEEEEEEEETTSGGGG-SSB-HHHHTTSEEEE-TT--HHHHHHHHHHHHTTS-EEEE-SSHHHHHHHHHTTS-EEEEEGGG----SSEEEEEBS---EEEEEEEEETT---HHHHHHHHHHHHHHHH-TTS--

InterPro domains:
  IPR000847 LysR, HTH, N-terminal domain [PF00126] (4-62)
  IPR000847 LysR, HTH, N-terminal domain [PR00039] (18-29)
  IPR000847 LysR, HTH, N-terminal domain [PR00039] (29-39)
  IPR000847 LysR, HTH, N-terminal domain [PR00039] (39-50)
  IPR000847 LysR, HTH, N-terminal domain [PS50931] (1-58)
  IPR005119 LysR, substrate-binding [PF03466] (92-285)
  IPR036388 Winged helix-like DNA-binding domain superfamily [G3DSA:1.10.10.10] (1-92)
  IPR036390 Winged helix DNA-binding domain superfamily [SSF46785] (1-86)